Protein AF-0000000077106638 (afdb_homodimer)

Structure (mmCIF, N/CA/C/O backbone):
data_AF-0000000077106638-model_v1
#
loop_
_entity.id
_entity.type
_entity.pdbx_description
1 polymer 'glutathione transferase'
#
loop_
_atom_site.group_PDB
_atom_site.id
_atom_site.type_symbol
_atom_site.label_atom_id
_atom_site.label_alt_id
_atom_site.label_comp_id
_atom_site.label_asym_id
_atom_site.label_entity_id
_atom_site.label_seq_id
_atom_site.pdbx_PDB_ins_code
_atom_site.Cartn_x
_atom_site.Cartn_y
_atom_site.Cartn_z
_atom_site.occupancy
_atom_site.B_iso_or_equiv
_atom_site.auth_seq_id
_atom_site.auth_comp_id
_atom_site.auth_asym_id
_atom_site.auth_atom_id
_atom_site.pdbx_PDB_model_num
ATOM 1 N N . MET A 1 1 ? 3.252 -6.531 -27 1 93.88 1 MET A N 1
ATOM 2 C CA . MET A 1 1 ? 4.336 -5.633 -26.609 1 93.88 1 MET A CA 1
ATOM 3 C C . MET A 1 1 ? 4.016 -4.926 -25.312 1 93.88 1 MET A C 1
ATOM 5 O O . MET A 1 1 ? 2.867 -4.543 -25.062 1 93.88 1 MET A O 1
ATOM 9 N N . PHE A 1 2 ? 4.977 -4.852 -24.453 1 98.44 2 PHE A N 1
ATOM 10 C CA . PHE A 1 2 ? 4.812 -4.137 -23.188 1 98.44 2 PHE A CA 1
ATOM 11 C C . PHE A 1 2 ? 5.117 -2.654 -23.359 1 98.44 2 PHE A C 1
ATOM 13 O O . PHE A 1 2 ? 6.094 -2.289 -24.031 1 98.44 2 PHE A O 1
ATOM 20 N N . THR A 1 3 ? 4.27 -1.823 -22.781 1 98.69 3 THR A N 1
ATOM 21 C CA . THR A 1 3 ? 4.555 -0.396 -22.688 1 98.69 3 THR A CA 1
ATOM 22 C C . THR A 1 3 ? 4.469 0.07 -21.234 1 98.69 3 THR A C 1
ATOM 24 O O . THR A 1 3 ? 3.482 -0.201 -20.547 1 98.69 3 THR A O 1
ATOM 27 N N . ILE A 1 4 ? 5.473 0.753 -20.781 1 98.69 4 ILE A N 1
ATOM 28 C CA . ILE A 1 4 ? 5.492 1.299 -19.422 1 98.69 4 ILE A CA 1
ATOM 29 C C . ILE A 1 4 ? 5.332 2.816 -19.484 1 98.69 4 ILE A C 1
ATOM 31 O O . ILE A 1 4 ? 6.133 3.51 -20.125 1 98.69 4 ILE A O 1
ATOM 35 N N . HIS A 1 5 ? 4.309 3.33 -18.938 1 98.56 5 HIS A N 1
ATOM 36 C CA . HIS A 1 5 ? 4.176 4.766 -18.719 1 98.56 5 HIS A CA 1
ATOM 37 C C . HIS A 1 5 ? 5.016 5.219 -17.516 1 98.56 5 HIS A C 1
ATOM 39 O O . HIS A 1 5 ? 4.676 4.926 -16.375 1 98.56 5 HIS A O 1
ATOM 45 N N . HIS A 1 6 ? 6.078 5.93 -17.797 1 98.25 6 HIS A N 1
ATOM 46 C CA . HIS A 1 6 ? 7.156 6.215 -16.859 1 98.25 6 HIS A CA 1
ATOM 47 C C . HIS A 1 6 ? 7.199 7.695 -16.5 1 98.25 6 HIS A C 1
ATOM 49 O O . HIS A 1 6 ? 7.348 8.547 -17.375 1 98.25 6 HIS A O 1
ATOM 55 N N . LEU A 1 7 ? 7.004 8.008 -15.281 1 97.5 7 LEU A N 1
ATOM 56 C CA . LEU A 1 7 ? 7.176 9.344 -14.727 1 97.5 7 LEU A CA 1
ATOM 57 C C . LEU A 1 7 ? 8.539 9.484 -14.055 1 97.5 7 LEU A C 1
ATOM 59 O O . LEU A 1 7 ? 8.953 8.602 -13.297 1 97.5 7 LEU A O 1
ATOM 63 N N . ASN A 1 8 ? 9.195 10.57 -14.258 1 95.12 8 ASN A N 1
ATOM 64 C CA . ASN A 1 8 ? 10.508 10.742 -13.648 1 95.12 8 ASN A CA 1
ATOM 65 C C . ASN A 1 8 ? 10.414 10.766 -12.125 1 95.12 8 ASN A C 1
ATOM 67 O O . ASN A 1 8 ? 9.461 11.305 -11.562 1 95.12 8 ASN A O 1
ATOM 71 N N . ASN A 1 9 ? 11.477 10.125 -11.5 1 93.56 9 ASN A N 1
ATOM 72 C CA . ASN A 1 9 ? 11.609 10.094 -10.047 1 93.56 9 ASN A CA 1
ATOM 73 C C . ASN A 1 9 ? 10.367 9.516 -9.383 1 93.56 9 ASN A C 1
ATOM 75 O O . ASN A 1 9 ? 9.812 10.125 -8.469 1 93.56 9 ASN A O 1
ATOM 79 N N . SER A 1 10 ? 10.008 8.406 -9.961 1 95.44 10 SER A N 1
ATOM 80 C CA . SER A 1 10 ? 8.805 7.758 -9.453 1 95.44 10 SER A CA 1
ATOM 81 C C . SER A 1 10 ? 9.016 6.254 -9.289 1 95.44 10 SER A C 1
ATOM 83 O O . SER A 1 10 ? 10.086 5.734 -9.617 1 95.44 10 SER A O 1
ATOM 85 N N . ARG A 1 11 ? 7.984 5.586 -8.773 1 96.19 11 ARG A N 1
ATOM 86 C CA . ARG A 1 11 ? 7.98 4.145 -8.547 1 96.19 11 ARG A CA 1
ATOM 87 C C . ARG A 1 11 ? 8.055 3.383 -9.867 1 96.19 11 ARG A C 1
ATOM 89 O O . ARG A 1 11 ? 8.32 2.178 -9.883 1 96.19 11 ARG A O 1
ATOM 96 N N . SER A 1 12 ? 7.883 4.051 -10.992 1 98.12 12 SER A N 1
ATOM 97 C CA . SER A 1 12 ? 7.93 3.355 -12.281 1 98.12 12 SER A CA 1
ATOM 98 C C . SER A 1 12 ? 9.344 2.883 -12.602 1 98.12 12 SER A C 1
ATOM 100 O O . SER A 1 12 ? 9.531 2.016 -13.453 1 98.12 12 SER A O 1
ATOM 102 N N . GLN A 1 13 ? 10.305 3.479 -11.922 1 98.12 13 GLN A N 1
ATOM 103 C CA . GLN A 1 13 ? 11.695 3.076 -12.141 1 98.12 13 GLN A CA 1
ATOM 104 C C . GLN A 1 13 ? 11.906 1.605 -11.789 1 98.12 13 GLN A C 1
ATOM 106 O O . GLN A 1 13 ? 12.625 0.889 -12.492 1 98.12 13 GLN A O 1
ATOM 111 N N . ARG A 1 14 ? 11.297 1.166 -10.75 1 98.38 14 ARG A N 1
ATOM 112 C CA . ARG A 1 14 ? 11.531 -0.22 -10.359 1 98.38 14 ARG A CA 1
ATOM 113 C C . ARG A 1 14 ? 10.766 -1.181 -11.258 1 98.38 14 ARG A C 1
ATOM 115 O O . ARG A 1 14 ? 11.07 -2.375 -11.305 1 98.38 14 ARG A O 1
ATOM 122 N N . VAL A 1 15 ? 9.727 -0.695 -11.969 1 98.81 15 VAL A N 1
ATOM 123 C CA . VAL A 1 15 ? 9.07 -1.518 -12.984 1 98.81 15 VAL A CA 1
ATOM 124 C C . VAL A 1 15 ? 10.008 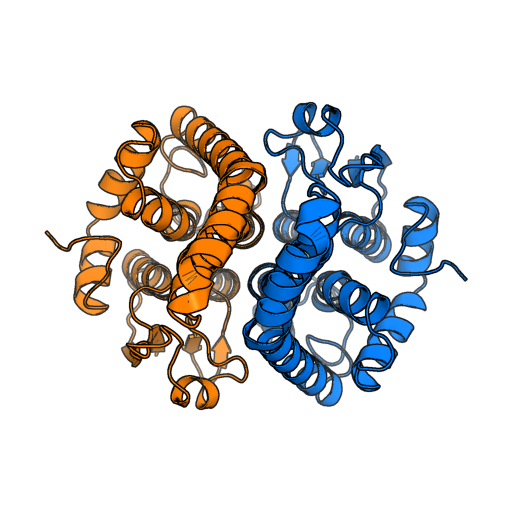-1.728 -14.172 1 98.81 15 VAL A C 1
ATOM 126 O O . VAL A 1 15 ? 10.125 -2.842 -14.688 1 98.81 15 VAL A O 1
ATOM 129 N N . LEU A 1 16 ? 10.688 -0.63 -14.578 1 98.81 16 LEU A N 1
ATOM 130 C CA . LEU A 1 16 ? 11.695 -0.772 -15.625 1 98.81 16 LEU A CA 1
ATOM 131 C C . LEU A 1 16 ? 12.75 -1.792 -15.227 1 98.81 16 LEU A C 1
ATOM 133 O O . LEU A 1 16 ? 13.141 -2.639 -16.031 1 98.81 16 LEU A O 1
ATOM 137 N N . TRP A 1 17 ? 13.164 -1.669 -13.984 1 98.88 17 TRP A N 1
ATOM 138 C CA . TRP A 1 17 ? 14.195 -2.584 -13.5 1 98.88 17 TRP A CA 1
ATOM 139 C C . TRP A 1 17 ? 13.703 -4.027 -13.547 1 98.88 17 TRP A C 1
ATOM 141 O O . TRP A 1 17 ? 14.422 -4.918 -14.008 1 98.88 17 TRP A O 1
ATOM 151 N N . LEU A 1 18 ? 12.477 -4.285 -13.133 1 98.94 18 LEU A N 1
ATOM 152 C CA . LEU A 1 18 ? 11.93 -5.637 -13.195 1 98.94 18 LEU A CA 1
ATOM 153 C C . LEU A 1 18 ? 11.898 -6.148 -14.633 1 98.94 18 LEU A C 1
ATOM 155 O O . LEU A 1 18 ? 12.234 -7.305 -14.891 1 98.94 18 LEU A O 1
ATOM 159 N N . MET A 1 19 ? 11.492 -5.305 -15.562 1 98.88 19 MET A N 1
ATOM 160 C CA . MET A 1 19 ? 11.453 -5.695 -16.969 1 98.88 19 MET A CA 1
ATOM 161 C C . MET A 1 19 ? 12.828 -6.16 -17.438 1 98.88 19 MET A C 1
ATOM 163 O O . MET A 1 19 ? 12.938 -7.156 -18.156 1 98.88 19 MET A O 1
ATOM 167 N N . GLU A 1 20 ? 13.844 -5.422 -17 1 98.88 20 GLU A N 1
ATOM 168 C CA . GLU A 1 20 ? 15.211 -5.762 -17.391 1 98.88 20 GLU A CA 1
ATOM 169 C C . GLU A 1 20 ? 15.648 -7.082 -16.766 1 98.88 20 GLU A C 1
ATOM 171 O O . GLU A 1 20 ? 16.281 -7.91 -17.422 1 98.88 20 GLU A O 1
ATOM 176 N N . GLU A 1 21 ? 15.336 -7.277 -15.484 1 98.88 21 GLU A N 1
ATOM 177 C CA . GLU A 1 21 ? 15.68 -8.531 -14.828 1 98.88 21 GLU A CA 1
ATOM 178 C C . GLU A 1 21 ? 15.016 -9.719 -15.516 1 98.88 21 GLU A C 1
ATOM 180 O O . GLU A 1 21 ? 15.602 -10.805 -15.594 1 98.88 21 GLU A O 1
ATOM 185 N N . LEU A 1 22 ? 13.812 -9.5 -15.977 1 98.62 22 LEU A N 1
ATOM 186 C CA . LEU A 1 22 ? 13.047 -10.562 -16.609 1 98.62 22 LEU A CA 1
ATOM 187 C C . LEU A 1 22 ? 13.43 -10.703 -18.078 1 98.62 22 LEU A C 1
ATOM 189 O O . LEU A 1 22 ? 13 -11.648 -18.75 1 98.62 22 LEU A O 1
ATOM 193 N N . GLN A 1 23 ? 14.188 -9.773 -18.594 1 98.25 23 GLN A N 1
ATOM 194 C CA . GLN A 1 23 ? 14.641 -9.734 -19.984 1 98.25 23 GLN A CA 1
ATOM 195 C C . GLN A 1 23 ? 13.461 -9.633 -20.938 1 98.25 23 GLN A C 1
ATOM 197 O O . GLN A 1 23 ? 13.445 -10.273 -22 1 98.25 23 GLN A O 1
ATOM 202 N N . PHE A 1 24 ? 12.438 -8.938 -20.516 1 98.56 24 PHE A N 1
ATOM 203 C CA . PHE A 1 24 ? 11.297 -8.648 -21.375 1 98.56 24 PHE A CA 1
ATOM 204 C C . PHE A 1 24 ? 11.586 -7.445 -22.266 1 98.56 24 PHE A C 1
ATOM 206 O O . PHE A 1 24 ? 12.227 -6.488 -21.844 1 98.56 24 PHE A O 1
ATOM 213 N N . THR A 1 25 ? 11.156 -7.492 -23.5 1 98.5 25 THR A N 1
ATOM 214 C CA . THR A 1 25 ? 11.18 -6.324 -24.375 1 98.5 25 THR A CA 1
ATOM 215 C C . THR A 1 25 ? 10.008 -5.395 -24.062 1 98.5 25 THR A C 1
ATOM 217 O O . THR A 1 25 ? 8.883 -5.852 -23.859 1 98.5 25 THR A O 1
ATOM 220 N N . TYR A 1 26 ? 10.336 -4.109 -24 1 98.69 26 TYR A N 1
ATOM 221 C CA . TYR A 1 26 ? 9.289 -3.154 -23.656 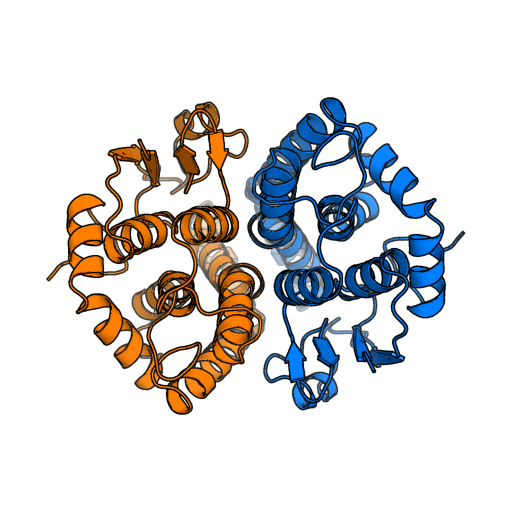1 98.69 26 TYR A CA 1
ATOM 222 C C . TYR A 1 26 ? 9.594 -1.779 -24.234 1 98.69 26 TYR A C 1
ATOM 224 O O . TYR A 1 26 ? 10.734 -1.488 -24.594 1 98.69 26 TYR A O 1
ATOM 232 N N . GLN A 1 27 ? 8.555 -0.997 -24.328 1 98.5 27 GLN A N 1
ATOM 233 C CA . GLN A 1 27 ? 8.648 0.415 -24.688 1 98.5 27 GLN A CA 1
ATOM 234 C C . GLN A 1 27 ? 8.336 1.309 -23.484 1 98.5 27 GLN A C 1
ATOM 236 O O . GLN A 1 27 ? 7.648 0.89 -22.547 1 98.5 27 GLN A O 1
ATOM 241 N N . ILE A 1 28 ? 8.875 2.508 -23.578 1 98.62 28 ILE A N 1
ATOM 242 C CA . ILE A 1 28 ? 8.641 3.461 -22.5 1 98.62 28 ILE A CA 1
ATOM 243 C C . ILE A 1 28 ? 7.93 4.699 -23.047 1 98.62 28 ILE A C 1
ATOM 245 O O . ILE A 1 28 ? 8.344 5.25 -24.078 1 98.62 28 ILE A O 1
ATOM 249 N N . LYS A 1 29 ? 6.879 5.059 -22.484 1 98.19 29 LYS A N 1
ATOM 250 C CA . LYS A 1 29 ? 6.301 6.387 -22.656 1 98.19 29 LYS A CA 1
ATOM 251 C C . LYS A 1 29 ? 6.66 7.305 -21.484 1 98.19 29 LYS A C 1
ATOM 253 O O . LYS A 1 29 ? 6.258 7.055 -20.344 1 98.19 29 LYS A O 1
ATOM 258 N N . PHE A 1 30 ? 7.285 8.383 -21.812 1 98 30 PHE A N 1
ATOM 259 C CA . PHE A 1 30 ? 7.844 9.234 -20.766 1 98 30 PHE A CA 1
ATOM 260 C C . PHE A 1 30 ? 6.863 10.344 -20.391 1 98 30 PHE A C 1
ATOM 262 O O . PHE A 1 30 ? 6.215 10.922 -21.266 1 98 30 PHE A O 1
ATOM 269 N N . TYR A 1 31 ? 6.812 10.594 -19.156 1 97.19 31 TYR A N 1
ATOM 270 C CA . TYR A 1 31 ? 6.129 11.742 -18.578 1 97.19 31 TYR A CA 1
ATOM 271 C C . TYR A 1 31 ? 7.043 12.5 -17.625 1 97.19 31 TYR A C 1
ATOM 273 O O . TYR A 1 31 ? 7.902 11.906 -16.969 1 97.19 31 TYR A O 1
ATOM 281 N N . GLN A 1 32 ? 6.848 13.797 -17.531 1 95.44 32 GLN A N 1
ATOM 282 C CA . GLN A 1 32 ? 7.672 14.633 -16.672 1 95.44 32 GLN A CA 1
ATOM 283 C C . GLN A 1 32 ? 6.82 15.336 -15.617 1 95.44 32 GLN A C 1
ATOM 285 O O . GLN A 1 32 ? 5.738 15.844 -15.922 1 95.44 32 GLN A O 1
ATOM 290 N N . ARG A 1 33 ? 7.348 15.297 -14.414 1 94 33 ARG A N 1
ATOM 291 C CA . ARG A 1 33 ? 6.688 16.047 -13.344 1 94 33 ARG A CA 1
ATOM 292 C C . ARG A 1 33 ? 6.707 17.547 -13.633 1 94 33 ARG A C 1
ATOM 294 O O . ARG A 1 33 ? 7.66 18.047 -14.219 1 94 33 ARG A O 1
ATOM 301 N N . ASP A 1 34 ? 5.551 18.125 -13.109 1 90.56 34 ASP A N 1
ATOM 302 C CA . ASP A 1 34 ? 5.559 19.594 -13.109 1 90.56 34 ASP A CA 1
ATOM 303 C C . ASP A 1 34 ? 6.668 20.141 -12.211 1 90.56 34 ASP A C 1
ATOM 305 O O . ASP A 1 34 ? 6.809 19.703 -11.062 1 90.56 34 ASP A O 1
ATOM 309 N N . GLU A 1 35 ? 7.355 21.047 -12.641 1 86.69 35 GLU A N 1
ATOM 310 C CA . GLU A 1 35 ? 8.539 21.531 -11.93 1 86.69 35 GLU A CA 1
ATOM 311 C C . GLU A 1 35 ? 8.148 22.25 -10.641 1 86.69 35 GLU A C 1
ATOM 313 O O . GLU A 1 35 ? 8.93 22.297 -9.688 1 86.69 35 GLU A O 1
ATOM 318 N N . ILE A 1 36 ? 7.008 22.766 -10.672 1 82.69 36 ILE A N 1
ATOM 319 C CA . ILE A 1 36 ? 6.582 23.562 -9.531 1 82.69 36 ILE A CA 1
ATOM 320 C C . ILE A 1 36 ? 5.812 22.688 -8.547 1 82.69 36 ILE A C 1
ATOM 322 O O . ILE A 1 36 ? 6.191 22.562 -7.379 1 82.69 36 ILE A O 1
ATOM 326 N N . THR A 1 37 ? 4.914 21.953 -9.039 1 82.19 37 THR A N 1
ATOM 327 C CA . THR A 1 37 ? 4.031 21.203 -8.156 1 82.19 37 THR A CA 1
ATOM 328 C C . THR A 1 37 ? 4.574 19.812 -7.898 1 82.19 37 THR A C 1
ATOM 330 O O . THR A 1 37 ? 4.121 19.125 -6.98 1 82.19 37 THR A O 1
ATOM 333 N N . MET A 1 38 ? 5.434 19.328 -8.766 1 86.12 38 MET A N 1
ATOM 334 C CA . MET A 1 38 ? 6.035 18 -8.695 1 86.12 38 MET A CA 1
ATOM 335 C C . MET A 1 38 ? 5 16.906 -8.977 1 86.12 38 MET A C 1
ATOM 337 O O . MET A 1 38 ? 5.258 15.727 -8.75 1 86.12 38 MET A O 1
ATOM 341 N N . LEU A 1 39 ? 3.842 17.344 -9.461 1 88.12 39 LEU A N 1
ATOM 342 C CA . LEU A 1 39 ? 2.773 16.391 -9.766 1 88.12 39 LEU A CA 1
ATOM 343 C C . LEU A 1 39 ? 2.902 15.875 -11.195 1 88.12 39 LEU A C 1
ATOM 345 O O . LEU A 1 39 ? 3.572 16.5 -12.023 1 88.12 39 LEU A O 1
ATOM 349 N N . ALA A 1 40 ? 2.33 14.727 -11.398 1 93.19 40 ALA A N 1
ATOM 350 C CA . ALA A 1 40 ? 2.279 14.172 -12.75 1 93.19 40 ALA A CA 1
ATOM 351 C C . ALA A 1 40 ? 1.482 15.078 -13.688 1 93.19 40 ALA A C 1
ATOM 353 O O . ALA A 1 40 ? 0.557 15.766 -13.25 1 93.19 40 ALA A O 1
ATOM 354 N N . PRO A 1 41 ? 1.853 15.047 -14.969 1 94.25 41 PRO A N 1
ATOM 355 C CA . PRO A 1 41 ? 1.107 15.867 -15.922 1 94.25 41 PRO A CA 1
ATOM 356 C C . PRO A 1 41 ? -0.296 15.328 -16.203 1 94.25 41 PRO A C 1
ATOM 358 O O . PRO A 1 41 ? -0.55 14.141 -16.016 1 94.25 41 PRO A O 1
ATOM 361 N N . ALA A 1 42 ? -1.154 16.156 -16.625 1 91.25 42 ALA A N 1
ATOM 362 C CA . ALA A 1 42 ? -2.559 15.836 -16.859 1 91.25 42 ALA A CA 1
ATOM 363 C C . ALA A 1 42 ? -2.695 14.742 -17.922 1 91.25 42 ALA A C 1
ATOM 365 O O . ALA A 1 42 ? -3.68 14 -17.938 1 91.25 42 ALA A O 1
ATOM 366 N N . ASP A 1 43 ? -1.728 14.625 -18.75 1 94 43 ASP A N 1
ATOM 367 C CA . ASP A 1 43 ? -1.764 13.648 -19.844 1 94 43 ASP A CA 1
ATOM 368 C C . ASP A 1 43 ? -1.887 12.227 -19.297 1 94 43 ASP A C 1
ATOM 370 O O . ASP A 1 43 ? -2.449 11.352 -19.969 1 94 43 ASP A O 1
ATOM 374 N N . LEU A 1 44 ? -1.368 12.047 -18.141 1 95.06 44 LEU A N 1
ATOM 375 C CA . LEU A 1 44 ? -1.417 10.703 -17.578 1 95.06 44 LEU A CA 1
ATOM 376 C C . LEU A 1 44 ? -2.854 10.297 -17.25 1 95.06 44 LEU A C 1
ATOM 378 O O . LEU A 1 44 ? -3.16 9.109 -17.156 1 95.06 44 LEU A O 1
ATOM 382 N N . LYS A 1 45 ? -3.689 11.281 -17.062 1 93.5 45 LYS A N 1
ATOM 383 C CA . LYS A 1 45 ? -5.094 11.008 -16.781 1 93.5 45 LYS A CA 1
ATOM 384 C C . LYS A 1 45 ? -5.797 10.414 -18 1 93.5 45 LYS A C 1
ATOM 386 O O . LYS A 1 45 ? -6.848 9.781 -17.875 1 93.5 45 LYS A O 1
ATOM 391 N N . SER A 1 46 ? -5.223 10.586 -19.125 1 93.44 46 SER A N 1
ATOM 392 C CA . SER A 1 46 ? -5.781 10 -20.344 1 93.44 46 SER A CA 1
ATOM 393 C C . SER A 1 46 ? -5.496 8.5 -20.406 1 93.44 46 SER A C 1
ATOM 395 O O . SER A 1 46 ? -6.145 7.777 -21.156 1 93.44 46 SER A O 1
ATOM 397 N N . VAL A 1 47 ? -4.504 8.117 -19.656 1 95.19 47 VAL A N 1
ATOM 398 C CA . VAL A 1 47 ? -4.117 6.711 -19.656 1 95.19 47 VAL A CA 1
ATOM 399 C C . VAL A 1 47 ? -4.887 5.957 -18.578 1 95.19 47 VAL A C 1
ATOM 401 O O . VAL A 1 47 ? -5.387 4.855 -18.812 1 95.19 47 VAL A O 1
ATOM 404 N N . HIS A 1 48 ? -5.012 6.602 -17.453 1 94.94 48 HIS A N 1
ATOM 405 C CA . HIS A 1 48 ? -5.715 6.027 -16.312 1 94.94 48 HIS A CA 1
ATOM 406 C C . HIS A 1 48 ? -6.375 7.109 -15.469 1 94.94 48 HIS A C 1
ATOM 408 O O . HIS A 1 48 ? -5.793 8.18 -15.258 1 94.94 48 HIS A O 1
ATOM 414 N N . PRO A 1 49 ? -7.496 6.863 -14.883 1 92.69 49 PRO A N 1
ATOM 415 C CA . PRO A 1 49 ? -8.266 7.898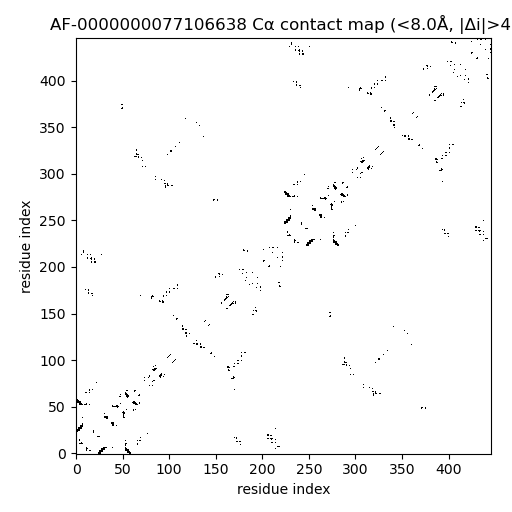 -14.195 1 92.69 49 PRO A CA 1
ATOM 416 C C . PRO A 1 49 ? -7.504 8.523 -13.023 1 92.69 49 PRO A C 1
ATOM 418 O O . PRO A 1 49 ? -7.711 9.695 -12.703 1 92.69 49 PRO A O 1
ATOM 421 N N . LEU A 1 50 ? -6.637 7.805 -12.438 1 93.31 50 LEU A N 1
ATOM 422 C CA . LEU A 1 50 ? -5.91 8.328 -11.281 1 93.31 50 LEU A CA 1
ATOM 423 C C . LEU A 1 50 ? -4.766 9.234 -11.719 1 93.31 50 LEU A C 1
ATOM 425 O O . LEU A 1 50 ? -4.234 10 -10.914 1 93.31 50 LEU A O 1
ATOM 429 N N . GLY A 1 51 ? -4.363 9.094 -12.953 1 94.75 51 GLY A N 1
ATOM 430 C CA . GLY A 1 51 ? -3.336 9.961 -13.5 1 94.75 51 GLY A CA 1
ATOM 431 C C . GLY A 1 51 ? -1.986 9.789 -12.828 1 94.75 51 GLY A C 1
ATOM 432 O O . GLY A 1 51 ? -1.262 10.766 -12.625 1 94.75 51 GLY A O 1
ATOM 433 N N . LYS A 1 52 ? -1.696 8.57 -12.461 1 94.38 52 LYS A N 1
ATOM 434 C CA . LYS A 1 52 ? -0.435 8.297 -11.781 1 94.38 52 LYS A CA 1
ATOM 435 C C . LYS A 1 52 ? 0.384 7.254 -12.539 1 94.38 52 LYS A C 1
ATOM 437 O O . LYS A 1 52 ? -0.131 6.586 -13.438 1 94.38 52 LYS A O 1
ATOM 442 N N . SER A 1 53 ? 1.598 7.223 -12.312 1 96.06 53 SER A N 1
ATOM 443 C CA . SER A 1 53 ? 2.545 6.219 -12.789 1 96.06 53 SER A CA 1
ATOM 444 C C . SER A 1 53 ? 3.119 5.41 -11.633 1 96.06 53 SER A C 1
ATOM 446 O O . SER A 1 53 ? 3.277 5.926 -10.523 1 96.06 53 SER A O 1
ATOM 448 N N . PRO A 1 54 ? 3.334 4.121 -11.875 1 97.31 54 PRO A N 1
ATOM 449 C CA . PRO A 1 54 ? 3.48 3.412 -13.148 1 97.31 54 PRO A CA 1
ATOM 450 C C . PRO A 1 54 ? 2.152 2.873 -13.68 1 97.31 54 PRO A C 1
ATOM 452 O O . PRO A 1 54 ? 1.237 2.6 -12.898 1 97.31 54 PRO A O 1
ATOM 455 N N . ILE A 1 55 ? 2.082 2.783 -14.969 1 98.25 55 ILE A N 1
ATOM 456 C CA . ILE A 1 55 ? 1.055 2.037 -15.688 1 98.25 55 ILE A CA 1
ATOM 457 C C . ILE A 1 55 ? 1.71 1.137 -16.734 1 98.25 55 ILE A C 1
ATOM 459 O O . ILE A 1 55 ? 2.582 1.579 -17.484 1 98.25 55 ILE A O 1
ATOM 463 N N . LEU A 1 56 ? 1.391 -0.113 -16.734 1 98.62 56 LEU A N 1
ATOM 464 C CA . LEU A 1 56 ? 1.815 -1.064 -17.766 1 98.62 56 LEU A CA 1
ATOM 465 C C . LEU A 1 56 ? 0.688 -1.339 -18.75 1 98.62 56 LEU A C 1
ATOM 467 O O . LEU A 1 56 ? -0.447 -1.607 -18.344 1 98.62 56 LEU A O 1
ATOM 471 N N . GLU A 1 57 ? 0.953 -1.192 -19.969 1 98.06 57 GLU A N 1
ATOM 472 C CA . GLU A 1 57 ? 0.03 -1.597 -21.016 1 98.06 57 GLU A CA 1
ATOM 473 C C . GLU A 1 57 ? 0.514 -2.863 -21.719 1 98.06 57 GLU A C 1
ATOM 475 O O . GLU A 1 57 ? 1.667 -2.939 -22.141 1 98.06 57 GLU A O 1
ATOM 480 N N . HIS A 1 58 ? -0.302 -3.82 -21.766 1 97.69 58 HIS A N 1
ATOM 481 C CA . HIS A 1 58 ? 0.003 -5.074 -22.438 1 97.69 58 HIS A CA 1
ATOM 482 C C . HIS A 1 58 ? -1.255 -5.703 -23.031 1 97.69 58 HIS A C 1
ATOM 484 O O . HIS A 1 58 ? -2.229 -5.945 -22.312 1 97.69 58 HIS A O 1
ATOM 490 N N . GLU A 1 59 ? -1.308 -5.934 -24.328 1 94.31 59 GLU A N 1
ATOM 491 C CA . GLU A 1 59 ? -2.41 -6.598 -25.016 1 94.31 59 GLU A CA 1
ATOM 492 C C . GLU A 1 59 ? -3.732 -5.879 -24.75 1 94.31 59 GLU A C 1
ATOM 494 O O . GLU A 1 59 ? -4.73 -6.512 -24.391 1 94.31 59 GLU A O 1
ATOM 499 N N . GLY A 1 60 ? -3.654 -4.574 -24.766 1 91.56 60 GLY A N 1
ATOM 500 C CA . GLY A 1 60 ? -4.859 -3.762 -24.672 1 91.56 60 GLY A CA 1
ATOM 501 C C . GLY A 1 60 ? -5.289 -3.5 -23.234 1 91.56 60 GLY A C 1
ATOM 502 O O . GLY A 1 60 ? -6.27 -2.793 -23 1 91.56 60 GLY A O 1
ATOM 503 N N . ARG A 1 61 ? -4.516 -4.043 -22.344 1 92.31 61 ARG A N 1
ATOM 504 C CA . ARG A 1 61 ? -4.852 -3.857 -20.938 1 92.31 61 ARG A CA 1
ATOM 505 C C . ARG A 1 61 ? -3.934 -2.83 -20.281 1 92.31 61 ARG A C 1
ATOM 507 O O . ARG A 1 61 ? -2.748 -2.754 -20.609 1 92.31 61 ARG A O 1
ATOM 514 N N . LYS A 1 62 ? -4.512 -2.027 -19.375 1 96.31 62 LYS A N 1
ATOM 515 C CA . LYS A 1 62 ? -3.742 -1.096 -18.547 1 96.31 62 LYS A CA 1
ATOM 516 C C . LYS A 1 62 ? -3.732 -1.531 -17.078 1 96.31 62 LYS A C 1
ATOM 518 O O . LYS A 1 62 ? -4.789 -1.703 -16.469 1 96.31 62 LYS A O 1
ATOM 523 N N . ILE A 1 63 ? -2.602 -1.736 -16.609 1 97.44 63 ILE A N 1
ATOM 524 C CA . ILE A 1 63 ? -2.418 -2.201 -15.242 1 97.44 63 ILE A CA 1
ATOM 525 C C . ILE A 1 63 ? -1.715 -1.122 -14.422 1 97.44 63 ILE A C 1
ATOM 527 O O . ILE A 1 63 ? -0.607 -0.7 -14.758 1 97.44 63 ILE A O 1
ATOM 531 N N . ALA A 1 64 ? -2.402 -0.724 -13.375 1 97 64 ALA A N 1
ATOM 532 C CA . ALA A 1 64 ? -1.813 0.235 -12.445 1 97 64 ALA A CA 1
ATOM 533 C C . ALA A 1 64 ? -1.431 -0.44 -11.133 1 97 64 ALA A C 1
ATOM 535 O O . ALA A 1 64 ? -1.812 -1.586 -10.883 1 97 64 ALA A O 1
ATOM 536 N N . GLU A 1 65 ? -0.742 0.269 -10.289 1 97.5 65 GLU A N 1
ATOM 537 C CA . GLU A 1 65 ? -0.188 -0.217 -9.031 1 97.5 65 GLU A CA 1
ATOM 538 C C . GLU A 1 65 ? 1.072 -1.046 -9.266 1 97.5 65 GLU A C 1
ATOM 540 O O . GLU A 1 65 ? 1.034 -2.057 -9.969 1 97.5 65 GLU A O 1
ATOM 545 N N . THR A 1 66 ? 2.123 -0.634 -8.586 1 98.44 66 THR A N 1
ATOM 546 C CA . THR A 1 66 ? 3.389 -1.339 -8.766 1 98.44 66 THR A CA 1
ATOM 547 C C . THR A 1 66 ? 3.23 -2.822 -8.438 1 98.44 66 THR A C 1
ATOM 549 O O . THR A 1 66 ? 3.629 -3.68 -9.227 1 98.44 66 THR A O 1
ATOM 552 N N . GLY A 1 67 ? 2.609 -3.148 -7.305 1 98.56 67 GLY A N 1
ATOM 553 C CA . GLY A 1 67 ? 2.449 -4.539 -6.914 1 98.56 67 GLY A CA 1
ATOM 554 C C . GLY A 1 67 ? 1.657 -5.355 -7.918 1 98.56 67 GLY A C 1
ATOM 555 O O . GLY A 1 67 ? 1.999 -6.508 -8.203 1 98.56 67 GLY A O 1
ATOM 556 N N . ALA A 1 68 ? 0.615 -4.797 -8.492 1 98.56 68 ALA A N 1
ATOM 557 C CA . ALA A 1 68 ? -0.197 -5.488 -9.492 1 98.56 68 ALA A CA 1
ATOM 558 C C . ALA A 1 68 ? 0.598 -5.734 -10.773 1 98.56 68 ALA A C 1
ATOM 560 O O . ALA A 1 68 ? 0.474 -6.793 -11.391 1 98.56 68 ALA A O 1
ATOM 561 N N . ILE A 1 69 ? 1.373 -4.746 -11.172 1 98.75 69 ILE A N 1
ATOM 562 C CA . ILE A 1 69 ? 2.23 -4.883 -12.344 1 98.75 69 ILE A CA 1
ATOM 563 C C . ILE A 1 69 ? 3.238 -6.008 -12.117 1 98.75 69 ILE A C 1
ATOM 565 O O . ILE A 1 69 ? 3.434 -6.859 -12.984 1 98.75 69 ILE A O 1
ATOM 569 N N . PHE A 1 70 ? 3.838 -6.008 -10.914 1 98.88 70 PHE A N 1
ATOM 570 C CA . PHE A 1 70 ? 4.785 -7.059 -10.562 1 98.88 70 PHE A CA 1
ATOM 571 C C . PHE A 1 70 ? 4.129 -8.43 -10.648 1 98.88 70 PHE A C 1
ATOM 573 O O . PHE A 1 70 ? 4.652 -9.336 -11.305 1 98.88 70 PHE A O 1
ATOM 580 N N . ASP A 1 71 ? 2.943 -8.547 -10.031 1 98.38 71 ASP A N 1
ATOM 581 C CA . ASP A 1 71 ? 2.24 -9.828 -10.047 1 98.38 71 ASP A CA 1
ATOM 582 C C . ASP A 1 71 ? 1.935 -10.273 -11.469 1 98.38 71 ASP A C 1
ATOM 584 O O . ASP A 1 71 ? 2.074 -11.453 -11.797 1 98.38 71 ASP A O 1
ATOM 588 N N . TYR A 1 72 ? 1.533 -9.328 -12.266 1 98.25 72 TYR A N 1
ATOM 589 C CA . TYR A 1 72 ? 1.175 -9.641 -13.648 1 98.25 72 TYR A CA 1
ATOM 590 C C . TYR A 1 72 ? 2.387 -10.141 -14.43 1 98.25 72 TYR A C 1
ATOM 592 O O . TYR A 1 72 ? 2.328 -11.188 -15.078 1 98.25 72 TYR A O 1
ATOM 600 N N . LEU A 1 73 ? 3.482 -9.477 -14.344 1 98.69 73 LEU A N 1
ATOM 601 C CA . LEU A 1 73 ? 4.703 -9.828 -15.055 1 98.69 73 LEU A CA 1
ATOM 602 C C . LEU A 1 73 ? 5.266 -11.148 -14.547 1 98.69 73 LEU A C 1
ATOM 604 O O . LEU A 1 73 ? 5.734 -11.977 -15.336 1 98.69 73 LEU A O 1
ATOM 608 N N . LEU A 1 74 ? 5.215 -11.336 -13.258 1 98.5 74 LEU A N 1
ATOM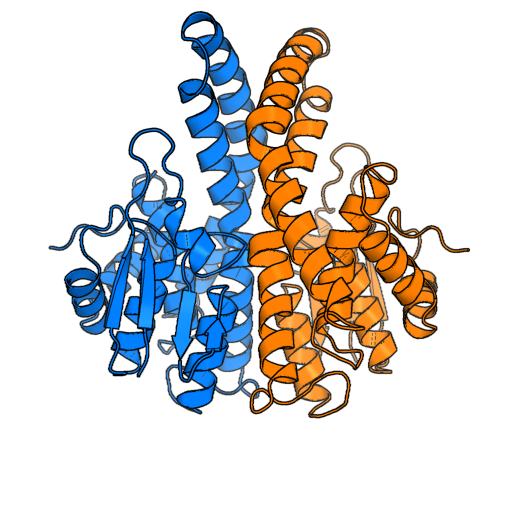 609 C CA . LEU A 1 74 ? 5.727 -12.57 -12.672 1 98.5 74 LEU A CA 1
ATOM 610 C C . LEU A 1 74 ? 4.84 -13.75 -13.047 1 98.5 74 LEU A C 1
ATOM 612 O O . LEU A 1 74 ? 5.328 -14.875 -13.203 1 98.5 74 LEU A O 1
ATOM 616 N N . HIS A 1 75 ? 3.539 -13.414 -13.188 1 97.19 75 HIS A N 1
ATOM 617 C CA . HIS A 1 75 ? 2.631 -14.453 -13.656 1 97.19 75 HIS A CA 1
ATOM 618 C C . HIS A 1 75 ? 3.002 -14.914 -15.062 1 97.19 75 HIS A C 1
ATOM 620 O O . HIS A 1 75 ? 2.998 -16.125 -15.344 1 97.19 75 HIS A O 1
ATOM 626 N N . ILE A 1 76 ? 3.326 -14.055 -15.938 1 97.06 76 ILE A N 1
ATOM 627 C CA . ILE A 1 76 ? 3.746 -14.375 -17.297 1 97.06 76 ILE A CA 1
ATOM 628 C C . ILE A 1 76 ? 5.086 -15.109 -17.266 1 97.06 76 ILE A C 1
ATOM 630 O O . ILE A 1 76 ? 5.277 -16.094 -17.984 1 97.06 76 ILE A O 1
ATOM 634 N N . TYR A 1 77 ? 5.988 -14.648 -16.406 1 97.25 77 TYR A N 1
ATOM 635 C CA . TYR A 1 77 ? 7.328 -15.203 -16.266 1 97.25 77 TYR A CA 1
ATOM 636 C C . TYR A 1 77 ? 7.281 -16.625 -15.742 1 97.25 77 TYR A C 1
ATOM 638 O O . TYR A 1 77 ? 8.062 -17.484 -16.172 1 97.25 77 TYR A O 1
ATOM 646 N N . GLY A 1 78 ? 6.387 -16.922 -14.812 1 95.62 78 GLY A N 1
ATOM 647 C CA . GLY A 1 78 ? 6.309 -18.234 -14.203 1 95.62 78 GLY A CA 1
ATOM 648 C C . GLY A 1 78 ? 7.266 -18.406 -13.039 1 95.62 78 GLY A C 1
ATOM 649 O O . GLY A 1 78 ? 7.672 -17.438 -12.406 1 95.62 78 GLY A O 1
ATOM 650 N N . LYS A 1 79 ? 7.504 -19.578 -12.711 1 91.94 79 LYS A N 1
ATOM 651 C CA . LYS A 1 79 ? 8.359 -19.891 -11.578 1 91.94 79 LYS A CA 1
ATOM 652 C C . LYS A 1 79 ? 9.836 -19.734 -11.938 1 91.94 79 LYS A C 1
ATOM 654 O O . LYS A 1 79 ? 10.242 -20.109 -13.047 1 91.94 79 LYS A O 1
ATOM 659 N N . GLY A 1 80 ? 10.648 -19.188 -11.078 1 94.75 80 GLY A N 1
ATOM 660 C CA . GLY A 1 80 ? 12.07 -18.984 -11.25 1 94.75 80 GLY A CA 1
ATOM 661 C C . GLY A 1 80 ? 12.711 -18.266 -10.078 1 94.75 80 GLY A C 1
ATOM 662 O O . GLY A 1 80 ? 12.055 -17.984 -9.078 1 94.75 80 GLY A O 1
ATOM 663 N N . PRO A 1 81 ? 13.922 -18.031 -10.148 1 95.38 81 PRO A N 1
ATOM 664 C CA . PRO A 1 81 ? 14.664 -17.453 -9.031 1 95.38 81 PRO A CA 1
ATOM 665 C C . PRO A 1 81 ? 14.094 -16.094 -8.586 1 95.38 81 PRO A C 1
ATOM 667 O O . PRO A 1 81 ? 14.125 -15.773 -7.398 1 95.38 81 PRO A O 1
ATOM 670 N N . LEU A 1 82 ? 13.547 -15.398 -9.531 1 98.12 82 LEU A N 1
ATOM 671 C CA . LEU A 1 82 ? 12.992 -14.078 -9.227 1 98.12 82 LEU A CA 1
ATOM 672 C C . LEU A 1 82 ? 11.594 -14.203 -8.617 1 98.12 82 LEU A C 1
ATOM 674 O O . LEU A 1 82 ? 11.07 -13.242 -8.055 1 98.12 82 LEU A O 1
ATOM 678 N N . ASN A 1 83 ? 11.008 -15.352 -8.828 1 98.38 83 ASN A N 1
ATOM 679 C CA . ASN A 1 83 ? 9.625 -15.578 -8.414 1 98.38 83 ASN A CA 1
ATOM 680 C C . ASN A 1 83 ? 9.445 -16.953 -7.762 1 98.38 83 ASN A C 1
ATOM 682 O O . ASN A 1 83 ? 8.734 -17.812 -8.289 1 98.38 83 ASN A O 1
ATOM 686 N N . PRO A 1 84 ? 10.023 -17.031 -6.574 1 98.19 84 PRO A N 1
ATOM 687 C CA . PRO A 1 84 ? 9.844 -18.328 -5.895 1 98.19 84 PRO A CA 1
ATOM 688 C C . PRO A 1 84 ? 8.375 -18.609 -5.562 1 98.19 84 PRO A C 1
ATOM 690 O O . PRO A 1 84 ? 7.586 -17.672 -5.387 1 98.19 84 PRO A O 1
ATOM 693 N N . SER A 1 85 ? 8.086 -19.891 -5.422 1 96.31 85 SER A N 1
ATOM 694 C CA . SER A 1 85 ? 6.719 -20.344 -5.168 1 96.31 85 SER A CA 1
ATOM 695 C C . SER A 1 85 ? 6.266 -19.953 -3.762 1 96.31 85 SER A C 1
ATOM 697 O O . SER A 1 85 ? 7.055 -20 -2.816 1 96.31 85 SER A O 1
ATOM 699 N N . MET A 1 86 ? 4.969 -19.766 -3.666 1 94.94 86 MET A N 1
ATOM 700 C CA . MET A 1 86 ? 4.375 -19.438 -2.371 1 94.94 86 MET A CA 1
ATOM 701 C C . MET A 1 86 ? 4.395 -20.641 -1.442 1 94.94 86 MET A C 1
ATOM 703 O O . MET A 1 86 ? 4.164 -20.516 -0.24 1 94.94 86 MET A O 1
ATOM 707 N N . ASP A 1 87 ? 4.734 -21.75 -1.92 1 95.81 87 ASP A N 1
ATOM 708 C CA . ASP A 1 87 ? 4.875 -22.953 -1.102 1 95.81 87 ASP A CA 1
ATOM 709 C C . ASP A 1 87 ? 6.203 -22.953 -0.346 1 95.81 87 ASP A C 1
ATOM 711 O O . ASP A 1 87 ? 6.406 -23.75 0.56 1 95.81 87 ASP A O 1
ATOM 715 N N . THR A 1 88 ? 7.062 -22.047 -0.715 1 96.38 88 THR A N 1
ATOM 716 C CA . THR A 1 88 ? 8.359 -21.953 -0.064 1 96.38 88 THR A CA 1
ATOM 717 C C . THR A 1 88 ? 8.391 -20.75 0.89 1 96.38 88 THR A C 1
ATOM 719 O O . THR A 1 88 ? 7.559 -19.859 0.791 1 96.38 88 THR A O 1
ATOM 722 N N . SER A 1 89 ? 9.336 -20.781 1.833 1 95.94 89 SER A N 1
ATOM 723 C CA . SER A 1 89 ? 9.523 -19.656 2.748 1 95.94 89 SER A CA 1
ATOM 724 C C . SER A 1 89 ? 9.922 -18.391 1.997 1 95.94 89 SER A C 1
ATOM 726 O O . SER A 1 89 ? 9.469 -17.297 2.332 1 95.94 89 SER A O 1
ATOM 728 N N . GLU A 1 90 ? 10.727 -18.578 0.952 1 97.44 90 GLU A N 1
ATOM 729 C CA . GLU A 1 90 ? 11.18 -17.438 0.147 1 97.44 90 GLU A CA 1
ATOM 730 C C . GLU A 1 90 ? 10.016 -16.797 -0.59 1 97.44 90 GLU A C 1
ATOM 732 O O . GLU A 1 90 ? 9.938 -15.562 -0.669 1 97.44 90 GLU A O 1
ATOM 737 N N . GLY A 1 91 ? 9.18 -17.656 -1.115 1 97.81 91 GLY A N 1
ATOM 738 C CA . GLY A 1 91 ? 8.016 -17.141 -1.821 1 97.81 91 GLY A CA 1
ATOM 739 C C . GLY A 1 91 ? 7.078 -16.359 -0.926 1 97.81 91 GLY A C 1
ATOM 740 O O . GLY A 1 91 ? 6.578 -15.297 -1.314 1 97.81 91 GLY A O 1
ATOM 741 N N . ARG A 1 92 ? 6.848 -16.844 0.26 1 97.44 92 ARG A N 1
ATOM 742 C CA . ARG A 1 92 ? 5.992 -16.156 1.222 1 97.44 92 ARG A CA 1
ATOM 743 C C . ARG A 1 92 ? 6.629 -14.859 1.698 1 97.44 92 ARG A C 1
ATOM 745 O O . ARG A 1 92 ? 5.945 -13.844 1.853 1 97.44 92 ARG A O 1
ATOM 752 N N . SER A 1 93 ? 7.922 -14.938 1.907 1 97.88 93 SER A N 1
ATOM 753 C CA . SER A 1 93 ? 8.648 -13.734 2.287 1 97.88 93 SER A CA 1
ATOM 754 C C . SER A 1 93 ? 8.602 -12.688 1.177 1 97.88 93 SER A C 1
ATOM 756 O O . SER A 1 93 ? 8.383 -11.5 1.44 1 97.88 93 SER A O 1
ATOM 758 N N . MET A 1 94 ? 8.797 -13.109 -0.029 1 98.62 94 MET A N 1
ATOM 759 C CA . MET A 1 94 ? 8.719 -12.188 -1.162 1 98.62 94 MET A CA 1
ATOM 760 C C . MET A 1 94 ? 7.348 -11.516 -1.22 1 98.62 94 MET A C 1
ATOM 762 O O . MET A 1 94 ? 7.258 -10.297 -1.39 1 98.62 94 MET A O 1
ATOM 766 N N . ASN A 1 95 ? 6.355 -12.336 -1.062 1 98.31 95 ASN A N 1
ATOM 767 C CA . ASN A 1 95 ? 4.992 -11.805 -1.07 1 98.31 95 ASN A CA 1
ATOM 768 C C . ASN A 1 95 ? 4.797 -10.742 0.005 1 98.31 95 ASN A C 1
ATOM 770 O O . ASN A 1 95 ? 4.191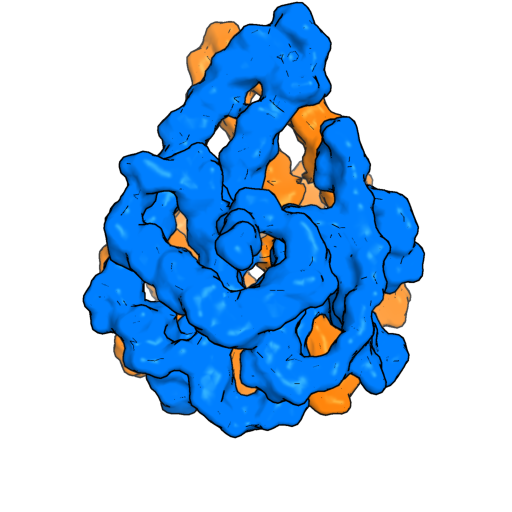 -9.703 -0.25 1 98.31 95 ASN A O 1
ATOM 774 N N . HIS A 1 96 ? 5.332 -10.992 1.164 1 98.38 96 HIS A N 1
ATOM 775 C CA . HIS A 1 96 ? 5.293 -10.016 2.25 1 98.38 96 HIS A CA 1
ATOM 776 C C . HIS A 1 96 ? 5.906 -8.688 1.824 1 98.38 96 HIS A C 1
ATOM 778 O O . HIS A 1 96 ? 5.281 -7.637 1.966 1 98.38 96 HIS A O 1
ATOM 784 N N . TRP A 1 97 ? 7.043 -8.727 1.292 1 98.81 97 TRP A N 1
ATOM 785 C CA . TRP A 1 97 ? 7.789 -7.508 0.994 1 98.81 97 TRP A CA 1
ATOM 786 C C . TRP A 1 97 ? 7.152 -6.754 -0.168 1 98.81 97 TRP A C 1
ATOM 788 O O . TRP A 1 97 ? 7.191 -5.52 -0.209 1 98.81 97 TRP A O 1
ATOM 798 N N . ILE A 1 98 ? 6.52 -7.508 -1.081 1 98.75 98 ILE A N 1
ATOM 799 C CA . ILE A 1 98 ? 5.828 -6.879 -2.199 1 98.75 98 ILE A CA 1
ATOM 800 C C . ILE A 1 98 ? 4.664 -6.039 -1.681 1 98.75 98 ILE A C 1
ATOM 802 O O . ILE A 1 98 ? 4.484 -4.895 -2.096 1 98.75 98 ILE A O 1
ATOM 806 N N . HIS A 1 99 ? 3.938 -6.523 -0.755 1 98.81 99 HIS A N 1
ATOM 807 C CA . HIS A 1 99 ? 2.834 -5.766 -0.175 1 98.81 99 HIS A CA 1
ATOM 808 C C . HIS A 1 99 ? 3.342 -4.719 0.808 1 98.81 99 HIS A C 1
ATOM 810 O O . HIS A 1 99 ? 2.828 -3.598 0.849 1 98.81 99 HIS A O 1
ATOM 816 N N . TYR A 1 100 ? 4.387 -5.055 1.555 1 98.75 100 TYR A N 1
ATOM 817 C CA . TYR A 1 100 ? 4.945 -4.219 2.609 1 98.75 100 TYR A CA 1
ATOM 818 C C . TYR A 1 100 ? 5.469 -2.902 2.043 1 98.75 100 TYR A C 1
ATOM 820 O O . TYR A 1 100 ? 5.312 -1.848 2.662 1 98.75 100 TYR A O 1
ATOM 828 N N . ALA A 1 101 ? 6.062 -2.984 0.917 1 98.75 101 ALA A N 1
ATOM 829 C CA . ALA A 1 101 ? 6.723 -1.819 0.334 1 98.75 101 ALA A CA 1
ATOM 830 C C . ALA A 1 101 ? 5.758 -0.646 0.211 1 98.75 101 ALA A C 1
ATOM 832 O O . ALA A 1 101 ? 6.09 0.482 0.582 1 98.75 101 ALA A O 1
ATOM 833 N N . GLU A 1 102 ? 4.562 -0.976 -0.236 1 97.94 102 GLU A N 1
ATOM 834 C CA . GLU A 1 102 ? 3.592 0.089 -0.461 1 97.94 102 GLU A CA 1
ATOM 835 C C . GLU A 1 102 ? 2.676 0.264 0.747 1 97.94 102 GLU A C 1
ATOM 837 O O . GLU A 1 102 ? 2.303 1.388 1.092 1 97.94 102 GLU A O 1
ATOM 842 N N . GLY A 1 103 ? 2.375 -0.858 1.379 1 97.38 103 GLY A N 1
ATOM 843 C CA . GLY A 1 103 ? 1.39 -0.83 2.447 1 97.38 103 GLY A CA 1
ATOM 844 C C . GLY A 1 103 ? 1.941 -0.291 3.754 1 97.38 103 GLY A C 1
ATOM 845 O O . GLY A 1 103 ? 1.189 0.22 4.586 1 97.38 103 GLY A O 1
ATOM 846 N N . SER A 1 104 ? 3.271 -0.367 3.934 1 97.94 104 SER A N 1
ATOM 847 C CA . SER A 1 104 ? 3.842 -0.015 5.23 1 97.94 104 SER A CA 1
ATOM 848 C C . SER A 1 104 ? 5.062 0.887 5.07 1 97.94 104 SER A C 1
ATOM 850 O O . SER A 1 104 ? 5.172 1.915 5.742 1 97.94 104 SER A O 1
ATOM 852 N N . ALA A 1 105 ? 5.945 0.585 4.195 1 98.12 105 ALA A N 1
ATOM 853 C CA . ALA A 1 105 ? 7.203 1.321 4.074 1 98.12 105 ALA A CA 1
ATOM 854 C C . ALA A 1 105 ? 6.965 2.727 3.527 1 98.12 105 ALA A C 1
ATOM 856 O O . ALA A 1 105 ? 7.523 3.701 4.035 1 98.12 105 ALA A O 1
ATOM 857 N N . MET A 1 106 ? 6.078 2.869 2.559 1 97.75 106 MET A N 1
ATOM 858 C CA . MET A 1 106 ? 5.969 4.113 1.803 1 97.75 106 MET A CA 1
ATOM 859 C C . MET A 1 106 ? 5.18 5.156 2.584 1 97.75 106 MET A C 1
ATOM 861 O O . MET A 1 106 ? 5.473 6.352 2.504 1 97.75 106 MET A O 1
ATOM 865 N N . PRO A 1 107 ? 4.203 4.766 3.432 1 96.69 107 PRO A N 1
ATOM 866 C CA . PRO A 1 107 ? 3.367 5.789 4.062 1 96.69 107 PRO A CA 1
ATOM 867 C C . PRO A 1 107 ? 4.176 6.77 4.91 1 96.69 107 PRO A C 1
ATOM 869 O O . PRO A 1 107 ? 4.086 7.984 4.711 1 96.69 107 PRO A O 1
ATOM 872 N N . PRO A 1 108 ? 5.066 6.363 5.82 1 96.31 108 PRO A N 1
ATOM 873 C CA . PRO A 1 108 ? 5.828 7.371 6.566 1 96.31 108 PRO A CA 1
ATOM 874 C C . PRO A 1 108 ? 6.789 8.156 5.676 1 96.31 108 PRO A C 1
ATOM 876 O O . PRO A 1 108 ? 7.059 9.328 5.945 1 96.31 108 PRO A O 1
ATOM 879 N N . LEU A 1 109 ? 7.273 7.547 4.645 1 96.25 109 LEU A N 1
ATOM 880 C CA . LEU A 1 109 ? 8.156 8.258 3.723 1 96.25 109 LEU A CA 1
ATOM 881 C C . LEU A 1 109 ? 7.387 9.328 2.957 1 96.25 109 LEU A C 1
ATOM 883 O O . LEU A 1 109 ? 7.898 10.43 2.746 1 96.25 109 LEU A O 1
ATOM 887 N N . LEU A 1 110 ? 6.207 8.992 2.555 1 94.88 110 LEU A N 1
ATOM 888 C CA . LEU A 1 110 ? 5.348 9.953 1.876 1 94.88 110 LEU A CA 1
ATOM 889 C C . LEU A 1 110 ? 4.945 11.086 2.818 1 94.88 110 LEU A C 1
ATOM 891 O O . LEU A 1 110 ? 4.957 12.258 2.432 1 94.88 110 LEU A O 1
ATOM 895 N N . MET A 1 111 ? 4.645 10.75 4.055 1 94.62 111 MET A N 1
ATOM 896 C CA . MET A 1 111 ? 4.289 11.766 5.043 1 94.62 111 MET A CA 1
ATOM 897 C C . MET A 1 111 ? 5.441 12.742 5.262 1 94.62 111 MET A C 1
ATOM 899 O O . MET A 1 111 ? 5.234 13.953 5.324 1 94.62 111 MET A O 1
ATOM 903 N N . LYS A 1 112 ? 6.586 12.203 5.367 1 94.94 112 LYS A N 1
ATOM 904 C CA . LYS A 1 112 ? 7.75 13.062 5.52 1 94.94 112 LYS A CA 1
ATOM 905 C C . LYS A 1 112 ? 7.879 14.023 4.34 1 94.94 112 LYS A C 1
ATOM 907 O O . LYS A 1 112 ? 8.141 15.219 4.527 1 94.94 112 LYS A O 1
ATOM 912 N N . LEU A 1 113 ? 7.723 13.492 3.166 1 92.12 113 LEU A N 1
ATOM 913 C CA . LEU A 1 113 ? 7.816 14.32 1.964 1 92.12 113 LEU A CA 1
ATOM 914 C C . LEU A 1 113 ? 6.77 15.43 1.983 1 92.12 113 LEU A C 1
ATOM 916 O O . LEU A 1 113 ? 7.082 16.578 1.689 1 92.12 113 LEU A O 1
ATOM 920 N N . VAL A 1 114 ? 5.566 15.125 2.334 1 92.25 114 VAL A N 1
ATOM 921 C CA . VAL A 1 114 ? 4.465 16.078 2.352 1 92.25 114 VAL A CA 1
ATOM 922 C C . VAL A 1 114 ? 4.738 17.156 3.396 1 92.25 114 VAL A C 1
ATOM 924 O O . VAL A 1 114 ? 4.609 18.359 3.113 1 92.25 114 VAL A O 1
ATOM 927 N N . PHE A 1 115 ? 5.16 16.75 4.582 1 94.12 115 PHE A N 1
ATOM 928 C CA . PHE A 1 115 ? 5.445 17.703 5.648 1 94.12 115 PHE A CA 1
ATOM 929 C C . PHE A 1 115 ? 6.645 18.562 5.289 1 94.12 115 PHE A C 1
ATOM 931 O O . PHE A 1 115 ? 6.688 19.75 5.629 1 94.12 115 PHE A O 1
ATOM 938 N N . ASP A 1 116 ? 7.582 18 4.625 1 92.75 116 ASP A N 1
ATOM 939 C CA . ASP A 1 116 ? 8.742 18.781 4.184 1 92.75 116 ASP A CA 1
ATOM 940 C C . ASP A 1 116 ? 8.344 19.828 3.145 1 92.75 116 ASP A C 1
ATOM 942 O O . ASP A 1 116 ? 8.961 20.891 3.062 1 92.75 116 ASP A O 1
ATOM 946 N N . ARG A 1 117 ? 7.328 19.594 2.412 1 90.62 117 ARG A N 1
ATOM 947 C CA . ARG A 1 117 ? 6.965 20.438 1.287 1 90.62 117 ARG A CA 1
ATOM 948 C C . ARG A 1 117 ? 5.953 21.5 1.711 1 90.62 117 ARG A C 1
ATOM 950 O O . ARG A 1 117 ? 5.824 22.547 1.062 1 90.62 117 ARG A O 1
ATOM 957 N N . LEU A 1 118 ? 5.223 21.266 2.771 1 91.38 118 LEU A N 1
ATOM 958 C CA . LEU A 1 118 ? 4.137 22.141 3.203 1 91.38 118 LEU A CA 1
ATOM 959 C C . LEU A 1 118 ? 4.617 23.578 3.332 1 91.38 118 LEU A C 1
ATOM 961 O O . LEU A 1 118 ? 3.973 24.5 2.826 1 91.38 118 LEU A O 1
ATOM 965 N N . PRO A 1 119 ? 5.805 23.766 3.961 1 92.19 119 PRO A N 1
ATOM 966 C CA . PRO A 1 119 ? 6.254 25.156 4.109 1 92.19 119 PRO A CA 1
ATOM 967 C C . PRO A 1 119 ? 6.574 25.812 2.771 1 92.19 119 PRO A C 1
ATOM 969 O O . PRO A 1 119 ? 6.516 27.047 2.658 1 92.19 119 PRO A O 1
ATOM 972 N N . LEU A 1 120 ? 6.863 25.016 1.796 1 88.62 120 LEU A N 1
ATOM 973 C CA . LEU A 1 120 ? 7.254 25.531 0.492 1 88.62 120 LEU A CA 1
ATOM 974 C C . LEU A 1 120 ? 6.027 25.969 -0.307 1 88.62 120 LEU A C 1
ATOM 976 O O . LEU A 1 120 ? 6.148 26.734 -1.269 1 88.62 120 LEU A O 1
ATOM 980 N N . ASN A 1 121 ? 4.84 25.547 0.097 1 84.25 121 ASN A N 1
ATOM 981 C CA . ASN A 1 121 ? 3.633 25.766 -0.693 1 84.25 121 ASN A CA 1
ATOM 982 C C . ASN A 1 121 ? 2.744 26.844 -0.07 1 84.25 121 ASN A C 1
ATOM 984 O O . ASN A 1 121 ? 1.556 26.922 -0.383 1 84.25 121 ASN A O 1
ATOM 988 N N . VAL A 1 122 ? 3.289 27.594 0.849 1 86 122 VAL A N 1
ATOM 989 C CA . VAL A 1 122 ? 2.498 28.641 1.492 1 86 122 VAL A CA 1
ATOM 990 C C . VAL A 1 122 ? 3.15 30 1.256 1 86 122 VAL A C 1
ATOM 992 O O . VAL A 1 122 ? 4.27 30.078 0.743 1 86 122 VAL A O 1
ATOM 995 N N . ASN A 1 123 ? 2.391 31.016 1.653 1 87.69 123 ASN A N 1
ATOM 996 C CA . ASN A 1 123 ? 2.916 32.375 1.566 1 87.69 123 ASN A CA 1
ATOM 997 C C . ASN A 1 123 ? 4.145 32.562 2.449 1 87.69 123 ASN A C 1
ATOM 999 O O . ASN A 1 123 ? 4.203 32.031 3.559 1 87.69 123 ASN A O 1
ATOM 1003 N N . PRO A 1 124 ? 5.117 33.25 1.94 1 90.75 124 PRO A N 1
ATOM 1004 C CA . PRO A 1 124 ? 6.363 33.469 2.686 1 90.75 124 PRO A CA 1
ATOM 1005 C C . PRO A 1 124 ? 6.121 33.969 4.105 1 90.75 124 PRO A C 1
ATOM 1007 O O . PRO A 1 124 ? 6.879 33.625 5.02 1 90.75 124 PRO A O 1
ATOM 1010 N N . LEU A 1 125 ? 5.051 34.656 4.262 1 91.25 125 LEU A N 1
ATOM 1011 C CA . LEU A 1 125 ? 4.766 35.25 5.578 1 91.25 125 LEU A CA 1
ATOM 1012 C C . LEU A 1 125 ? 4.391 34.156 6.57 1 91.25 125 LEU A C 1
ATOM 1014 O O . LEU A 1 125 ? 4.711 34.25 7.758 1 91.25 125 LEU A O 1
ATOM 1018 N N . MET A 1 126 ? 3.787 33.125 6.094 1 89.38 126 MET A N 1
ATOM 1019 C CA . MET A 1 126 ? 3.311 32.031 6.949 1 89.38 126 MET A CA 1
ATOM 1020 C C . MET A 1 126 ? 4.344 30.922 7.035 1 89.38 126 MET A C 1
ATOM 1022 O O . MET A 1 126 ? 4.215 30.016 7.863 1 89.38 126 MET A O 1
ATOM 1026 N N . ARG A 1 127 ? 5.379 30.953 6.25 1 92.62 127 ARG A N 1
ATOM 1027 C CA . ARG A 1 127 ? 6.316 29.844 6.043 1 92.62 127 ARG A CA 1
ATOM 1028 C C . ARG A 1 127 ? 7 29.453 7.348 1 92.62 127 ARG A C 1
ATOM 1030 O O . ARG A 1 127 ? 7.09 28.266 7.676 1 92.62 127 ARG A O 1
ATOM 1037 N N . PRO A 1 128 ? 7.441 30.453 8.172 1 92.56 128 PRO A N 1
ATOM 1038 C CA . PRO A 1 128 ? 8.102 30.047 9.422 1 92.56 128 PRO A CA 1
ATOM 1039 C C . PRO A 1 128 ? 7.176 29.281 10.359 1 92.56 128 PRO A C 1
ATOM 1041 O O . PRO A 1 128 ? 7.602 28.312 10.992 1 92.56 128 PRO A O 1
ATOM 1044 N N . LEU A 1 129 ? 5.988 29.672 10.383 1 88.31 129 LEU A N 1
ATOM 1045 C CA . LEU A 1 129 ? 5.02 29.016 11.258 1 88.31 129 LEU A CA 1
ATOM 1046 C C . LEU A 1 129 ? 4.703 27.609 10.758 1 88.31 129 LEU A C 1
ATOM 1048 O O . LEU A 1 129 ? 4.668 26.656 11.547 1 88.31 129 LEU A O 1
ATOM 1052 N N . VAL A 1 130 ? 4.5 27.5 9.516 1 92.06 130 VAL A N 1
ATOM 1053 C CA . VAL A 1 130 ? 4.188 26.203 8.906 1 92.06 130 VAL A CA 1
ATOM 1054 C C . VAL A 1 130 ? 5.383 25.266 9.055 1 92.06 130 VAL A C 1
ATOM 1056 O O . VAL A 1 130 ? 5.215 24.078 9.297 1 92.06 130 VAL A O 1
ATOM 1059 N N . ARG A 1 131 ? 6.516 25.844 8.945 1 94.94 131 ARG A N 1
ATOM 1060 C CA . ARG A 1 131 ? 7.73 25.062 9.117 1 94.94 131 ARG A CA 1
ATOM 1061 C C . ARG A 1 131 ? 7.832 24.516 10.539 1 94.94 131 ARG A C 1
ATOM 1063 O O . ARG A 1 131 ? 8.242 23.359 10.742 1 94.94 131 ARG A O 1
ATOM 1070 N N . MET A 1 132 ? 7.469 25.312 11.453 1 92.44 132 MET A N 1
ATOM 1071 C CA . MET A 1 132 ? 7.504 24.891 12.844 1 92.44 132 MET A CA 1
ATOM 1072 C C . MET A 1 132 ? 6.547 23.719 13.094 1 92.44 132 MET A C 1
ATOM 1074 O O . MET A 1 132 ? 6.91 22.734 13.727 1 92.44 132 MET A O 1
ATOM 1078 N N . VAL A 1 133 ? 5.387 23.828 12.578 1 91.44 133 VAL A N 1
ATOM 1079 C CA . VAL A 1 133 ? 4.363 22.797 12.742 1 91.44 133 VAL A CA 1
ATOM 1080 C C . VAL A 1 133 ? 4.801 21.516 12.047 1 91.44 133 VAL A C 1
ATOM 1082 O O . VAL A 1 133 ? 4.699 20.422 12.617 1 91.44 133 VAL A O 1
ATOM 1085 N N . SER A 1 134 ? 5.297 21.656 10.836 1 94.56 134 SER A N 1
ATOM 1086 C CA . SER A 1 134 ? 5.754 20.516 10.055 1 94.56 134 SER A CA 1
ATOM 1087 C C . SER A 1 134 ? 6.902 19.797 10.75 1 94.56 134 SER A C 1
ATOM 1089 O O . SER A 1 134 ? 6.895 18.562 10.859 1 94.56 134 SER A O 1
ATOM 1091 N N . ASN A 1 135 ? 7.82 20.578 11.219 1 94.44 135 ASN A N 1
ATOM 1092 C CA . ASN A 1 135 ? 8.969 19.984 11.898 1 94.44 135 ASN A CA 1
ATOM 1093 C C . ASN A 1 135 ? 8.555 19.219 13.156 1 94.44 135 ASN A C 1
ATOM 1095 O O . ASN A 1 135 ? 9.117 18.172 13.469 1 94.44 135 ASN A O 1
ATOM 1099 N N . LYS A 1 136 ? 7.645 19.766 13.828 1 91.38 136 LYS A N 1
ATOM 1100 C CA . LYS A 1 136 ? 7.164 19.094 15.039 1 91.38 136 LYS A CA 1
ATOM 1101 C C . LYS A 1 136 ? 6.477 17.781 14.695 1 91.38 136 LYS A C 1
ATOM 1103 O O . LYS A 1 136 ? 6.691 16.766 15.367 1 91.38 136 LYS A O 1
ATOM 1108 N N . ALA A 1 137 ? 5.645 17.797 13.695 1 91.75 137 ALA A N 1
ATOM 1109 C CA . ALA A 1 137 ? 4.973 16.578 13.25 1 91.75 137 ALA A CA 1
ATOM 1110 C C . ALA A 1 137 ? 5.984 15.516 12.805 1 91.75 137 ALA A C 1
ATOM 1112 O O . ALA A 1 137 ? 5.855 14.344 13.148 1 91.75 137 ALA A O 1
ATOM 1113 N N . ILE A 1 138 ? 6.949 15.93 12.055 1 94.88 138 ILE A N 1
ATOM 1114 C CA . ILE A 1 138 ? 7.992 15.039 11.57 1 94.88 138 ILE A CA 1
ATOM 1115 C C . ILE A 1 138 ? 8.727 14.406 12.75 1 94.88 138 ILE A C 1
ATOM 1117 O O . ILE A 1 138 ? 8.867 13.188 12.828 1 94.88 138 ILE A O 1
ATOM 1121 N N . LYS A 1 139 ? 9.102 15.219 13.68 1 93.81 139 LYS A N 1
ATOM 1122 C CA . LYS A 1 139 ? 9.906 14.758 14.812 1 93.81 139 LYS A CA 1
ATOM 1123 C C . LYS A 1 139 ? 9.094 13.859 15.742 1 93.81 139 LYS A C 1
ATOM 1125 O O . LYS A 1 139 ? 9.602 12.852 16.234 1 93.81 139 LYS A O 1
ATOM 1130 N N . SER A 1 140 ? 7.855 14.195 15.969 1 90.12 140 SER A N 1
ATOM 1131 C CA . SER A 1 140 ? 7.066 13.516 17 1 90.12 140 SER A CA 1
ATOM 1132 C C . SER A 1 140 ? 6.398 12.266 16.438 1 90.12 140 SER A C 1
ATOM 1134 O O . SER A 1 140 ? 6.125 11.32 17.188 1 90.12 140 SER A O 1
ATOM 1136 N N . TYR A 1 141 ? 6.211 12.242 15.125 1 89.88 141 TYR A N 1
ATOM 1137 C CA . TYR A 1 141 ? 5.418 11.148 14.586 1 89.88 141 TYR A CA 1
ATOM 1138 C C . TYR A 1 141 ? 6.156 10.445 13.453 1 89.88 141 TYR A C 1
ATOM 1140 O O . TYR A 1 141 ? 6.395 9.234 13.516 1 89.88 141 TYR A O 1
ATOM 1148 N N . VAL A 1 142 ? 6.625 11.141 12.477 1 94.94 142 VAL A N 1
ATOM 1149 C CA . VAL A 1 142 ? 7.129 10.562 11.234 1 94.94 142 VAL A CA 1
ATOM 1150 C C . VAL A 1 142 ? 8.477 9.891 11.484 1 94.94 142 VAL A C 1
ATOM 1152 O O . VAL A 1 142 ? 8.688 8.742 11.102 1 94.94 142 VAL A O 1
ATOM 1155 N N . THR A 1 143 ? 9.336 10.594 12.148 1 95.06 143 THR A N 1
ATOM 1156 C CA . THR A 1 143 ? 10.703 10.117 12.359 1 95.06 143 THR A CA 1
ATOM 1157 C C . THR A 1 143 ? 10.703 8.812 13.148 1 95.06 143 THR A C 1
ATOM 1159 O O . THR A 1 143 ? 11.383 7.855 12.781 1 95.06 143 THR A O 1
ATOM 1162 N N . PRO A 1 144 ? 9.891 8.711 14.219 1 93.81 144 PRO A N 1
ATOM 1163 C CA . PRO A 1 144 ? 9.867 7.434 14.938 1 93.81 144 PRO A CA 1
ATOM 1164 C C . PRO A 1 144 ? 9.352 6.285 14.078 1 93.81 144 PRO A C 1
ATOM 1166 O O . PRO A 1 144 ? 9.828 5.156 14.195 1 93.81 144 PRO A O 1
ATOM 1169 N N . GLN A 1 145 ? 8.406 6.559 13.25 1 94.69 145 GLN A N 1
ATOM 1170 C CA . GLN A 1 145 ? 7.91 5.523 12.344 1 94.69 145 GLN A CA 1
ATOM 1171 C C . GLN A 1 145 ? 9 5.07 11.383 1 94.69 145 GLN A C 1
ATOM 1173 O O . GLN A 1 145 ? 9.203 3.869 11.18 1 94.69 145 GLN A O 1
ATOM 1178 N N . ILE A 1 146 ? 9.672 6.031 10.781 1 96.44 146 ILE A N 1
ATOM 1179 C CA . ILE A 1 146 ? 10.734 5.711 9.836 1 96.44 146 ILE A CA 1
ATOM 1180 C C . ILE A 1 146 ? 11.828 4.91 10.539 1 96.44 146 ILE A C 1
ATOM 1182 O O . ILE A 1 146 ? 12.344 3.934 9.992 1 96.44 146 ILE A O 1
ATOM 1186 N N . ALA A 1 147 ? 12.148 5.289 11.773 1 96 147 ALA A N 1
ATOM 1187 C CA . ALA A 1 147 ? 13.164 4.574 12.539 1 96 147 ALA A CA 1
ATOM 1188 C C . ALA A 1 147 ? 12.766 3.121 12.766 1 96 147 ALA A C 1
ATOM 1190 O O . ALA A 1 147 ? 13.602 2.217 12.664 1 96 147 ALA A O 1
ATOM 1191 N N . ASN A 1 148 ? 11.516 2.908 13.086 1 95.75 148 ASN A N 1
ATOM 1192 C CA . ASN A 1 148 ? 11.008 1.551 13.258 1 95.75 148 ASN A CA 1
ATOM 1193 C C . ASN A 1 148 ? 11.18 0.72 11.992 1 95.75 148 ASN A C 1
ATOM 1195 O O . ASN A 1 148 ? 11.602 -0.437 12.055 1 95.75 148 ASN A O 1
ATOM 1199 N N . HIS A 1 149 ? 10.898 1.264 10.891 1 97.69 149 HIS A N 1
ATOM 1200 C CA . HIS A 1 149 ? 11.016 0.559 9.617 1 97.69 149 HIS A CA 1
ATOM 1201 C C . HIS A 1 149 ? 12.484 0.329 9.25 1 97.69 149 HIS A C 1
ATOM 1203 O O . HIS A 1 149 ? 12.836 -0.726 8.719 1 97.69 149 HIS A O 1
ATOM 1209 N N . VAL A 1 150 ? 13.297 1.334 9.523 1 97.56 150 VAL A N 1
ATOM 1210 C CA . VAL A 1 150 ? 14.734 1.184 9.289 1 97.56 150 VAL A CA 1
ATOM 1211 C C . VAL A 1 150 ? 15.266 0.006 10.102 1 97.56 150 VAL A C 1
ATOM 1213 O O . VAL A 1 150 ? 16.047 -0.801 9.602 1 97.56 150 VAL A O 1
ATOM 1216 N N . GLY A 1 151 ? 14.82 -0.063 11.352 1 97.56 151 GLY A N 1
ATOM 1217 C CA . GLY A 1 151 ? 15.188 -1.213 12.164 1 97.56 151 GLY A CA 1
ATOM 1218 C C . GLY A 1 151 ? 14.742 -2.533 11.562 1 97.56 151 GLY A C 1
ATOM 1219 O O . GLY A 1 151 ? 15.508 -3.498 11.539 1 97.56 151 GLY A O 1
ATOM 1220 N N . TYR A 1 152 ? 13.578 -2.586 11.07 1 98.06 152 TYR A N 1
ATOM 1221 C CA . TYR A 1 152 ? 13 -3.783 10.469 1 98.06 152 TYR A CA 1
ATOM 1222 C C . TYR A 1 152 ? 13.781 -4.199 9.227 1 98.06 152 TYR A C 1
ATOM 1224 O O . TYR A 1 152 ? 14.086 -5.379 9.047 1 98.06 152 TYR A O 1
ATOM 1232 N N . TRP A 1 153 ? 14.109 -3.221 8.359 1 98.38 153 TRP A N 1
ATOM 1233 C CA . TRP A 1 153 ? 14.898 -3.488 7.16 1 98.38 153 TRP A CA 1
ATOM 1234 C C . TRP A 1 153 ? 16.297 -3.998 7.523 1 98.38 153 TRP A C 1
ATOM 1236 O O . TRP A 1 153 ? 16.781 -4.957 6.922 1 98.38 153 TRP A O 1
ATOM 1246 N N . SER A 1 154 ? 16.859 -3.324 8.516 1 98.19 154 SER A N 1
ATOM 1247 C CA . SER A 1 154 ? 18.203 -3.705 8.945 1 98.19 154 SER A CA 1
ATOM 1248 C C . SER A 1 154 ? 18.234 -5.145 9.453 1 98.19 154 SER A C 1
ATOM 1250 O O . SER A 1 154 ? 1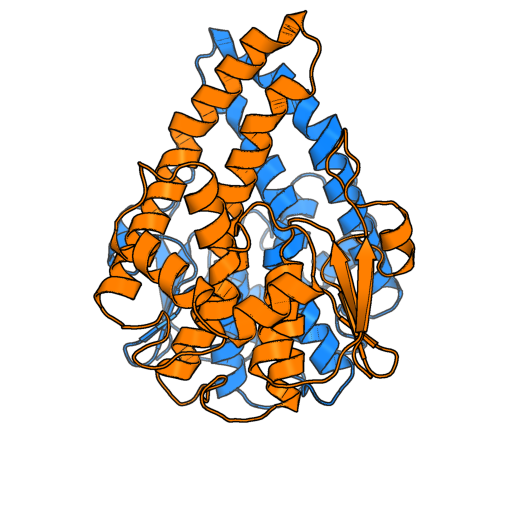9.141 -5.906 9.125 1 98.19 154 SER A O 1
ATOM 1252 N N . GLN A 1 155 ? 17.25 -5.469 10.203 1 97.81 155 GLN A N 1
ATOM 1253 C CA . GLN A 1 155 ? 17.172 -6.832 10.727 1 97.81 155 GLN A CA 1
ATOM 1254 C C . GLN A 1 155 ? 17.047 -7.844 9.586 1 97.81 155 GLN A C 1
ATOM 1256 O O . GLN A 1 155 ? 17.719 -8.875 9.594 1 97.81 155 GLN A O 1
ATOM 1261 N N . ALA A 1 156 ? 16.203 -7.57 8.648 1 98.06 156 ALA A N 1
ATOM 1262 C CA . ALA A 1 156 ? 15.992 -8.477 7.52 1 98.06 156 ALA A CA 1
ATOM 1263 C C . ALA A 1 156 ? 17.281 -8.664 6.719 1 98.06 156 ALA A C 1
ATOM 1265 O O . ALA A 1 156 ? 17.625 -9.789 6.363 1 98.06 156 ALA A O 1
ATOM 1266 N N . LEU A 1 157 ? 17.984 -7.59 6.504 1 98.44 157 LEU A N 1
ATOM 1267 C CA . LEU A 1 157 ? 19.156 -7.605 5.625 1 98.44 157 LEU A CA 1
ATOM 1268 C C . LEU A 1 157 ? 20.391 -8.102 6.371 1 98.44 157 LEU A C 1
ATOM 1270 O O . LEU A 1 157 ? 21.391 -8.453 5.75 1 98.44 157 LEU A O 1
ATOM 1274 N N . THR A 1 158 ? 20.297 -8.039 7.707 1 98 158 THR A N 1
ATOM 1275 C CA . THR A 1 158 ? 21.375 -8.641 8.492 1 98 158 THR A CA 1
ATOM 1276 C C . THR A 1 158 ? 21.219 -10.164 8.523 1 98 158 THR A C 1
ATOM 1278 O O . THR A 1 158 ? 22.219 -10.891 8.445 1 98 158 THR A O 1
ATOM 1281 N N . LYS A 1 159 ? 20.031 -10.586 8.57 1 96.75 159 LYS A N 1
ATOM 1282 C CA . LYS A 1 159 ? 19.719 -12.008 8.672 1 96.75 159 LYS A CA 1
ATOM 1283 C C . LYS A 1 159 ? 19.875 -12.703 7.316 1 96.75 159 LYS A C 1
ATOM 1285 O O . LYS A 1 159 ? 20.25 -13.875 7.25 1 96.75 159 LYS A O 1
ATOM 1290 N N . ASN A 1 160 ? 19.578 -11.992 6.234 1 97.25 160 ASN A N 1
ATOM 1291 C CA . ASN A 1 160 ? 19.531 -12.555 4.887 1 97.25 160 ASN A CA 1
ATOM 1292 C C . ASN A 1 160 ? 20.375 -11.742 3.914 1 97.25 160 ASN A C 1
ATOM 1294 O O . ASN A 1 160 ? 20.547 -10.531 4.094 1 97.25 160 ASN A O 1
ATOM 1298 N N . GLN A 1 161 ? 20.859 -12.367 2.885 1 97.25 161 GLN A N 1
ATOM 1299 C CA . GLN A 1 161 ? 21.562 -11.656 1.827 1 97.25 161 GLN A CA 1
ATOM 1300 C C . GLN A 1 161 ? 20.641 -10.695 1.086 1 97.25 161 GLN A C 1
ATOM 1302 O O . GLN A 1 161 ? 21.062 -9.617 0.667 1 97.25 161 GLN A O 1
ATOM 1307 N N . TRP A 1 162 ? 19.438 -11.156 0.895 1 98.75 162 TRP A N 1
ATOM 1308 C CA . TRP A 1 162 ? 18.375 -10.383 0.253 1 98.75 162 TRP A CA 1
ATOM 1309 C C . TRP A 1 162 ? 17.109 -10.375 1.113 1 98.75 162 TRP A C 1
ATOM 1311 O O . TRP A 1 162 ? 17.047 -11.062 2.137 1 98.75 162 TRP A O 1
ATOM 1321 N N . PHE A 1 163 ? 16.156 -9.648 0.792 1 98.75 163 PHE A N 1
ATOM 1322 C CA . PHE A 1 163 ? 14.992 -9.461 1.647 1 98.75 163 PHE A CA 1
ATOM 1323 C C . PHE A 1 163 ? 14.258 -10.781 1.852 1 98.75 163 PHE A C 1
ATOM 1325 O O . PHE A 1 163 ? 13.797 -11.078 2.957 1 98.75 163 PHE A O 1
ATOM 1332 N N . ALA A 1 164 ? 14.18 -11.555 0.765 1 98.19 164 ALA A N 1
ATOM 1333 C CA . ALA A 1 164 ? 13.367 -12.766 0.866 1 98.19 164 ALA A CA 1
ATOM 1334 C C . ALA A 1 164 ? 14.242 -13.977 1.202 1 98.19 164 ALA A C 1
ATOM 1336 O O . ALA A 1 164 ? 13.758 -15.117 1.198 1 98.19 164 ALA A O 1
ATOM 1337 N N . GLY A 1 165 ? 15.547 -13.781 1.401 1 97.62 165 GLY A N 1
ATOM 1338 C CA . GLY A 1 165 ? 16.422 -14.898 1.731 1 97.62 165 GLY A CA 1
ATOM 1339 C C . GLY A 1 165 ? 17.797 -14.781 1.106 1 97.62 165 GLY A C 1
ATOM 1340 O O . GLY A 1 165 ? 18.359 -13.688 1.047 1 97.62 165 GLY A O 1
ATOM 1341 N N . SER A 1 166 ? 18.297 -15.922 0.702 1 97.44 166 SER A N 1
ATOM 1342 C CA . SER A 1 166 ? 19.672 -15.984 0.221 1 97.44 166 SER A CA 1
ATOM 1343 C C . SER A 1 166 ? 19.75 -15.594 -1.251 1 97.44 166 SER A C 1
ATOM 1345 O O . SER A 1 166 ? 20.844 -15.289 -1.752 1 97.44 166 SER A O 1
ATOM 1347 N N . GLU A 1 167 ? 18.625 -15.609 -1.882 1 97.81 167 GLU A N 1
ATOM 1348 C CA . GLU A 1 167 ? 18.641 -15.336 -3.314 1 97.81 167 GLU A CA 1
ATOM 1349 C C . GLU A 1 167 ? 17.875 -14.055 -3.635 1 97.81 167 GLU A C 1
ATOM 1351 O O . GLU A 1 167 ? 16.938 -13.695 -2.92 1 97.81 167 GLU A O 1
ATOM 1356 N N . PHE A 1 168 ? 18.297 -13.43 -4.734 1 98.62 168 PHE A N 1
ATOM 1357 C CA . PHE A 1 168 ? 17.656 -12.234 -5.258 1 98.62 168 PHE A CA 1
ATOM 1358 C C . PHE A 1 168 ? 16.281 -12.57 -5.836 1 98.62 168 PHE A C 1
ATOM 1360 O O . PHE A 1 168 ? 16.156 -13.5 -6.633 1 98.62 168 PHE A O 1
ATOM 1367 N N . THR A 1 169 ? 15.242 -11.859 -5.387 1 98.81 169 THR A N 1
ATOM 1368 C CA . THR A 1 169 ? 13.883 -12.055 -5.875 1 98.81 169 THR A CA 1
ATOM 1369 C C . THR A 1 169 ? 13.227 -10.719 -6.191 1 98.81 169 THR A C 1
ATOM 1371 O O . THR A 1 169 ? 13.828 -9.664 -6 1 98.81 169 THR A O 1
ATOM 1374 N N . ALA A 1 170 ? 11.969 -10.727 -6.586 1 98.81 170 ALA A N 1
ATOM 1375 C CA . ALA A 1 170 ? 11.195 -9.523 -6.871 1 98.81 170 ALA A CA 1
ATOM 1376 C C . ALA A 1 170 ? 11.016 -8.68 -5.613 1 98.81 170 ALA A C 1
ATOM 1378 O O . ALA A 1 170 ? 10.734 -7.484 -5.695 1 98.81 170 ALA A O 1
ATOM 1379 N N . ALA A 1 171 ? 11.188 -9.281 -4.453 1 98.88 171 ALA A N 1
ATOM 1380 C CA . ALA A 1 171 ? 11.117 -8.531 -3.201 1 98.88 171 ALA A CA 1
ATOM 1381 C C . ALA A 1 171 ? 12.164 -7.422 -3.174 1 98.88 171 ALA A C 1
ATOM 1383 O O . ALA A 1 171 ? 11.891 -6.312 -2.709 1 98.88 171 ALA A O 1
ATOM 1384 N N . ASP A 1 172 ? 13.312 -7.707 -3.666 1 98.94 172 ASP A N 1
ATOM 1385 C CA . ASP A 1 172 ? 14.422 -6.758 -3.631 1 98.94 172 ASP A CA 1
ATOM 1386 C C . ASP A 1 172 ? 14.188 -5.605 -4.609 1 98.94 172 ASP A C 1
ATOM 1388 O O . ASP A 1 172 ? 14.555 -4.465 -4.328 1 98.94 172 ASP A O 1
ATOM 1392 N N . ILE A 1 173 ? 13.594 -5.895 -5.676 1 98.94 173 ILE A N 1
ATOM 1393 C CA . ILE A 1 173 ? 13.25 -4.859 -6.645 1 98.94 173 ILE A CA 1
ATOM 1394 C C . ILE A 1 173 ? 12.156 -3.957 -6.066 1 98.94 173 ILE A C 1
ATOM 1396 O O . ILE A 1 173 ? 12.25 -2.73 -6.152 1 98.94 173 ILE A O 1
ATOM 1400 N N . MET A 1 174 ? 11.203 -4.605 -5.457 1 98.88 174 MET A N 1
ATOM 1401 C CA . MET A 1 174 ? 10.094 -3.852 -4.871 1 98.88 174 MET A CA 1
ATOM 1402 C C . MET A 1 174 ? 10.594 -2.932 -3.762 1 98.88 174 MET A C 1
ATOM 1404 O O . MET A 1 174 ? 10.164 -1.78 -3.666 1 98.88 174 MET A O 1
ATOM 1408 N N . MET A 1 175 ? 11.516 -3.359 -2.98 1 98.81 175 MET A N 1
ATOM 1409 C CA . MET A 1 175 ? 12 -2.625 -1.818 1 98.81 175 MET A CA 1
ATOM 1410 C C . MET A 1 175 ? 13.031 -1.579 -2.23 1 98.81 175 MET A C 1
ATOM 1412 O O . MET A 1 175 ? 13.438 -0.747 -1.419 1 98.81 175 MET A O 1
ATOM 1416 N N . SER A 1 176 ? 13.406 -1.594 -3.49 1 98.62 176 SER A N 1
ATOM 1417 C CA . SER A 1 176 ? 14.43 -0.66 -3.947 1 98.62 176 SER A CA 1
ATOM 1418 C C . SER A 1 176 ? 13.992 0.786 -3.732 1 98.62 176 SER A C 1
ATOM 1420 O O . SER A 1 176 ? 14.711 1.567 -3.102 1 98.62 176 SER A O 1
ATOM 1422 N N . PHE A 1 177 ? 12.82 1.086 -4.082 1 98.12 177 PHE A N 1
ATOM 1423 C CA . PHE A 1 177 ? 12.391 2.479 -4.102 1 98.12 177 PHE A CA 1
ATOM 1424 C C . PHE A 1 177 ? 12.336 3.049 -2.688 1 98.12 177 PHE A C 1
ATOM 1426 O O . PHE A 1 177 ? 12.906 4.109 -2.418 1 98.12 177 PHE A O 1
ATOM 1433 N N . PRO A 1 178 ? 11.68 2.365 -1.704 1 97.62 178 PRO A N 1
ATOM 1434 C CA . PRO A 1 178 ? 11.672 2.914 -0.346 1 97.62 178 PRO A CA 1
ATOM 1435 C C . PRO A 1 178 ? 13.078 3.141 0.209 1 97.62 178 PRO A C 1
ATOM 1437 O O . PRO A 1 178 ? 13.336 4.164 0.848 1 97.62 178 PRO A O 1
ATOM 1440 N N . LEU A 1 179 ? 13.953 2.232 -0.035 1 97.69 179 LEU A N 1
ATOM 1441 C CA . LEU A 1 179 ? 15.297 2.344 0.528 1 97.69 179 LEU A CA 1
ATOM 1442 C C . LEU A 1 179 ? 16.094 3.424 -0.19 1 97.69 179 LEU A C 1
ATOM 1444 O O . LEU A 1 179 ? 16.844 4.176 0.445 1 97.69 179 LEU A O 1
ATOM 1448 N N . GLU A 1 180 ? 15.922 3.531 -1.49 1 97.12 180 GLU A N 1
ATOM 1449 C CA . GLU A 1 180 ? 16.594 4.59 -2.24 1 97.12 180 GLU A CA 1
ATOM 1450 C C . GLU A 1 180 ? 16.078 5.965 -1.826 1 97.12 180 GLU A C 1
ATOM 1452 O O . GLU A 1 180 ? 16.875 6.898 -1.658 1 97.12 180 GLU A O 1
ATOM 1457 N N . ALA A 1 181 ? 14.781 6.074 -1.688 1 94.5 181 ALA A N 1
ATOM 1458 C CA . ALA A 1 181 ? 14.172 7.336 -1.283 1 94.5 181 ALA A CA 1
ATOM 1459 C C . ALA A 1 181 ? 14.695 7.789 0.075 1 94.5 181 ALA A C 1
ATOM 1461 O O . ALA A 1 181 ? 15.047 8.961 0.253 1 94.5 181 ALA A O 1
ATOM 1462 N N . LEU A 1 182 ? 14.75 6.863 0.985 1 93.81 182 LEU A N 1
ATOM 1463 C CA . LEU A 1 182 ? 15.234 7.199 2.318 1 93.81 182 LEU A CA 1
ATOM 1464 C C . LEU A 1 182 ? 16.719 7.551 2.279 1 93.81 182 LEU A C 1
ATOM 1466 O O . LEU A 1 182 ? 17.141 8.547 2.871 1 93.81 182 LEU A O 1
ATOM 1470 N N . THR A 1 183 ? 17.5 6.766 1.584 1 92.94 183 THR A N 1
ATOM 1471 C CA . THR A 1 183 ? 18.953 6.934 1.533 1 92.94 183 THR A CA 1
ATOM 1472 C C . THR A 1 183 ? 19.312 8.242 0.842 1 92.94 183 THR A C 1
ATOM 1474 O O . THR A 1 183 ? 20.281 8.906 1.235 1 92.94 183 THR A O 1
ATOM 1477 N N . SER A 1 184 ? 18.578 8.633 -0.113 1 90 184 SER A N 1
ATOM 1478 C CA . SER A 1 184 ? 18.844 9.867 -0.842 1 90 184 SER A CA 1
ATOM 1479 C C . SER A 1 184 ? 18.547 11.094 0.017 1 90 184 SER A C 1
ATOM 1481 O O . SER A 1 184 ? 19.203 12.125 -0.114 1 90 184 SER A O 1
ATOM 1483 N N . ARG A 1 185 ? 17.688 11.031 0.92 1 84.25 185 ARG A N 1
ATOM 1484 C CA . ARG A 1 185 ? 17.266 12.172 1.729 1 84.25 185 ARG A CA 1
ATOM 1485 C C . ARG A 1 185 ? 18.156 12.336 2.955 1 84.25 185 ARG A C 1
ATOM 1487 O O . ARG A 1 185 ? 18.375 13.453 3.426 1 84.25 185 ARG A O 1
ATOM 1494 N N . SER A 1 186 ? 18.594 11.18 3.479 1 81.75 186 SER A N 1
ATOM 1495 C CA . SER A 1 186 ? 19.406 11.266 4.691 1 81.75 186 SER A CA 1
ATOM 1496 C C . SER A 1 186 ? 20.5 10.203 4.699 1 81.75 186 SER A C 1
ATOM 1498 O O . SER A 1 186 ? 20.531 9.344 5.59 1 81.75 186 SER A O 1
ATOM 1500 N N . PRO A 1 187 ? 21.469 10.328 3.961 1 75.06 187 PRO A N 1
ATOM 1501 C CA . PRO A 1 187 ? 22.469 9.258 3.84 1 75.06 187 PRO A CA 1
ATOM 1502 C C . PRO A 1 187 ? 23.25 9.031 5.129 1 75.06 187 PRO A C 1
ATOM 1504 O O . PRO A 1 187 ? 23.578 7.891 5.469 1 75.06 187 PRO A O 1
ATOM 1507 N N . GLN A 1 188 ? 23.438 10.016 5.844 1 79.19 188 GLN A N 1
ATOM 1508 C CA . GLN A 1 188 ? 24.297 9.914 7.016 1 79.19 188 GLN A CA 1
ATOM 1509 C C . GLN A 1 188 ? 23.578 9.227 8.172 1 79.19 188 GLN A C 1
ATOM 1511 O O . GLN A 1 188 ? 24.219 8.719 9.094 1 79.19 188 GLN A O 1
ATOM 1516 N N . ALA A 1 189 ? 22.297 9.086 8.078 1 84.25 189 ALA A N 1
ATOM 1517 C CA . ALA A 1 189 ? 21.531 8.562 9.195 1 84.25 189 ALA A CA 1
ATOM 1518 C C . ALA A 1 189 ? 21.078 7.125 8.93 1 84.25 189 ALA A C 1
ATOM 1520 O O . ALA A 1 189 ? 20.422 6.504 9.773 1 84.25 189 ALA A O 1
ATOM 1521 N N . ILE A 1 190 ? 21.625 6.582 7.871 1 91.94 190 ILE A N 1
ATOM 1522 C CA . ILE A 1 190 ? 21.141 5.27 7.438 1 91.94 190 ILE A CA 1
ATOM 1523 C C . ILE A 1 190 ? 22.188 4.207 7.797 1 91.94 190 ILE A C 1
ATOM 1525 O O . ILE A 1 190 ? 23.375 4.367 7.516 1 91.94 190 ILE A O 1
ATOM 1529 N N . PRO A 1 191 ? 21.719 3.129 8.43 1 96.5 191 PRO A N 1
ATOM 1530 C CA . PRO A 1 191 ? 22.641 2.047 8.766 1 96.5 191 PRO A CA 1
ATOM 1531 C C . PRO A 1 191 ? 23.406 1.517 7.551 1 96.5 191 PRO A C 1
ATOM 1533 O O . PRO A 1 191 ? 22.844 1.483 6.445 1 96.5 191 PRO A O 1
ATOM 1536 N N . GLN A 1 192 ? 24.562 1.027 7.746 1 96.44 192 GLN A N 1
ATOM 1537 C CA . GLN A 1 192 ? 25.453 0.563 6.68 1 96.44 192 GLN A CA 1
ATOM 1538 C C . GLN A 1 192 ? 24.812 -0.593 5.906 1 96.44 192 GLN A C 1
ATOM 1540 O O . GLN A 1 192 ? 24.969 -0.684 4.688 1 96.44 192 GLN A O 1
ATOM 1545 N N . VAL A 1 193 ? 24.109 -1.424 6.586 1 97.81 193 VAL A N 1
ATOM 1546 C CA . VAL A 1 193 ? 23.547 -2.613 5.961 1 97.81 193 VAL A CA 1
ATOM 1547 C C . VAL A 1 193 ? 22.547 -2.203 4.879 1 97.81 193 VAL A C 1
ATOM 1549 O O . VAL A 1 193 ? 22.422 -2.875 3.854 1 97.81 193 VAL A O 1
ATOM 1552 N N . ILE A 1 194 ? 21.891 -1.115 5.109 1 97.75 194 ILE A N 1
ATOM 1553 C CA . ILE A 1 194 ? 20.938 -0.613 4.133 1 97.75 194 ILE A CA 1
ATOM 1554 C C . ILE A 1 194 ? 21.672 0.06 2.979 1 97.75 194 ILE A C 1
ATOM 1556 O O . ILE A 1 194 ? 21.312 -0.128 1.812 1 97.75 194 ILE A O 1
ATOM 1560 N N . GLN A 1 195 ? 22.672 0.854 3.318 1 96.12 195 GLN A N 1
ATOM 1561 C CA . GLN A 1 195 ? 23.5 1.471 2.283 1 96.12 195 GLN A CA 1
ATOM 1562 C C . GLN A 1 195 ? 24.141 0.414 1.39 1 96.12 195 GLN A C 1
ATOM 1564 O O . GLN A 1 195 ? 24.203 0.577 0.169 1 96.12 195 GLN A O 1
ATOM 1569 N N . ASP A 1 196 ? 24.578 -0.631 1.979 1 97 196 ASP A N 1
ATOM 1570 C CA . ASP A 1 196 ? 25.188 -1.73 1.233 1 97 196 ASP A CA 1
ATOM 1571 C C . ASP A 1 196 ? 24.172 -2.373 0.286 1 97 196 ASP A C 1
ATOM 1573 O O . ASP A 1 196 ? 24.516 -2.725 -0.846 1 97 196 ASP A O 1
ATOM 1577 N N . PHE A 1 197 ? 23.031 -2.564 0.753 1 98.25 197 PHE A N 1
ATOM 1578 C CA . PHE A 1 197 ? 21.984 -3.129 -0.083 1 98.25 197 PHE A CA 1
ATOM 1579 C C . PHE A 1 197 ? 21.734 -2.252 -1.304 1 98.25 197 PHE A C 1
ATOM 1581 O O . PHE A 1 197 ? 21.641 -2.752 -2.426 1 98.25 197 PHE A O 1
ATOM 1588 N N . VAL A 1 198 ? 21.594 -0.914 -1.048 1 97.44 198 VAL A N 1
ATOM 1589 C CA . VAL A 1 198 ? 21.328 0.022 -2.135 1 97.44 198 VAL A CA 1
ATOM 1590 C C . VAL A 1 198 ? 22.469 -0.018 -3.143 1 97.44 198 VAL A C 1
ATOM 1592 O O . VAL A 1 198 ? 22.25 -0.083 -4.352 1 97.44 198 VAL A O 1
ATOM 1595 N N . ALA A 1 199 ? 23.688 -0.051 -2.68 1 96.56 199 ALA A N 1
ATOM 1596 C CA . ALA A 1 199 ? 24.859 -0.148 -3.555 1 96.56 199 ALA A CA 1
ATOM 1597 C C . ALA A 1 199 ? 24.844 -1.452 -4.344 1 96.56 199 ALA A C 1
ATOM 1599 O O . ALA A 1 199 ? 25.172 -1.469 -5.535 1 96.56 199 ALA A O 1
ATOM 1600 N N . LYS A 1 200 ? 24.469 -2.484 -3.678 1 97.94 200 LYS A N 1
ATOM 1601 C CA . LYS A 1 200 ? 24.422 -3.814 -4.277 1 97.94 200 LYS A CA 1
ATOM 1602 C C . LYS A 1 200 ? 23.422 -3.869 -5.426 1 97.94 200 LYS A C 1
ATOM 1604 O O . LYS A 1 200 ? 23.703 -4.445 -6.48 1 97.94 200 LYS A O 1
ATOM 1609 N N . ILE A 1 201 ? 22.25 -3.287 -5.219 1 98.12 201 ILE A N 1
ATOM 1610 C CA . ILE A 1 201 ? 21.266 -3.348 -6.285 1 98.12 201 ILE A CA 1
ATOM 1611 C C . ILE A 1 201 ? 21.656 -2.395 -7.41 1 98.12 201 ILE A C 1
ATOM 1613 O O . ILE A 1 201 ? 21.406 -2.676 -8.586 1 98.12 201 ILE A O 1
ATOM 1617 N N . HIS A 1 202 ? 22.297 -1.271 -7.109 1 97.75 202 HIS A N 1
ATOM 1618 C CA . HIS A 1 202 ? 22.734 -0.324 -8.125 1 97.75 202 HIS A CA 1
ATOM 1619 C C . HIS A 1 202 ? 23.812 -0.935 -9.023 1 97.75 202 HIS A C 1
ATOM 1621 O O . HIS A 1 202 ? 23.984 -0.511 -10.164 1 97.75 202 HIS A O 1
ATOM 1627 N N . ALA A 1 203 ? 24.516 -1.91 -8.531 1 97.88 203 ALA A N 1
ATOM 1628 C CA . ALA A 1 203 ? 25.625 -2.523 -9.258 1 97.88 203 ALA A CA 1
ATOM 1629 C C . ALA A 1 203 ? 25.125 -3.598 -10.219 1 97.88 203 ALA A C 1
ATOM 1631 O O . ALA A 1 203 ? 25.875 -4.078 -11.07 1 97.88 203 ALA A O 1
ATOM 1632 N N . ARG A 1 204 ? 23.891 -4.008 -10.125 1 98.31 204 ARG A N 1
ATOM 1633 C CA . ARG A 1 204 ? 23.375 -5.062 -10.992 1 98.31 204 ARG A CA 1
ATOM 1634 C C . ARG A 1 204 ? 23.234 -4.57 -12.43 1 98.31 204 ARG A C 1
ATOM 1636 O O . ARG A 1 204 ? 22.734 -3.469 -12.672 1 98.31 204 ARG A O 1
ATOM 1643 N N . PRO A 1 205 ? 23.578 -5.371 -13.383 1 98.5 205 PRO A N 1
ATOM 1644 C CA . PRO A 1 205 ? 23.516 -4.957 -14.789 1 98.5 205 PRO A CA 1
ATOM 1645 C C . PRO A 1 205 ? 22.109 -4.578 -15.234 1 98.5 205 PRO A C 1
ATOM 1647 O O . PRO A 1 205 ? 21.922 -3.596 -15.953 1 98.5 205 PRO A O 1
ATOM 1650 N N . ALA A 1 206 ? 21.141 -5.305 -14.789 1 98.69 206 ALA A N 1
ATOM 1651 C CA . ALA A 1 206 ? 19.766 -5.02 -15.18 1 98.69 206 ALA A CA 1
ATOM 1652 C C . ALA A 1 206 ? 19.297 -3.684 -14.609 1 98.69 206 ALA A C 1
ATOM 1654 O O . ALA A 1 206 ? 18.547 -2.957 -15.258 1 98.69 206 ALA A O 1
ATOM 1655 N N . TYR A 1 207 ? 19.766 -3.385 -13.422 1 98.62 207 TYR A N 1
ATOM 1656 C CA . TYR A 1 207 ? 19.453 -2.092 -12.828 1 98.62 207 TYR A CA 1
ATOM 1657 C C . TYR A 1 207 ? 20.031 -0.954 -13.656 1 98.62 207 TYR A C 1
ATOM 1659 O O . TYR A 1 207 ? 19.328 0.021 -13.953 1 98.62 207 TYR A O 1
ATOM 1667 N N . GLN A 1 208 ? 21.234 -1.091 -14.023 1 98 208 GLN A N 1
ATOM 1668 C CA . GLN A 1 208 ? 21.922 -0.072 -14.812 1 98 208 GLN A CA 1
ATOM 1669 C C . GLN A 1 208 ? 21.266 0.11 -16.172 1 98 208 GLN A C 1
ATOM 1671 O O . GLN A 1 208 ? 21.125 1.234 -16.656 1 98 208 GLN A O 1
ATOM 1676 N N . ALA A 1 209 ? 20.891 -1 -16.75 1 98.25 209 ALA A N 1
ATOM 1677 C CA . ALA A 1 209 ? 20.188 -0.919 -18.016 1 98.25 209 ALA A CA 1
ATOM 1678 C C . ALA A 1 209 ? 18.875 -0.146 -17.891 1 98.25 209 ALA A C 1
ATOM 1680 O O . ALA A 1 209 ? 18.531 0.674 -18.734 1 98.25 209 ALA A O 1
ATOM 1681 N N . ALA A 1 210 ? 18.156 -0.397 -16.797 1 98.38 210 ALA A N 1
ATOM 1682 C CA . ALA A 1 210 ? 16.891 0.293 -16.547 1 98.38 210 ALA A CA 1
ATOM 1683 C C . ALA A 1 210 ? 17.109 1.788 -16.344 1 98.38 210 ALA A C 1
ATOM 1685 O O . ALA A 1 210 ? 16.312 2.611 -16.781 1 98.38 210 ALA A O 1
ATOM 1686 N N . LEU A 1 211 ? 18.156 2.113 -15.617 1 97.25 211 LEU A N 1
ATOM 1687 C CA . LEU A 1 211 ? 18.5 3.516 -15.391 1 97.25 211 LEU A CA 1
ATOM 1688 C C . LEU A 1 211 ? 18.781 4.227 -16.703 1 97.25 211 LEU A C 1
ATOM 1690 O O . LEU A 1 211 ? 18.312 5.344 -16.938 1 97.25 211 LEU A O 1
ATOM 1694 N N . LYS A 1 212 ? 19.547 3.561 -17.5 1 96.94 212 LYS A N 1
ATOM 1695 C CA . LYS A 1 212 ? 19.891 4.145 -18.797 1 96.94 212 LYS A CA 1
ATOM 1696 C C . LYS A 1 212 ? 18.656 4.371 -19.656 1 96.94 212 LYS A C 1
ATOM 1698 O O . LYS A 1 212 ? 18.5 5.426 -20.266 1 96.94 212 LYS A O 1
ATOM 1703 N N . LYS A 1 213 ? 17.781 3.463 -19.656 1 97.69 213 LYS A N 1
ATOM 1704 C CA . LYS A 1 213 ? 16.578 3.545 -20.469 1 97.69 213 LYS A CA 1
ATOM 1705 C C . LYS A 1 213 ? 15.578 4.543 -19.891 1 97.69 213 LYS A C 1
ATOM 1707 O O . LYS A 1 213 ? 14.852 5.211 -20.625 1 97.69 213 LYS A O 1
ATOM 1712 N N . GLY A 1 214 ? 15.5 4.633 -18.562 1 96.69 214 GLY A N 1
ATOM 1713 C CA . GLY A 1 214 ? 14.469 5.402 -17.875 1 96.69 214 GLY A CA 1
ATOM 1714 C C . GLY A 1 214 ? 14.789 6.883 -17.797 1 96.69 214 GLY A C 1
ATOM 1715 O O . GLY A 1 214 ? 13.906 7.699 -17.531 1 96.69 214 GLY A O 1
ATOM 1716 N N . GLY A 1 215 ? 16.047 7.234 -17.969 1 93.62 215 GLY A N 1
ATOM 1717 C CA . GLY A 1 215 ? 16.453 8.633 -17.875 1 93.62 215 GLY A CA 1
ATOM 1718 C C . GLY A 1 215 ? 16.875 9.039 -16.469 1 93.62 215 GLY A C 1
ATOM 1719 O O . GLY A 1 215 ? 17.172 8.188 -15.633 1 93.62 215 GLY A O 1
ATOM 1720 N N . GLU A 1 216 ? 16.906 10.328 -16.25 1 90.88 216 GLU A N 1
ATOM 1721 C CA . GLU A 1 216 ? 17.406 10.867 -14.977 1 90.88 216 GLU A CA 1
ATOM 1722 C C . GLU A 1 216 ? 16.562 10.359 -13.805 1 90.88 216 GLU A C 1
ATOM 1724 O O . GLU A 1 216 ? 15.336 10.344 -13.867 1 90.88 216 GLU A O 1
ATOM 1729 N N . TYR A 1 217 ? 17.25 9.945 -12.805 1 94.44 217 TYR A N 1
ATOM 1730 C CA . TYR A 1 217 ? 16.641 9.398 -11.594 1 94.44 217 TYR A CA 1
ATOM 1731 C C . TYR A 1 217 ? 17.344 9.938 -10.352 1 94.44 217 TYR A C 1
ATOM 1733 O O . TYR A 1 217 ? 18.516 9.648 -10.117 1 94.44 217 TYR A O 1
ATOM 1741 N N . ALA A 1 218 ? 16.672 10.656 -9.594 1 91.19 218 ALA A N 1
ATOM 1742 C CA . ALA A 1 218 ? 17.234 11.453 -8.5 1 91.19 218 ALA A CA 1
ATOM 1743 C C . ALA A 1 218 ? 17.781 10.555 -7.395 1 91.19 218 ALA A C 1
ATOM 1745 O O . ALA A 1 218 ? 18.609 10.984 -6.59 1 91.19 218 ALA A O 1
ATOM 1746 N N . TYR A 1 219 ? 17.344 9.297 -7.391 1 92.06 219 TYR A N 1
ATOM 1747 C CA . TYR A 1 219 ? 17.656 8.453 -6.242 1 92.06 219 TYR A CA 1
ATOM 1748 C C . TYR A 1 219 ? 18.812 7.512 -6.543 1 92.06 219 TYR A C 1
ATOM 1750 O O . TYR A 1 219 ? 19.172 6.672 -5.715 1 92.06 219 TYR A O 1
ATOM 1758 N N . ALA A 1 220 ? 19.203 7.551 -7.77 1 84.94 220 ALA A N 1
ATOM 1759 C CA . ALA A 1 220 ? 20.375 6.773 -8.172 1 84.94 220 ALA A CA 1
ATOM 1760 C C . ALA A 1 220 ? 21.219 7.543 -9.172 1 84.94 220 ALA A C 1
ATOM 1762 O O . ALA A 1 220 ? 20.703 8.227 -10.055 1 84.94 220 ALA A O 1
ATOM 1763 N N . LYS A 1 221 ? 22.234 8.148 -8.812 1 67.25 221 LYS A N 1
ATOM 1764 C CA . LYS A 1 221 ? 23.078 8.836 -9.797 1 67.25 221 LYS A CA 1
ATOM 1765 C C . LYS A 1 221 ? 23.781 7.836 -10.711 1 67.25 221 LYS A C 1
ATOM 1767 O O . LYS A 1 221 ? 24.297 6.82 -10.25 1 67.25 221 LYS A O 1
ATOM 1772 N N . ALA A 1 222 ? 23.281 7.805 -11.914 1 55 222 ALA A N 1
ATOM 1773 C CA . ALA A 1 222 ? 23.953 6.988 -12.922 1 55 222 ALA A CA 1
ATOM 1774 C C . ALA A 1 222 ? 25.469 7.223 -12.898 1 55 222 ALA A C 1
ATOM 1776 O O . ALA A 1 222 ? 25.922 8.367 -12.844 1 55 222 ALA A O 1
ATOM 1777 N N . GLN A 1 223 ? 26.297 6.207 -12.352 1 42.78 223 GLN A N 1
ATOM 1778 C CA . GLN A 1 223 ? 27.734 6.371 -12.539 1 42.78 223 GLN A CA 1
ATOM 1779 C C . GLN A 1 223 ? 28.109 6.371 -14.023 1 42.78 223 GLN A C 1
ATOM 1781 O O . GLN A 1 223 ? 27.438 5.73 -14.836 1 42.78 223 GLN A O 1
ATOM 1786 N N . MET B 1 1 ? -3.859 -24.406 12.836 1 93.81 1 MET B N 1
ATOM 1787 C CA . MET B 1 1 ? -4.891 -23.469 13.273 1 93.81 1 MET B CA 1
ATOM 1788 C C . MET B 1 1 ? -4.5 -22.031 12.93 1 93.81 1 MET B C 1
ATOM 1790 O O . MET B 1 1 ? -3.33 -21.656 13.039 1 93.81 1 MET B O 1
ATOM 1794 N N . PHE B 1 2 ? -5.434 -21.281 12.453 1 98.44 2 PHE B N 1
ATOM 1795 C CA . PHE B 1 2 ? -5.199 -19.875 12.148 1 98.44 2 PHE B CA 1
ATOM 1796 C C . PHE B 1 2 ? -5.426 -19.016 13.383 1 98.44 2 PHE B C 1
ATOM 1798 O O . PHE B 1 2 ? -6.395 -19.219 14.125 1 98.44 2 PHE B O 1
ATOM 1805 N N . THR B 1 3 ? -4.523 -18.078 13.602 1 98.69 3 THR B N 1
ATOM 1806 C CA . THR B 1 3 ? -4.73 -17.047 14.617 1 98.69 3 THR B CA 1
ATOM 1807 C C . THR B 1 3 ? -4.582 -15.656 14.008 1 98.69 3 THR B C 1
ATOM 1809 O O . THR B 1 3 ? -3.598 -15.367 13.32 1 98.69 3 THR B O 1
ATOM 1812 N N . ILE B 1 4 ? -5.527 -14.812 14.25 1 98.69 4 ILE B N 1
ATOM 1813 C CA . ILE B 1 4 ? -5.484 -13.438 13.773 1 98.69 4 ILE B CA 1
ATOM 1814 C C . ILE B 1 4 ? -5.246 -12.492 14.945 1 98.69 4 ILE B C 1
ATOM 1816 O O . ILE B 1 4 ? -6.02 -12.469 15.906 1 98.69 4 ILE B O 1
ATOM 1820 N N . HIS B 1 5 ? -4.18 -11.789 14.945 1 98.56 5 HIS B N 1
ATOM 1821 C CA . HIS B 1 5 ? -3.971 -10.688 15.875 1 98.56 5 HIS B CA 1
ATOM 1822 C C . HIS B 1 5 ? -4.754 -9.453 15.445 1 98.56 5 HIS B C 1
ATOM 1824 O O . HIS B 1 5 ? -4.402 -8.797 14.453 1 98.56 5 HIS B O 1
ATOM 1830 N N . HIS B 1 6 ? -5.773 -9.125 16.188 1 98.25 6 HIS B N 1
ATOM 1831 C CA . HIS B 1 6 ? -6.812 -8.172 15.812 1 98.25 6 HIS B CA 1
ATOM 1832 C C . HIS B 1 6 ? -6.766 -6.922 16.688 1 98.25 6 HIS B C 1
ATOM 1834 O O . HIS B 1 6 ? -6.898 -7.016 17.906 1 98.25 6 HIS B O 1
ATOM 1840 N N . LEU B 1 7 ? -6.512 -5.824 16.125 1 97.44 7 LEU B N 1
ATOM 1841 C CA . LEU B 1 7 ? -6.602 -4.52 16.781 1 97.44 7 LEU B CA 1
ATOM 1842 C C . LEU B 1 7 ? -7.941 -3.855 16.469 1 97.44 7 LEU B C 1
ATOM 1844 O O . LEU B 1 7 ? -8.383 -3.844 15.32 1 97.44 7 LEU B O 1
ATOM 1848 N N . ASN B 1 8 ? -8.539 -3.252 17.438 1 95.12 8 ASN B N 1
ATOM 1849 C CA . ASN B 1 8 ? -9.828 -2.615 17.203 1 95.12 8 ASN B CA 1
ATOM 1850 C C . ASN B 1 8 ? -9.711 -1.457 16.203 1 95.12 8 ASN B C 1
ATOM 1852 O O . ASN B 1 8 ? -8.711 -0.728 16.219 1 95.12 8 ASN B O 1
ATOM 1856 N N . ASN B 1 9 ? -10.781 -1.353 15.352 1 93.44 9 ASN B N 1
ATOM 1857 C CA . ASN B 1 9 ? -10.891 -0.277 14.367 1 93.44 9 ASN B CA 1
ATOM 1858 C C . ASN B 1 9 ? -9.656 -0.218 13.469 1 93.44 9 ASN B C 1
ATOM 1860 O O . ASN B 1 9 ? -9.047 0.841 13.312 1 93.44 9 ASN B O 1
ATOM 1864 N N . SER B 1 10 ? -9.367 -1.399 12.992 1 95.44 10 SER B N 1
ATOM 1865 C CA . SER B 1 10 ? -8.188 -1.509 12.141 1 95.44 10 SER B CA 1
ATOM 1866 C C . SER B 1 10 ? -8.477 -2.361 10.906 1 95.44 10 SER B C 1
ATOM 1868 O O . SER B 1 10 ? -9.578 -2.893 10.758 1 95.44 10 SER B O 1
ATOM 1870 N N . ARG B 1 11 ? -7.473 -2.473 10.023 1 96.25 11 ARG B N 1
ATOM 1871 C CA . ARG B 1 11 ? -7.535 -3.248 8.789 1 96.25 11 ARG B CA 1
ATOM 1872 C C . ARG B 1 11 ? -7.676 -4.738 9.086 1 96.25 11 ARG B C 1
ATOM 1874 O O . ARG B 1 11 ? -8.008 -5.523 8.195 1 96.25 11 ARG B O 1
ATOM 1881 N N . SER B 1 12 ? -7.504 -5.148 10.344 1 98.06 12 SER B N 1
ATOM 1882 C CA . SER B 1 12 ? -7.621 -6.566 10.664 1 98.06 12 SER B CA 1
ATOM 1883 C C . SER B 1 12 ? -9.062 -7.043 10.555 1 98.06 12 SER B C 1
ATOM 1885 O O . SER B 1 12 ? -9.32 -8.242 10.477 1 98.06 12 SER B O 1
ATOM 1887 N N . GLN B 1 13 ? -9.984 -6.09 10.578 1 98.06 13 GLN B N 1
ATOM 1888 C CA . GLN B 1 13 ? -11.391 -6.449 10.461 1 98.06 13 GLN B CA 1
ATOM 1889 C C . GLN B 1 13 ? -11.672 -7.137 9.133 1 98.06 13 GLN B C 1
ATOM 1891 O O . GLN B 1 13 ? -12.445 -8.102 9.07 1 98.06 13 GLN B O 1
ATOM 1896 N N . ARG B 1 14 ? -11.07 -6.676 8.109 1 98.38 14 ARG B N 1
ATOM 1897 C CA . ARG B 1 14 ? -11.367 -7.281 6.812 1 98.38 14 ARG B CA 1
ATOM 1898 C C . ARG B 1 14 ? -10.672 -8.633 6.664 1 98.38 14 ARG B C 1
ATOM 1900 O O . ARG B 1 14 ? -11.047 -9.438 5.805 1 98.38 14 ARG B O 1
ATOM 1907 N N . VAL B 1 15 ? -9.633 -8.906 7.473 1 98.81 15 VAL B N 1
ATOM 1908 C CA . VAL B 1 15 ? -9.047 -10.242 7.5 1 98.81 15 VAL B CA 1
ATOM 1909 C C . VAL B 1 15 ? -10.023 -11.227 8.148 1 98.81 15 VAL B C 1
ATOM 1911 O O . VAL B 1 15 ? -10.211 -12.336 7.652 1 98.81 15 VAL B O 1
ATOM 1914 N N . LEU B 1 16 ? -10.648 -10.773 9.258 1 98.81 16 LEU B N 1
ATOM 1915 C CA . LEU B 1 16 ? -11.688 -11.602 9.867 1 98.81 16 LEU B CA 1
ATOM 1916 C C . LEU B 1 16 ? -12.789 -11.914 8.867 1 98.81 16 LEU B C 1
ATOM 1918 O O . LEU B 1 16 ? -13.242 -13.055 8.773 1 98.81 16 LEU B O 1
ATOM 1922 N N . TRP B 1 17 ? -13.172 -10.875 8.141 1 98.88 17 TRP B N 1
ATOM 1923 C CA . TRP B 1 17 ? -14.227 -11.055 7.156 1 98.88 17 TRP B CA 1
ATOM 1924 C C . TRP B 1 17 ? -13.82 -12.07 6.094 1 98.88 17 TRP B C 1
ATOM 1926 O O . TRP B 1 17 ? -14.602 -12.961 5.746 1 98.88 17 TRP B O 1
ATOM 1936 N N . LEU B 1 18 ? -12.594 -11.992 5.605 1 98.94 18 LEU B N 1
ATOM 1937 C CA . LEU B 1 18 ? -12.125 -12.953 4.617 1 98.94 18 LEU B CA 1
ATOM 1938 C C . LEU B 1 18 ? -12.156 -14.367 5.18 1 98.94 18 LEU B C 1
ATOM 1940 O O . LEU B 1 18 ? -12.562 -15.305 4.488 1 98.94 18 LEU B O 1
ATOM 1944 N N . MET B 1 19 ? -11.727 -14.539 6.422 1 98.88 19 MET B N 1
ATOM 1945 C CA . MET B 1 19 ? -11.742 -15.852 7.055 1 98.88 19 MET B CA 1
ATOM 1946 C C . MET B 1 19 ? -13.148 -16.438 7.043 1 98.88 19 MET B C 1
ATOM 1948 O O . MET B 1 19 ? -13.328 -17.625 6.77 1 98.88 19 MET B O 1
ATOM 1952 N N . GLU B 1 20 ? -14.117 -15.57 7.332 1 98.88 20 GLU B N 1
ATOM 1953 C CA . GLU B 1 20 ? -15.508 -16.016 7.363 1 98.88 20 GLU B CA 1
ATOM 1954 C C . GLU B 1 20 ? -15.992 -16.391 5.965 1 98.88 20 GLU B C 1
ATOM 1956 O O . GLU B 1 20 ? -16.688 -17.391 5.789 1 98.88 20 GLU B O 1
ATOM 1961 N N . GLU B 1 21 ? -15.664 -15.57 4.977 1 98.88 21 GLU B N 1
ATOM 1962 C CA . GLU B 1 21 ? -16.062 -15.875 3.605 1 98.88 21 GLU B CA 1
ATOM 1963 C C . GLU B 1 21 ? -15.477 -17.203 3.148 1 98.88 21 GLU B C 1
ATOM 1965 O O . GLU B 1 21 ? -16.125 -17.953 2.4 1 98.88 21 GLU B O 1
ATOM 1970 N N . LEU B 1 22 ? -14.273 -17.484 3.584 1 98.62 22 LEU B N 1
ATOM 1971 C CA . LEU B 1 22 ? -13.578 -18.703 3.188 1 98.62 22 LEU B CA 1
ATOM 1972 C C . LEU B 1 22 ? -14.008 -19.891 4.059 1 98.62 22 LEU B C 1
ATOM 1974 O O . LEU B 1 22 ? -13.633 -21.031 3.789 1 98.62 22 LEU B O 1
ATOM 1978 N N . GLN B 1 23 ? -14.727 -19.625 5.113 1 98.19 23 GLN B N 1
ATOM 1979 C CA . GLN B 1 23 ? -15.211 -20.609 6.062 1 98.19 23 GLN B CA 1
ATOM 1980 C C . GLN B 1 23 ? -14.055 -21.328 6.75 1 98.19 23 GLN B C 1
ATOM 1982 O O . GLN B 1 23 ? -14.102 -22.547 6.953 1 98.19 23 GLN B O 1
ATOM 1987 N N . PHE B 1 24 ? -12.984 -20.609 6.965 1 98.56 24 PHE B N 1
ATOM 1988 C CA . PHE B 1 24 ? -11.852 -21.125 7.727 1 98.56 24 PHE B CA 1
ATOM 1989 C C . PHE B 1 24 ? -12.102 -21 9.227 1 98.56 24 PHE B C 1
ATOM 1991 O O . PHE B 1 24 ? -12.688 -20 9.68 1 98.56 24 PHE B O 1
ATOM 1998 N N . THR B 1 25 ? -11.711 -21.969 9.992 1 98.5 25 THR B N 1
ATOM 1999 C CA . THR B 1 25 ? -11.688 -21.859 11.445 1 98.5 25 THR B CA 1
ATOM 2000 C C . THR B 1 25 ? -10.469 -21.078 11.914 1 98.5 25 THR B C 1
ATOM 2002 O O . THR B 1 25 ? -9.359 -21.297 11.414 1 98.5 25 THR B O 1
ATOM 2005 N N . TYR B 1 26 ? -10.727 -20.172 12.852 1 98.69 26 TYR B N 1
ATOM 2006 C CA . TYR B 1 26 ? -9.617 -19.344 13.312 1 98.69 26 TYR B CA 1
ATOM 2007 C C . TYR B 1 26 ? -9.859 -18.859 14.734 1 98.69 26 TYR B C 1
ATOM 2009 O O . TYR B 1 26 ? -11 -18.859 15.219 1 98.69 26 TYR B O 1
ATOM 2017 N N . GLN B 1 27 ? -8.789 -18.453 15.352 1 98.5 27 GLN B N 1
ATOM 2018 C CA . GLN B 1 27 ? -8.812 -17.797 16.641 1 98.5 27 GLN B CA 1
ATOM 2019 C C . GLN B 1 27 ? -8.422 -16.328 16.516 1 98.5 27 GLN B C 1
ATOM 2021 O O . GLN B 1 27 ? -7.734 -15.938 15.578 1 98.5 27 GLN B O 1
ATOM 2026 N N . ILE B 1 28 ? -8.898 -15.586 17.5 1 98.62 28 ILE B N 1
ATOM 2027 C CA . ILE B 1 28 ? -8.586 -14.164 17.5 1 98.62 28 ILE B CA 1
ATOM 2028 C C . ILE B 1 28 ? -7.832 -13.797 18.766 1 98.62 28 ILE B C 1
ATOM 2030 O O . ILE B 1 28 ? -8.234 -14.188 19.875 1 98.62 28 ILE B O 1
ATOM 2034 N N . LYS B 1 29 ? -6.742 -13.188 18.641 1 98.19 29 LYS B N 1
ATOM 2035 C CA . LYS B 1 29 ? -6.094 -12.484 19.75 1 98.19 29 LYS B CA 1
ATOM 2036 C C . LYS B 1 29 ? -6.371 -10.984 19.672 1 98.19 29 LYS B C 1
ATOM 2038 O O . LYS B 1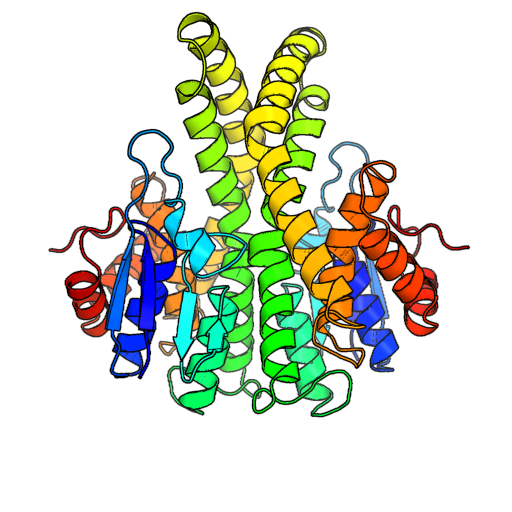 29 ? -5.953 -10.312 18.734 1 98.19 29 LYS B O 1
ATOM 2043 N N . PHE B 1 30 ? -6.949 -10.477 20.719 1 98 30 PHE B N 1
ATOM 2044 C CA . PHE B 1 30 ? -7.43 -9.102 20.688 1 98 30 PHE B CA 1
ATOM 2045 C C . PHE B 1 30 ? -6.383 -8.148 21.25 1 98 30 PHE B C 1
ATOM 2047 O O . PHE B 1 30 ? -5.723 -8.461 22.25 1 98 30 PHE B O 1
ATOM 2054 N N . TYR B 1 31 ? -6.281 -7.055 20.625 1 97.12 31 TYR B N 1
ATOM 2055 C CA . TYR B 1 31 ? -5.52 -5.902 21.078 1 97.12 31 TYR B CA 1
ATOM 2056 C C . TYR B 1 31 ? -6.367 -4.637 21.047 1 97.12 31 TYR B C 1
ATOM 2058 O O . TYR B 1 31 ? -7.234 -4.484 20.188 1 97.12 31 TYR B O 1
ATOM 2066 N N . GLN B 1 32 ? -6.102 -3.736 21.953 1 95.38 32 GLN B N 1
ATOM 2067 C CA . GLN B 1 32 ? -6.855 -2.488 22.031 1 95.38 32 GLN B CA 1
ATOM 2068 C C . GLN B 1 32 ? -5.938 -1.282 21.859 1 95.38 32 GLN B C 1
ATOM 2070 O O . GLN B 1 32 ? -4.836 -1.245 22.406 1 95.38 32 GLN B O 1
ATOM 2075 N N . ARG B 1 33 ? -6.441 -0.372 21.062 1 93.94 33 ARG B N 1
ATOM 2076 C CA . ARG B 1 33 ? -5.715 0.884 20.906 1 93.94 33 ARG B CA 1
ATOM 2077 C C . ARG B 1 33 ? -5.648 1.646 22.219 1 93.94 33 ARG B C 1
ATOM 2079 O O . ARG B 1 33 ? -6.586 1.593 23.016 1 93.94 33 ARG B O 1
ATOM 2086 N N . ASP B 1 34 ? -4.441 2.359 22.297 1 90.38 34 ASP B N 1
ATOM 2087 C CA . ASP B 1 34 ? -4.363 3.312 23.406 1 90.38 34 ASP B CA 1
ATOM 2088 C C . ASP B 1 34 ? -5.418 4.41 23.25 1 90.38 34 ASP B C 1
ATOM 2090 O O . ASP B 1 34 ? -5.551 5.008 22.188 1 90.38 34 ASP B O 1
ATOM 2094 N N . GLU B 1 35 ? -6.062 4.73 24.25 1 86.38 35 GLU B N 1
ATOM 2095 C CA . GLU B 1 35 ? -7.195 5.645 24.172 1 86.38 35 GLU B CA 1
ATOM 2096 C C . GLU B 1 35 ? -6.734 7.07 23.875 1 86.38 35 GLU B C 1
ATOM 2098 O O . GLU B 1 35 ? -7.484 7.863 23.297 1 86.38 35 GLU B O 1
ATOM 2103 N N . ILE B 1 36 ? -5.562 7.309 24.25 1 82.69 36 ILE B N 1
ATOM 2104 C CA . ILE B 1 36 ? -5.059 8.672 24.094 1 82.69 36 ILE B CA 1
ATOM 2105 C C . ILE B 1 36 ? -4.316 8.797 22.766 1 82.69 36 ILE B C 1
ATOM 2107 O O . ILE B 1 36 ? -4.668 9.625 21.922 1 82.69 36 ILE B O 1
ATOM 2111 N N . THR B 1 37 ? -3.48 7.887 22.5 1 82.12 37 THR B N 1
ATOM 2112 C CA . THR B 1 37 ? -2.615 8.023 21.344 1 82.12 37 THR B CA 1
ATOM 2113 C C . THR B 1 37 ? -3.232 7.336 20.125 1 82.12 37 THR B C 1
ATOM 2115 O O . THR B 1 37 ? -2.797 7.555 18.984 1 82.12 37 THR B O 1
ATOM 2118 N N . MET B 1 38 ? -4.145 6.406 20.359 1 86 38 MET B N 1
ATOM 2119 C CA . MET B 1 38 ? -4.82 5.625 19.328 1 86 38 MET B CA 1
ATOM 2120 C C . MET B 1 38 ? -3.854 4.648 18.656 1 86 38 MET B C 1
ATOM 2122 O O . MET B 1 38 ? -4.176 4.051 17.625 1 86 38 MET B O 1
ATOM 2126 N N . LEU B 1 39 ? -2.68 4.512 19.25 1 88 39 LEU B N 1
ATOM 2127 C CA . LEU B 1 39 ? -1.675 3.6 18.719 1 88 39 LEU B CA 1
ATOM 2128 C C . LEU B 1 39 ? -1.869 2.191 19.266 1 88 39 LEU B C 1
ATOM 2130 O O . LEU B 1 39 ? -2.523 2.008 20.297 1 88 39 LEU B O 1
ATOM 2134 N N . ALA B 1 40 ? -1.367 1.242 18.531 1 93.06 40 ALA B N 1
ATOM 2135 C CA . ALA B 1 40 ? -1.386 -0.141 19 1 93.06 40 ALA B CA 1
ATOM 2136 C C . ALA B 1 40 ? -0.566 -0.297 20.266 1 93.06 40 ALA B C 1
ATOM 2138 O O . ALA B 1 40 ? 0.404 0.433 20.484 1 93.06 40 ALA B O 1
ATOM 2139 N N . PRO B 1 41 ? -0.979 -1.256 21.094 1 94.06 41 PRO B N 1
ATOM 2140 C CA . PRO B 1 41 ? -0.218 -1.48 22.328 1 94.06 41 PRO B CA 1
ATOM 2141 C C . PRO B 1 41 ? 1.146 -2.117 22.078 1 94.06 41 PRO B C 1
ATOM 2143 O O . PRO B 1 41 ? 1.34 -2.777 21.047 1 94.06 41 PRO B O 1
ATOM 2146 N N . ALA B 1 42 ? 2.039 -1.94 22.969 1 91.19 42 ALA B N 1
ATOM 2147 C CA . ALA B 1 42 ? 3.416 -2.41 22.844 1 91.19 42 ALA B CA 1
ATOM 2148 C C . ALA B 1 42 ? 3.471 -3.93 22.719 1 91.19 42 ALA B C 1
ATOM 2150 O O . ALA B 1 42 ? 4.41 -4.477 22.141 1 91.19 42 ALA B O 1
ATOM 2151 N N . ASP B 1 43 ? 2.467 -4.59 23.188 1 93.94 43 ASP B N 1
ATOM 2152 C CA . ASP B 1 43 ? 2.424 -6.051 23.172 1 93.94 43 ASP B CA 1
ATOM 2153 C C . ASP B 1 43 ? 2.482 -6.582 21.75 1 93.94 43 ASP B C 1
ATOM 2155 O O . ASP B 1 43 ? 2.98 -7.688 21.516 1 93.94 43 ASP B O 1
ATOM 2159 N N . LEU B 1 44 ? 1.983 -5.793 20.859 1 95.12 44 LEU B N 1
ATOM 2160 C CA . LEU B 1 44 ? 1.972 -6.25 19.469 1 95.12 44 LEU B CA 1
ATOM 2161 C C . LEU B 1 44 ? 3.391 -6.352 18.922 1 95.12 44 LEU B C 1
ATOM 2163 O O . LEU B 1 44 ? 3.635 -7.07 17.953 1 95.12 44 LEU B O 1
ATOM 2167 N N . LYS B 1 45 ? 4.289 -5.613 19.516 1 93.56 45 LYS B N 1
ATOM 2168 C CA . LYS B 1 45 ? 5.684 -5.656 19.078 1 93.56 45 LYS B CA 1
ATOM 2169 C C . LYS B 1 45 ? 6.316 -7.004 19.422 1 93.56 45 LYS B C 1
ATOM 2171 O O . LYS B 1 45 ? 7.336 -7.379 18.828 1 93.56 45 LYS B O 1
ATOM 2176 N N . SER B 1 46 ? 5.734 -7.707 20.312 1 93.44 46 SER B N 1
ATOM 2177 C CA . SER B 1 46 ? 6.227 -9.039 20.641 1 93.44 46 SER B CA 1
ATOM 2178 C C . SER B 1 46 ? 5.855 -10.055 19.562 1 93.44 46 SER B C 1
ATOM 2180 O O . SER B 1 46 ? 6.445 -11.133 19.5 1 93.44 46 SER B O 1
ATOM 2182 N N . VAL B 1 47 ? 4.863 -9.672 18.812 1 95.25 47 VAL B N 1
ATOM 2183 C CA . VAL B 1 47 ? 4.398 -10.578 17.766 1 95.25 47 VAL B CA 1
ATOM 2184 C C . VAL B 1 47 ? 5.148 -10.289 16.469 1 95.25 47 VAL B C 1
ATOM 2186 O O . VAL B 1 47 ? 5.574 -11.219 15.766 1 95.25 47 VAL B O 1
ATOM 2189 N N . HIS B 1 48 ? 5.348 -9.031 16.219 1 95 48 HIS B N 1
ATOM 2190 C CA . HIS B 1 48 ? 6.043 -8.586 15.008 1 95 48 HIS B CA 1
ATOM 2191 C C . HIS B 1 48 ? 6.785 -7.277 15.258 1 95 48 HIS B C 1
ATOM 2193 O O . HIS B 1 48 ? 6.273 -6.387 15.938 1 95 48 HIS B O 1
ATOM 2199 N N . PRO B 1 49 ? 7.902 -7.062 14.648 1 92.94 49 PRO B N 1
ATOM 2200 C CA . PRO B 1 49 ? 8.75 -5.91 14.953 1 92.94 49 PRO B CA 1
ATOM 2201 C C . PRO B 1 49 ? 8.055 -4.578 14.68 1 92.94 49 PRO B C 1
ATOM 2203 O O . PRO B 1 49 ? 8.336 -3.58 15.352 1 92.94 49 PRO B O 1
ATOM 2206 N N . LEU B 1 50 ? 7.156 -4.559 13.773 1 93.69 50 LEU B N 1
ATOM 2207 C CA . LEU B 1 50 ? 6.492 -3.305 13.43 1 93.69 50 LEU B CA 1
ATOM 2208 C C . LEU B 1 50 ? 5.387 -2.982 14.43 1 93.69 50 LEU B C 1
ATOM 2210 O O . LEU B 1 50 ? 4.914 -1.845 14.492 1 93.69 50 LEU B O 1
ATOM 2214 N N . GLY B 1 51 ? 4.949 -3.979 15.141 1 94.81 51 GLY B N 1
ATOM 2215 C CA . GLY B 1 51 ? 3.957 -3.77 16.188 1 94.81 51 GLY B CA 1
ATOM 2216 C C . GLY B 1 51 ? 2.617 -3.303 15.648 1 94.81 51 GLY B C 1
ATOM 2217 O O . GLY B 1 51 ? 1.954 -2.465 16.266 1 94.81 51 GLY B O 1
ATOM 2218 N N . LYS B 1 52 ? 2.264 -3.809 14.492 1 94.44 52 LYS B N 1
ATOM 2219 C CA . LYS B 1 52 ? 1.007 -3.408 13.867 1 94.44 52 LYS B CA 1
ATOM 2220 C C . LYS B 1 52 ? 0.115 -4.617 13.602 1 94.44 52 LYS B C 1
ATOM 2222 O O . LYS B 1 52 ? 0.567 -5.758 13.688 1 94.44 52 LYS B O 1
ATOM 2227 N N . SER B 1 53 ? -1.087 -4.41 13.453 1 96 53 SER B N 1
ATOM 2228 C CA . SER B 1 53 ? -2.098 -5.375 13.031 1 96 53 SER B CA 1
ATOM 2229 C C . SER B 1 53 ? -2.689 -5 11.68 1 96 53 SER B C 1
ATOM 2231 O O . SER B 1 53 ? -2.801 -3.818 11.352 1 96 53 SER B O 1
ATOM 2233 N N . PRO B 1 54 ? -2.984 -6.016 10.875 1 97.31 54 PRO B N 1
ATOM 2234 C CA . PRO B 1 54 ? -3.199 -7.434 11.18 1 97.31 54 PRO B CA 1
ATOM 2235 C C . PRO B 1 54 ? -1.916 -8.258 11.094 1 97.31 54 PRO B C 1
ATOM 2237 O O . PRO B 1 54 ? -0.999 -7.898 10.352 1 97.31 54 PRO B O 1
ATOM 2240 N N . ILE B 1 55 ? -1.881 -9.289 11.875 1 98.25 55 ILE B N 1
ATOM 2241 C CA . ILE B 1 55 ? -0.915 -10.375 11.766 1 98.25 55 ILE B CA 1
ATOM 2242 C C . ILE B 1 55 ? -1.644 -11.719 11.789 1 98.25 55 ILE B C 1
ATOM 2244 O O . ILE B 1 55 ? -2.504 -11.953 12.641 1 98.25 55 ILE B O 1
ATOM 2248 N N . LEU B 1 56 ? -1.403 -12.562 10.844 1 98.62 56 LEU B N 1
ATOM 2249 C CA . LEU B 1 56 ? -1.904 -13.938 10.805 1 98.62 56 LEU B CA 1
ATOM 2250 C C . LEU B 1 56 ? -0.818 -14.922 11.227 1 98.62 56 LEU B C 1
ATOM 2252 O O . LEU B 1 56 ? 0.308 -14.859 10.727 1 98.62 56 LEU B O 1
ATOM 2256 N N . GLU B 1 57 ? -1.096 -15.719 12.141 1 98.06 57 GLU B N 1
ATOM 2257 C CA . GLU B 1 57 ? -0.223 -16.828 12.508 1 98.06 57 GLU B CA 1
ATOM 2258 C C . GLU B 1 57 ? -0.794 -18.156 12.031 1 98.06 57 GLU B C 1
ATOM 2260 O O . GLU B 1 57 ? -1.962 -18.469 12.281 1 98.06 57 GLU B O 1
ATOM 2265 N N . HIS B 1 58 ? -0.037 -18.859 11.32 1 97.75 58 HIS B N 1
ATOM 2266 C CA . HIS B 1 58 ? -0.427 -20.188 10.828 1 97.75 58 HIS B CA 1
ATOM 2267 C C . HIS B 1 58 ? 0.779 -21.109 10.719 1 97.75 58 HIS B C 1
ATOM 2269 O O . HIS B 1 58 ? 1.759 -20.781 10.047 1 97.75 58 HIS B O 1
ATOM 2275 N N . GLU B 1 59 ? 0.777 -22.234 11.391 1 94.5 59 GLU B N 1
ATOM 2276 C CA . GLU B 1 59 ? 1.823 -23.25 11.32 1 94.5 59 GLU B CA 1
ATOM 2277 C C . GLU B 1 59 ? 3.189 -22.656 11.656 1 94.5 59 GLU B C 1
ATOM 2279 O O . GLU B 1 59 ? 4.16 -22.875 10.93 1 94.5 59 GLU B O 1
ATOM 2284 N N . GLY B 1 60 ? 3.189 -21.812 12.648 1 91.69 60 GLY B N 1
ATOM 2285 C CA . GLY B 1 60 ? 4.438 -21.266 13.164 1 91.69 60 GLY B CA 1
ATOM 2286 C C . GLY B 1 60 ? 4.918 -20.047 12.406 1 91.69 60 GLY B C 1
ATOM 2287 O O . GLY B 1 60 ? 5.941 -19.453 12.758 1 91.69 60 GLY B O 1
ATOM 2288 N N . ARG B 1 61 ? 4.137 -19.688 11.43 1 92.56 61 ARG B N 1
ATOM 2289 C CA . ARG B 1 61 ? 4.52 -18.516 10.633 1 92.56 61 ARG B CA 1
ATOM 2290 C C . ARG B 1 61 ? 3.678 -17.297 10.992 1 92.56 61 ARG B C 1
ATOM 2292 O O . ARG B 1 61 ? 2.49 -17.438 11.297 1 92.56 61 ARG B O 1
ATOM 2299 N N . LYS B 1 62 ? 4.324 -16.125 10.984 1 96.44 62 LYS B N 1
ATOM 2300 C CA . LYS B 1 62 ? 3.629 -14.852 11.164 1 96.44 62 LYS B CA 1
ATOM 2301 C C . LYS B 1 62 ? 3.633 -14.039 9.867 1 96.44 62 LYS B C 1
ATOM 2303 O O . LYS B 1 62 ? 4.695 -13.758 9.312 1 96.44 62 LYS B O 1
ATOM 2308 N N . ILE B 1 63 ? 2.508 -13.75 9.43 1 97.5 63 ILE B N 1
ATOM 2309 C CA . ILE B 1 63 ? 2.334 -13.016 8.188 1 97.5 63 ILE B CA 1
ATOM 2310 C C . ILE B 1 63 ? 1.71 -11.648 8.477 1 97.5 63 ILE B C 1
ATOM 2312 O O . ILE B 1 63 ? 0.619 -11.57 9.047 1 97.5 63 ILE B O 1
ATOM 2316 N N . ALA B 1 64 ? 2.445 -10.648 8.07 1 97.12 64 ALA B N 1
ATOM 2317 C CA . ALA B 1 64 ? 1.931 -9.289 8.188 1 97.12 64 ALA B C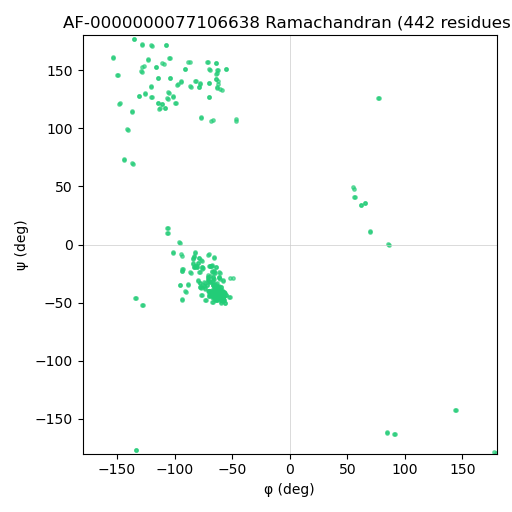A 1
ATOM 2318 C C . ALA B 1 64 ? 1.54 -8.719 6.828 1 97.12 64 ALA B C 1
ATOM 2320 O O . ALA B 1 64 ? 1.852 -9.312 5.793 1 97.12 64 ALA B O 1
ATOM 2321 N N . GLU B 1 65 ? 0.908 -7.57 6.828 1 97.56 65 GLU B N 1
ATOM 2322 C CA . GLU B 1 65 ? 0.358 -6.91 5.648 1 97.56 65 GLU B CA 1
ATOM 2323 C C . GLU B 1 65 ? -0.948 -7.566 5.207 1 97.56 65 GLU B C 1
ATOM 2325 O O . GLU B 1 65 ? -0.98 -8.758 4.906 1 97.56 65 GLU B O 1
ATOM 2330 N N . THR B 1 66 ? -1.957 -6.73 5.09 1 98.5 66 THR B N 1
ATOM 2331 C CA . THR B 1 66 ? -3.262 -7.258 4.711 1 98.5 66 THR B CA 1
ATOM 2332 C C . THR B 1 66 ? -3.18 -8 3.381 1 98.5 66 THR B C 1
ATOM 2334 O O . THR B 1 66 ? -3.641 -9.133 3.268 1 98.5 66 THR B O 1
ATOM 2337 N N . GLY B 1 67 ? -2.551 -7.398 2.377 1 98.56 67 GLY B N 1
ATOM 2338 C CA . GLY B 1 67 ? -2.459 -8.031 1.068 1 98.56 67 GLY B CA 1
ATOM 2339 C C . GLY B 1 67 ? -1.734 -9.359 1.098 1 98.56 67 GLY B C 1
ATOM 2340 O O . GLY B 1 67 ? -2.145 -10.312 0.428 1 98.56 67 GLY B O 1
ATOM 2341 N N . ALA B 1 68 ? -0.673 -9.477 1.867 1 98.56 68 ALA B N 1
ATOM 2342 C CA . ALA B 1 68 ? 0.079 -10.727 1.987 1 98.56 68 ALA B CA 1
ATOM 2343 C C . ALA B 1 68 ? -0.757 -11.805 2.666 1 98.56 68 ALA B C 1
ATOM 2345 O O . ALA B 1 68 ? -0.703 -12.977 2.277 1 98.56 68 ALA B O 1
ATOM 2346 N N . ILE B 1 69 ? -1.496 -11.414 3.684 1 98.81 69 ILE B N 1
ATOM 2347 C CA . ILE B 1 69 ? -2.387 -12.344 4.375 1 98.81 69 ILE B CA 1
ATOM 2348 C C . ILE B 1 69 ? -3.447 -12.859 3.404 1 98.81 69 ILE B C 1
ATOM 2350 O O . ILE B 1 69 ? -3.707 -14.062 3.344 1 98.81 69 ILE B O 1
ATOM 2354 N N . PHE B 1 70 ? -4.023 -11.922 2.631 1 98.88 70 PHE B N 1
ATOM 2355 C CA . PHE B 1 70 ? -5.016 -12.305 1.635 1 98.88 70 PHE B CA 1
ATOM 2356 C C . PHE B 1 70 ? -4.438 -13.305 0.644 1 98.88 70 PHE B C 1
ATOM 2358 O O . PHE B 1 70 ? -5.02 -14.367 0.41 1 98.88 70 PHE B O 1
ATOM 2365 N N . ASP B 1 71 ? -3.238 -12.984 0.124 1 98.38 71 ASP B N 1
ATOM 2366 C CA . ASP B 1 71 ? -2.602 -13.867 -0.848 1 98.38 71 ASP B CA 1
ATOM 2367 C C . ASP B 1 71 ? -2.357 -15.25 -0.254 1 98.38 71 ASP B C 1
ATOM 2369 O O . ASP B 1 71 ? -2.568 -16.266 -0.922 1 98.38 71 ASP B O 1
ATOM 2373 N N . TYR B 1 72 ? -1.926 -15.25 0.967 1 98.31 72 TYR B N 1
ATOM 2374 C CA . TYR B 1 72 ? -1.617 -16.516 1.632 1 98.31 72 TYR B CA 1
ATOM 2375 C C . TYR B 1 72 ? -2.871 -17.359 1.799 1 98.31 72 TYR B C 1
ATOM 2377 O O . TYR B 1 72 ? -2.883 -18.547 1.438 1 98.31 72 TYR B O 1
ATOM 2385 N N . LEU B 1 73 ? -3.928 -16.797 2.273 1 98.69 73 LEU B N 1
ATOM 2386 C CA . LEU B 1 73 ? -5.18 -17.5 2.51 1 98.69 73 LEU B CA 1
ATOM 2387 C C . LEU B 1 73 ? -5.805 -17.969 1.194 1 98.69 73 LEU B C 1
ATOM 2389 O O . LEU B 1 73 ? -6.336 -19.078 1.104 1 98.69 73 LEU B O 1
ATOM 2393 N N . LEU B 1 74 ? -5.738 -17.125 0.211 1 98.5 74 LEU B N 1
ATOM 2394 C CA . LEU B 1 74 ? -6.301 -17.453 -1.091 1 98.5 74 LEU B CA 1
ATOM 2395 C C . LEU B 1 74 ? -5.488 -18.562 -1.764 1 98.5 74 LEU B C 1
ATOM 2397 O O . LEU B 1 74 ? -6.039 -19.391 -2.492 1 98.5 74 LEU B O 1
ATOM 2401 N N . HIS B 1 75 ? -4.168 -18.516 -1.45 1 97.19 75 HIS B N 1
ATOM 2402 C CA . HIS B 1 75 ? -3.33 -19.594 -1.948 1 97.19 75 HIS B CA 1
ATOM 2403 C C . HIS B 1 75 ? -3.76 -20.938 -1.363 1 97.19 75 HIS B C 1
ATOM 2405 O O . HIS B 1 75 ? -3.83 -21.938 -2.08 1 97.19 75 HIS B O 1
ATOM 2411 N N . ILE B 1 76 ? -4.059 -21 -0.127 1 97.12 76 ILE B N 1
ATOM 2412 C CA . ILE B 1 76 ? -4.527 -22.219 0.539 1 97.12 76 ILE B CA 1
ATOM 2413 C C . ILE B 1 76 ? -5.902 -22.609 0.002 1 97.12 76 ILE B C 1
ATOM 2415 O O . ILE B 1 76 ? -6.168 -23.781 -0.255 1 97.12 76 ILE B O 1
ATOM 2419 N N . TYR B 1 77 ? -6.754 -21.609 -0.188 1 97.12 77 TYR B N 1
ATOM 2420 C CA . TYR B 1 77 ? -8.125 -21.797 -0.653 1 97.12 77 TYR B CA 1
ATOM 2421 C C . TYR B 1 77 ? -8.141 -22.344 -2.078 1 97.12 77 TYR B C 1
ATOM 2423 O O . TYR B 1 77 ? -8.984 -23.172 -2.42 1 97.12 77 TYR B O 1
ATOM 2431 N N . GLY B 1 78 ? -7.234 -21.891 -2.924 1 95.56 78 GLY B N 1
ATOM 2432 C CA . GLY B 1 78 ? -7.211 -22.297 -4.316 1 95.56 78 GLY B CA 1
ATOM 2433 C C . GLY B 1 78 ? -8.148 -21.484 -5.191 1 95.56 78 GLY B C 1
ATOM 2434 O O . GLY B 1 78 ? -8.484 -20.359 -4.859 1 95.56 78 GLY B O 1
ATOM 2435 N N . LYS B 1 79 ? -8.43 -22 -6.289 1 91.88 79 LYS B N 1
ATOM 2436 C CA . LYS B 1 79 ? -9.273 -21.297 -7.25 1 91.88 79 LYS B CA 1
ATOM 2437 C C . LYS B 1 79 ? -10.75 -21.391 -6.871 1 91.88 79 LYS B C 1
ATOM 2439 O O . LYS B 1 79 ? -11.203 -22.453 -6.422 1 91.88 79 LYS B O 1
ATOM 2444 N N . GLY B 1 80 ? -11.5 -20.344 -6.984 1 94.62 80 GLY B N 1
ATOM 2445 C CA . GLY B 1 80 ? -12.922 -20.25 -6.68 1 94.62 80 GLY B CA 1
ATOM 2446 C C . GLY B 1 80 ? -13.5 -18.875 -6.902 1 94.62 80 GLY B C 1
ATOM 2447 O O . GLY B 1 80 ? -12.797 -17.969 -7.375 1 94.62 80 GLY B O 1
ATOM 2448 N N . PRO B 1 81 ? -14.688 -18.703 -6.656 1 95.25 81 PRO B N 1
ATOM 2449 C CA . PRO B 1 81 ? -15.375 -17.438 -6.934 1 95.25 81 PRO B CA 1
ATOM 2450 C C . PRO B 1 81 ? -14.727 -16.25 -6.227 1 95.25 81 PRO B C 1
ATOM 2452 O O . PRO B 1 81 ? -14.711 -15.148 -6.77 1 95.25 81 PRO B O 1
ATOM 2455 N N . LEU B 1 82 ? -14.164 -16.531 -5.094 1 98.06 82 LEU B N 1
ATOM 2456 C CA . LEU B 1 82 ? -13.539 -15.461 -4.328 1 98.06 82 LEU B CA 1
ATOM 2457 C C . LEU B 1 82 ? -12.133 -15.164 -4.855 1 98.06 82 LEU B C 1
ATOM 2459 O O . LEU B 1 82 ? -11.547 -14.133 -4.523 1 98.06 82 LEU B O 1
ATOM 2463 N N . ASN B 1 83 ? -11.609 -16.109 -5.59 1 98.31 83 ASN B N 1
ATOM 2464 C CA . ASN B 1 83 ? -10.234 -16.031 -6.062 1 98.31 83 ASN B CA 1
ATOM 2465 C C . ASN B 1 83 ? -10.117 -16.438 -7.523 1 98.31 83 ASN B C 1
ATOM 2467 O O . ASN B 1 83 ? -9.461 -17.438 -7.84 1 98.31 83 ASN B O 1
ATOM 2471 N N . PRO B 1 84 ? -10.672 -15.57 -8.367 1 98.19 84 PRO B N 1
ATOM 2472 C CA . PRO B 1 84 ? -10.539 -15.914 -9.781 1 98.19 84 PRO B CA 1
ATOM 2473 C C . PRO B 1 84 ? -9.086 -15.922 -10.258 1 98.19 84 PRO B C 1
ATOM 2475 O O . PRO B 1 84 ? -8.242 -15.227 -9.688 1 98.19 84 PRO B O 1
ATOM 2478 N N . SER B 1 85 ? -8.852 -16.672 -11.32 1 96.25 85 SER B N 1
ATOM 2479 C CA . SER B 1 85 ? -7.508 -16.844 -11.867 1 96.25 85 SER B CA 1
ATOM 2480 C C . SER B 1 85 ? -7.004 -15.562 -12.508 1 96.25 85 SER B C 1
ATOM 2482 O O . SER B 1 85 ? -7.77 -14.836 -13.148 1 96.25 85 SER B O 1
ATOM 2484 N N . MET B 1 86 ? -5.695 -15.422 -12.445 1 94.88 86 MET B N 1
ATOM 2485 C CA . MET B 1 86 ? -5.059 -14.266 -13.07 1 94.88 86 MET B CA 1
ATOM 2486 C C . MET B 1 86 ? -5.113 -14.359 -14.586 1 94.88 86 MET B C 1
ATOM 2488 O O . MET B 1 86 ? -4.844 -13.383 -15.289 1 94.88 86 MET B O 1
ATOM 2492 N N . ASP B 1 87 ? -5.523 -15.43 -15.102 1 95.75 87 ASP B N 1
ATOM 2493 C CA . ASP B 1 87 ? -5.707 -15.594 -16.531 1 95.75 87 ASP B CA 1
ATOM 2494 C C . ASP B 1 87 ? -7.012 -14.953 -17 1 95.75 87 ASP B C 1
ATOM 2496 O O . ASP B 1 87 ? -7.234 -14.789 -18.203 1 95.75 87 ASP B O 1
ATOM 2500 N N . THR B 1 88 ? -7.828 -14.602 -16.078 1 96.31 88 THR B N 1
ATOM 2501 C CA . THR B 1 88 ? -9.109 -13.977 -16.391 1 96.31 88 THR B CA 1
ATOM 2502 C C . THR B 1 88 ? -9.055 -12.477 -16.125 1 96.31 88 THR B C 1
ATOM 2504 O O . THR B 1 88 ? -8.172 -12 -15.398 1 96.31 88 THR B O 1
ATOM 2507 N N . SER B 1 89 ? -9.977 -11.734 -16.734 1 95.81 89 SER B N 1
ATOM 2508 C CA . SER B 1 89 ? -10.078 -10.297 -16.484 1 95.81 89 SER B CA 1
ATOM 2509 C C . SER B 1 89 ? -10.43 -10.008 -15.039 1 95.81 89 SER B C 1
ATOM 2511 O O . SER B 1 89 ? -9.914 -9.062 -14.445 1 95.81 89 SER B O 1
ATOM 2513 N N . GLU B 1 90 ? -11.273 -10.867 -14.461 1 97.38 90 GLU B N 1
ATOM 2514 C CA . GLU B 1 90 ? -11.688 -10.703 -13.07 1 97.38 90 GLU B CA 1
ATOM 2515 C C . GLU B 1 90 ? -10.508 -10.891 -12.125 1 97.38 90 GLU B C 1
ATOM 2517 O O . GLU B 1 90 ? -10.367 -10.156 -11.148 1 97.38 90 GLU B O 1
ATOM 2522 N N . GLY B 1 91 ? -9.727 -11.906 -12.445 1 97.75 91 GLY B N 1
ATOM 2523 C CA . GLY B 1 91 ? -8.555 -12.156 -11.617 1 97.75 91 GLY B CA 1
ATOM 2524 C C . GLY B 1 91 ? -7.555 -11.016 -11.641 1 97.75 91 GLY B C 1
ATOM 2525 O O . GLY B 1 91 ? -7.012 -10.641 -10.602 1 97.75 91 GLY B O 1
ATOM 2526 N N . ARG B 1 92 ? -7.328 -10.461 -12.797 1 97.38 92 ARG B N 1
ATOM 2527 C CA . ARG B 1 92 ? -6.41 -9.336 -12.93 1 97.38 92 ARG B CA 1
ATOM 2528 C C . ARG B 1 92 ? -6.969 -8.086 -12.25 1 97.38 92 ARG B C 1
ATOM 2530 O O . ARG B 1 92 ? -6.227 -7.344 -11.609 1 97.38 92 ARG B O 1
ATOM 2537 N N . SER B 1 93 ? -8.258 -7.91 -12.422 1 97.81 93 SER B N 1
ATOM 2538 C CA . SER B 1 93 ? -8.906 -6.797 -11.742 1 97.81 93 SER B CA 1
ATOM 2539 C C . SER B 1 93 ? -8.836 -6.949 -10.227 1 97.81 93 SER B C 1
ATOM 2541 O O . SER B 1 93 ? -8.555 -5.984 -9.516 1 97.81 93 SER B O 1
ATOM 2543 N N . MET B 1 94 ? -9.078 -8.117 -9.75 1 98.62 94 MET B N 1
ATOM 2544 C CA . MET B 1 94 ? -8.969 -8.375 -8.32 1 98.62 94 MET B CA 1
ATOM 2545 C C . MET B 1 94 ? -7.57 -8.047 -7.809 1 98.62 94 MET B C 1
ATOM 2547 O O . MET B 1 94 ? -7.422 -7.383 -6.781 1 98.62 94 MET B O 1
ATOM 2551 N N . ASN B 1 95 ? -6.617 -8.523 -8.547 1 98.31 95 ASN B N 1
ATOM 2552 C CA . ASN B 1 95 ? -5.23 -8.25 -8.172 1 98.31 95 ASN B CA 1
ATOM 2553 C C . ASN B 1 95 ? -4.957 -6.754 -8.086 1 98.31 95 ASN B C 1
ATOM 2555 O O . ASN B 1 95 ? -4.305 -6.293 -7.148 1 98.31 95 ASN B O 1
ATOM 2559 N N . HIS B 1 96 ? -5.48 -6.016 -9.023 1 98.31 96 HIS B N 1
ATOM 2560 C CA . HIS B 1 96 ? -5.363 -4.562 -9.008 1 98.31 96 HIS B CA 1
ATOM 2561 C C . HIS B 1 96 ? -5.914 -3.979 -7.715 1 98.31 96 HIS B C 1
ATOM 2563 O O . HIS B 1 96 ? -5.227 -3.217 -7.031 1 98.31 96 HIS B O 1
ATOM 2569 N N . TRP B 1 97 ? -7.062 -4.344 -7.367 1 98.81 97 TRP B N 1
ATOM 2570 C CA . TRP B 1 97 ? -7.746 -3.73 -6.234 1 98.81 97 TRP B CA 1
ATOM 2571 C C . TRP B 1 97 ? -7.098 -4.145 -4.918 1 98.81 97 TRP B C 1
ATOM 2573 O O . TRP B 1 97 ? -7.07 -3.363 -3.961 1 98.81 97 TRP B O 1
ATOM 2583 N N . ILE B 1 98 ? -6.523 -5.355 -4.902 1 98.75 98 ILE B N 1
ATOM 2584 C CA . ILE B 1 98 ? -5.824 -5.82 -3.711 1 98.75 98 ILE B CA 1
ATOM 2585 C C . ILE B 1 98 ? -4.605 -4.938 -3.451 1 98.75 98 ILE B C 1
ATOM 2587 O O . ILE B 1 98 ? -4.375 -4.504 -2.32 1 98.75 98 ILE B O 1
ATOM 2591 N N . HIS B 1 99 ? -3.887 -4.605 -4.438 1 98.75 99 HIS B N 1
ATOM 2592 C CA . HIS B 1 99 ? -2.73 -3.73 -4.281 1 98.75 99 HIS B CA 1
ATOM 2593 C C . HIS B 1 99 ? -3.158 -2.273 -4.125 1 98.75 99 HIS B C 1
ATOM 2595 O O . HIS B 1 99 ? -2.586 -1.536 -3.32 1 98.75 99 HIS B O 1
ATOM 2601 N N . TYR B 1 100 ? -4.203 -1.881 -4.852 1 98.75 100 TYR B N 1
ATOM 2602 C CA . TYR B 1 100 ? -4.688 -0.507 -4.902 1 98.75 100 TYR B CA 1
ATOM 2603 C C . TYR B 1 100 ? -5.148 -0.041 -3.525 1 98.75 100 TYR B C 1
ATOM 2605 O O . TYR B 1 100 ? -4.922 1.108 -3.145 1 98.75 100 TYR B O 1
ATOM 2613 N N . ALA B 1 101 ? -5.773 -0.908 -2.828 1 98.75 101 ALA B N 1
ATOM 2614 C CA . ALA B 1 101 ? -6.383 -0.546 -1.55 1 98.75 101 ALA B CA 1
ATOM 2615 C C . ALA B 1 101 ? -5.355 0.076 -0.609 1 98.75 101 ALA B C 1
ATOM 2617 O O . ALA B 1 101 ? -5.617 1.114 0.004 1 98.75 101 ALA B O 1
ATOM 2618 N N . GLU B 1 102 ? -4.195 -0.542 -0.59 1 97.88 102 GLU B N 1
ATOM 2619 C CA . GLU B 1 102 ? -3.17 -0.069 0.335 1 97.88 102 GLU B CA 1
ATOM 2620 C C . GLU B 1 102 ? -2.217 0.907 -0.349 1 97.88 102 GLU B C 1
ATOM 2622 O O . GLU B 1 102 ? -1.765 1.876 0.265 1 97.88 102 GLU B O 1
ATOM 2627 N N . GLY B 1 103 ? -1.974 0.646 -1.619 1 97.31 103 GLY B N 1
ATOM 2628 C CA . GLY B 1 103 ? -0.964 1.418 -2.326 1 97.31 103 GLY B CA 1
ATOM 2629 C C . GLY B 1 103 ? -1.456 2.785 -2.762 1 97.31 103 GLY B C 1
ATOM 2630 O O . GLY B 1 103 ? -0.659 3.709 -2.938 1 97.31 103 GLY B O 1
ATOM 2631 N N . SER B 1 104 ? -2.783 2.938 -2.904 1 97.94 104 SER B N 1
ATOM 2632 C CA . SER B 1 104 ? -3.305 4.176 -3.471 1 97.94 104 SER B CA 1
ATOM 2633 C C . SER B 1 104 ? -4.477 4.711 -2.654 1 97.94 104 SER B C 1
ATOM 2635 O O . SER B 1 104 ? -4.52 5.895 -2.322 1 97.94 104 SER B O 1
ATOM 2637 N N . ALA B 1 105 ? -5.395 3.896 -2.289 1 98.12 105 ALA B N 1
ATOM 2638 C CA . ALA B 1 105 ? -6.613 4.352 -1.623 1 98.12 105 ALA B CA 1
ATOM 2639 C C . ALA B 1 105 ? -6.312 4.844 -0.21 1 98.12 105 ALA B C 1
ATOM 2641 O O . ALA B 1 105 ? -6.809 5.895 0.206 1 98.12 105 ALA B O 1
ATOM 2642 N N . MET B 1 106 ? -5.438 4.156 0.511 1 97.75 106 MET B N 1
ATOM 2643 C CA . MET B 1 106 ? -5.277 4.395 1.942 1 97.75 106 MET B CA 1
ATOM 2644 C C . MET B 1 106 ? -4.418 5.625 2.197 1 97.75 106 MET B C 1
ATOM 2646 O O . MET B 1 106 ? -4.645 6.359 3.16 1 97.75 106 MET B O 1
ATOM 2650 N N . PRO B 1 107 ? -3.441 5.961 1.318 1 96.69 107 PRO B N 1
ATOM 2651 C CA . PRO B 1 107 ? -2.537 7.059 1.658 1 96.69 107 PRO B CA 1
ATOM 2652 C C . PRO B 1 107 ? -3.27 8.383 1.863 1 96.69 107 PRO B C 1
ATOM 2654 O O . PRO B 1 107 ? -3.113 9.023 2.906 1 96.69 107 PRO B O 1
ATOM 2657 N N . PRO B 1 108 ? -4.156 8.859 0.971 1 96.25 108 PRO B N 1
ATOM 2658 C CA . PRO B 1 108 ? -4.844 10.117 1.261 1 96.25 108 PRO B CA 1
ATOM 2659 C C . PRO B 1 108 ? -5.781 10.023 2.463 1 96.25 108 PRO B C 1
ATOM 2661 O O . PRO B 1 108 ? -5.977 11.008 3.18 1 96.25 108 PRO B O 1
ATOM 2664 N N . LEU B 1 109 ? -6.32 8.867 2.699 1 96.19 109 LEU B N 1
ATOM 2665 C CA . LEU B 1 109 ? -7.184 8.688 3.861 1 96.19 109 LEU B CA 1
ATOM 2666 C C . LEU B 1 109 ? -6.379 8.773 5.152 1 96.19 109 LEU B C 1
ATOM 2668 O O . LEU B 1 109 ? -6.832 9.367 6.137 1 96.19 109 LEU B O 1
ATOM 2672 N N . LEU B 1 110 ? -5.23 8.188 5.137 1 94.88 110 LEU B N 1
ATOM 2673 C CA . LEU B 1 110 ? -4.336 8.266 6.285 1 94.88 110 LEU B CA 1
ATOM 2674 C C . LEU B 1 110 ? -3.85 9.695 6.504 1 94.88 110 LEU B C 1
ATOM 2676 O O . LEU B 1 110 ? -3.805 10.172 7.641 1 94.88 110 LEU B O 1
ATOM 2680 N N . MET B 1 111 ? -3.539 10.391 5.43 1 94.5 111 MET B N 1
ATOM 2681 C CA . MET B 1 111 ? -3.107 11.781 5.535 1 94.5 111 MET B CA 1
ATOM 2682 C C . MET B 1 111 ? -4.199 12.648 6.152 1 94.5 111 MET B C 1
ATOM 2684 O O . MET B 1 111 ? -3.922 13.477 7.02 1 94.5 111 MET B O 1
ATOM 2688 N N . LYS B 1 112 ? -5.367 12.43 5.707 1 94.81 112 LYS B N 1
ATOM 2689 C CA . LYS B 1 112 ? -6.48 13.172 6.289 1 94.81 112 LYS B CA 1
ATOM 2690 C C . LYS B 1 112 ? -6.586 12.922 7.793 1 94.81 112 LYS B C 1
ATOM 2692 O O . LYS B 1 112 ? -6.773 13.859 8.57 1 94.81 112 LYS B O 1
ATOM 2697 N N . LEU B 1 113 ? -6.48 11.688 8.156 1 92.06 113 LEU B N 1
ATOM 2698 C CA . LEU B 1 113 ? -6.559 11.32 9.57 1 92.06 113 LEU B CA 1
ATOM 2699 C C . LEU B 1 113 ? -5.457 12.008 10.367 1 92.06 113 LEU B C 1
ATOM 2701 O O . LEU B 1 113 ? -5.715 12.562 11.438 1 92.06 113 LEU B O 1
ATOM 2705 N N . VAL B 1 114 ? -4.266 12.008 9.883 1 92.19 114 VAL B N 1
ATOM 2706 C CA . VAL B 1 114 ? -3.117 12.594 10.562 1 92.19 114 VAL B CA 1
ATOM 2707 C C . VAL B 1 114 ? -3.311 14.109 10.695 1 92.19 114 VAL B C 1
ATOM 2709 O O . VAL B 1 114 ? -3.125 14.664 11.781 1 92.19 114 VAL B O 1
ATOM 2712 N N . PHE B 1 115 ? -3.732 14.75 9.609 1 94 115 PHE B N 1
ATOM 2713 C CA . PHE B 1 115 ? -3.943 16.188 9.641 1 94 115 PHE B CA 1
ATOM 2714 C C . PHE B 1 115 ? -5.105 16.547 10.555 1 94 115 PHE B C 1
ATOM 2716 O O . PHE B 1 115 ? -5.078 17.578 11.227 1 94 115 PHE B O 1
ATOM 2723 N N . ASP B 1 116 ? -6.082 15.727 10.594 1 92.69 116 ASP B N 1
ATOM 2724 C CA . ASP B 1 116 ? -7.211 15.953 11.492 1 92.69 116 ASP B CA 1
ATOM 2725 C C . ASP B 1 116 ? -6.785 15.836 12.953 1 92.69 116 ASP B C 1
ATOM 2727 O O . ASP B 1 116 ? -7.348 16.5 13.828 1 92.69 116 ASP B O 1
ATOM 2731 N N . ARG B 1 117 ? -5.789 15.078 13.234 1 90.69 117 ARG B N 1
ATOM 2732 C CA . ARG B 1 117 ? -5.406 14.773 14.609 1 90.69 117 ARG B CA 1
ATOM 2733 C C . ARG B 1 117 ? -4.332 15.742 15.102 1 90.69 117 ARG B C 1
ATOM 2735 O O . ARG B 1 117 ? -4.168 15.922 16.312 1 90.69 117 ARG B O 1
ATOM 2742 N N . LEU B 1 118 ? -3.592 16.344 14.219 1 91.38 118 LEU B N 1
ATOM 2743 C CA . LEU B 1 118 ? -2.457 17.188 14.562 1 91.38 118 LEU B CA 1
ATOM 2744 C C . LEU B 1 118 ? -2.865 18.25 15.578 1 91.38 118 LEU B C 1
ATOM 2746 O O . LEU B 1 118 ? -2.186 18.453 16.594 1 91.38 118 LEU B O 1
ATOM 2750 N N . PRO B 1 119 ? -4.031 18.906 15.328 1 92.12 119 PRO B N 1
ATOM 2751 C CA . PRO B 1 119 ? -4.41 19.953 16.281 1 92.12 119 PRO B CA 1
ATOM 2752 C C . PRO B 1 119 ? -4.727 19.391 17.672 1 92.12 119 PRO B C 1
ATOM 2754 O O . PRO B 1 119 ? -4.602 20.109 18.672 1 92.12 119 PRO B O 1
ATOM 2757 N N . LEU B 1 120 ? -5.074 18.141 17.719 1 88.75 120 LEU B N 1
ATOM 2758 C CA . LEU B 1 120 ? -5.465 17.516 18.984 1 88.75 120 LEU B CA 1
ATOM 2759 C C . LEU B 1 120 ? -4.238 17.141 19.812 1 88.75 120 LEU B C 1
ATOM 2761 O O . LEU B 1 120 ? -4.344 16.922 21.016 1 88.75 120 LEU B O 1
ATOM 2765 N N . ASN B 1 121 ? -3.064 17.109 19.188 1 84.44 121 ASN B N 1
ATOM 2766 C CA . ASN B 1 121 ? -1.864 16.594 19.844 1 84.44 121 ASN B CA 1
ATOM 2767 C C . ASN B 1 121 ? -0.915 17.734 20.234 1 84.44 121 ASN B C 1
ATOM 2769 O O . ASN B 1 121 ? 0.27 17.5 20.469 1 84.44 121 ASN B O 1
ATOM 2773 N N . VAL B 1 122 ? -1.402 18.938 20.203 1 86.12 122 VAL B N 1
ATOM 2774 C CA . VAL B 1 122 ? -0.552 20.078 20.562 1 86.12 122 VAL B CA 1
ATOM 2775 C C . VAL B 1 122 ? -1.148 20.812 21.75 1 86.12 122 VAL B C 1
ATOM 2777 O O . VAL B 1 122 ? -2.275 20.531 22.156 1 86.12 122 VAL B O 1
ATOM 2780 N N . ASN B 1 123 ? -0.34 21.734 22.25 1 87.81 123 ASN B N 1
ATOM 2781 C CA . ASN B 1 123 ? -0.807 22.578 23.344 1 87.81 123 ASN B CA 1
ATOM 2782 C C . ASN B 1 123 ? -2.004 23.422 22.922 1 87.81 123 ASN B C 1
ATOM 2784 O O . ASN B 1 123 ? -2.066 23.906 21.797 1 87.81 123 ASN B O 1
ATOM 2788 N N . PRO B 1 124 ? -2.949 23.562 23.812 1 90.69 124 PRO B N 1
ATOM 2789 C CA . PRO B 1 124 ? -4.164 24.328 23.5 1 90.69 124 PRO B CA 1
ATOM 2790 C C . PRO B 1 124 ? -3.863 25.719 22.953 1 90.69 124 PRO B C 1
ATOM 2792 O O . PRO B 1 124 ? -4.617 26.219 22.109 1 90.69 124 PRO B O 1
ATOM 2795 N N . LEU B 1 125 ? -2.762 26.25 23.359 1 91.31 125 LEU B N 1
ATOM 2796 C CA . LEU B 1 125 ? -2.42 27.594 22.922 1 91.31 125 LEU B CA 1
ATOM 2797 C C . LEU B 1 125 ? -2.076 27.609 21.438 1 91.31 125 LEU B C 1
ATOM 2799 O O . LEU B 1 125 ? -2.367 28.594 20.734 1 91.31 125 LEU B O 1
ATOM 2803 N N . MET B 1 126 ? -1.521 26.547 20.938 1 89.31 126 MET B N 1
ATOM 2804 C CA . MET B 1 126 ? -1.081 26.469 19.547 1 89.31 126 MET B CA 1
ATOM 2805 C C . MET B 1 126 ? -2.162 25.844 18.672 1 89.31 126 MET B C 1
ATOM 2807 O O . MET B 1 126 ? -2.059 25.859 17.453 1 89.31 126 MET B O 1
ATOM 2811 N N . ARG B 1 127 ? -3.217 25.328 19.25 1 92.75 127 ARG B N 1
ATOM 2812 C CA . ARG B 1 127 ? -4.207 24.5 18.578 1 92.75 127 ARG B CA 1
ATOM 2813 C C . ARG B 1 127 ? -4.883 25.25 17.438 1 92.75 127 ARG B C 1
ATOM 2815 O O . ARG B 1 127 ? -5.027 24.734 16.328 1 92.75 127 ARG B O 1
ATOM 2822 N N . PRO B 1 128 ? -5.254 26.531 17.656 1 92.62 128 PRO B N 1
ATOM 2823 C CA . PRO B 1 128 ? -5.91 27.25 16.547 1 92.62 128 PRO B CA 1
ATOM 2824 C C . PRO B 1 128 ? -5.008 27.406 15.328 1 92.62 128 PRO B C 1
ATOM 2826 O O . PRO B 1 128 ? -5.465 27.281 14.188 1 92.62 128 PRO B O 1
ATOM 2829 N N . LEU B 1 129 ? -3.812 27.625 15.57 1 88.5 129 LEU B N 1
ATOM 2830 C CA . LEU B 1 129 ? -2.863 27.812 14.484 1 88.5 129 LEU B CA 1
ATOM 2831 C C . LEU B 1 129 ? -2.619 26.5 13.742 1 88.5 129 LEU B C 1
ATOM 2833 O O . LEU B 1 129 ? -2.617 26.469 12.508 1 88.5 129 LEU B O 1
ATOM 2837 N N . VAL B 1 130 ? -2.445 25.484 14.477 1 92.12 130 VAL B N 1
ATOM 2838 C CA . VAL B 1 130 ? -2.209 24.172 13.891 1 92.12 130 VAL B CA 1
ATOM 2839 C C . VAL B 1 130 ? -3.445 23.719 13.109 1 92.12 130 VAL B C 1
ATOM 2841 O O . VAL B 1 130 ? -3.33 23.109 12.047 1 92.12 130 VAL B O 1
ATOM 2844 N N . ARG B 1 131 ? -4.543 24.062 13.641 1 94.94 131 ARG B N 1
ATOM 2845 C CA . ARG B 1 131 ? -5.793 23.734 12.961 1 94.94 131 ARG B CA 1
ATOM 2846 C C . ARG B 1 131 ? -5.895 24.453 11.617 1 94.94 131 ARG B C 1
ATOM 2848 O O . ARG B 1 131 ? -6.355 23.875 10.633 1 94.94 131 ARG B O 1
ATOM 2855 N N . MET B 1 132 ? -5.48 25.641 11.617 1 92.38 132 MET B N 1
ATOM 2856 C CA . MET B 1 132 ? -5.512 26.422 10.383 1 92.38 132 MET B CA 1
ATOM 2857 C C . MET B 1 132 ? -4.605 25.797 9.32 1 92.38 132 MET B C 1
ATOM 2859 O O . MET B 1 132 ? -5 25.656 8.164 1 92.38 132 MET B O 1
ATOM 2863 N N . VAL B 1 133 ? -3.457 25.438 9.711 1 91.44 133 VAL B N 1
ATOM 2864 C CA . VAL B 1 133 ? -2.48 24.844 8.797 1 91.44 133 VAL B CA 1
ATOM 2865 C C . VAL B 1 133 ? -2.994 23.484 8.297 1 91.44 133 VAL B C 1
ATOM 2867 O O . VAL B 1 133 ? -2.926 23.203 7.102 1 91.44 133 VAL B O 1
ATOM 2870 N N . SER B 1 134 ? -3.508 22.688 9.219 1 94.5 134 SER B N 1
ATOM 2871 C CA . SER B 1 134 ? -4.031 21.375 8.875 1 94.5 134 SER B CA 1
ATOM 2872 C C . SER B 1 134 ? -5.203 21.484 7.902 1 94.5 134 SER B C 1
ATOM 2874 O O . SER B 1 134 ? -5.25 20.75 6.906 1 94.5 134 SER B O 1
ATOM 2876 N N . ASN B 1 135 ? -6.062 22.375 8.195 1 94.44 135 ASN B N 1
ATOM 2877 C CA . ASN B 1 135 ? -7.23 22.562 7.336 1 94.44 135 ASN B CA 1
ATOM 2878 C C . ASN B 1 135 ? -6.828 22.984 5.93 1 94.44 135 ASN B C 1
ATOM 2880 O O . ASN B 1 135 ? -7.434 22.562 4.945 1 94.44 135 ASN B O 1
ATOM 2884 N N . LYS B 1 136 ? -5.883 23.812 5.867 1 91.44 136 LYS B N 1
ATOM 2885 C CA . LYS B 1 136 ? -5.414 24.266 4.562 1 91.44 136 LYS B CA 1
ATOM 2886 C C . LYS B 1 136 ? -4.793 23.109 3.773 1 91.44 136 LYS B C 1
ATOM 2888 O O . LYS B 1 136 ? -5.039 22.969 2.576 1 91.44 136 LYS B O 1
ATOM 2893 N N . ALA B 1 137 ? -3.984 22.328 4.434 1 91.69 137 ALA B N 1
ATOM 2894 C CA . ALA B 1 137 ? -3.379 21.172 3.791 1 91.69 137 ALA B CA 1
ATOM 2895 C C . ALA B 1 137 ? -4.445 20.188 3.312 1 91.69 137 ALA B C 1
ATOM 2897 O O . ALA B 1 137 ? -4.363 19.672 2.199 1 91.69 137 ALA B O 1
ATOM 2898 N N . ILE B 1 138 ? -5.406 19.938 4.141 1 94.75 138 ILE B N 1
ATOM 2899 C CA . ILE B 1 138 ? -6.496 19.031 3.805 1 94.75 138 ILE B CA 1
ATOM 2900 C C . ILE B 1 138 ? -7.234 19.547 2.57 1 94.75 138 ILE B C 1
ATOM 2902 O O . ILE B 1 138 ? -7.434 18.797 1.604 1 94.75 138 ILE B O 1
ATOM 2906 N N . LYS B 1 139 ? -7.559 20.781 2.578 1 93.75 139 LYS B N 1
ATOM 2907 C CA . LYS B 1 139 ? -8.359 21.375 1.508 1 93.75 139 LYS B CA 1
ATOM 2908 C C . LYS B 1 139 ? -7.566 21.438 0.205 1 93.75 139 LYS B C 1
ATOM 2910 O O . LYS B 1 139 ? -8.109 21.188 -0.872 1 93.75 139 LYS B O 1
ATOM 2915 N N . SER B 1 140 ? -6.309 21.781 0.27 1 90.12 140 SER B N 1
ATOM 2916 C CA . SER B 1 140 ? -5.523 22.062 -0.927 1 90.12 140 SER B CA 1
ATOM 2917 C C . SER B 1 140 ? -4.93 20.797 -1.52 1 90.12 140 SER B C 1
ATOM 2919 O O . SER B 1 140 ? -4.691 20.719 -2.727 1 90.12 140 SER B O 1
ATOM 2921 N N . TYR B 1 141 ? -4.766 19.781 -0.672 1 89.81 141 TYR B N 1
ATOM 2922 C CA . TYR B 1 141 ? -4.043 18.609 -1.166 1 89.81 141 TYR B CA 1
ATOM 2923 C C . TYR B 1 141 ? -4.844 17.344 -0.935 1 89.81 141 TYR B C 1
ATOM 2925 O O . TYR B 1 141 ? -5.137 16.609 -1.88 1 89.81 141 TYR B O 1
ATOM 2933 N N . VAL B 1 142 ? -5.305 17.094 0.243 1 94.88 142 VAL B N 1
ATOM 2934 C CA . VAL B 1 142 ? -5.867 15.805 0.633 1 94.88 142 VAL B CA 1
ATOM 2935 C C . VAL B 1 142 ? -7.242 15.625 -0.004 1 94.88 142 VAL B C 1
ATOM 2937 O O . VAL B 1 142 ? -7.52 14.586 -0.617 1 94.88 142 VAL B O 1
ATOM 2940 N N . THR B 1 143 ? -8.047 16.625 0.099 1 95 143 THR B N 1
ATOM 2941 C CA . THR B 1 143 ? -9.43 16.547 -0.363 1 95 143 THR B CA 1
ATOM 2942 C C . THR B 1 143 ? -9.484 16.281 -1.866 1 95 143 THR B C 1
ATOM 2944 O O . THR B 1 143 ? -10.219 15.406 -2.326 1 95 143 THR B O 1
ATOM 2947 N N . PRO B 1 144 ? -8.648 16.984 -2.66 1 93.75 144 PRO B N 1
ATOM 2948 C CA . PRO B 1 144 ? -8.68 16.672 -4.094 1 93.75 144 PRO B CA 1
ATOM 2949 C C . PRO B 1 144 ? -8.242 15.25 -4.406 1 93.75 144 PRO B C 1
ATOM 2951 O O . PRO B 1 144 ? -8.773 14.617 -5.32 1 93.75 144 PRO B O 1
ATOM 2954 N N . GLN B 1 145 ? -7.301 14.75 -3.68 1 94.62 145 GLN B N 1
ATOM 2955 C CA . GLN B 1 145 ? -6.883 13.367 -3.871 1 94.62 145 GLN B CA 1
ATOM 2956 C C . GLN B 1 145 ? -8.016 12.398 -3.553 1 94.62 145 GLN B C 1
ATOM 2958 O O . GLN B 1 145 ? -8.289 11.477 -4.324 1 94.62 145 GLN B O 1
ATOM 2963 N N . ILE B 1 146 ? -8.656 12.617 -2.426 1 96.38 146 ILE B N 1
ATOM 2964 C CA . ILE B 1 146 ? -9.758 11.75 -2.018 1 96.38 146 ILE B CA 1
ATOM 2965 C C . ILE B 1 146 ? -10.875 11.82 -3.057 1 96.38 146 ILE B C 1
ATOM 2967 O O . ILE B 1 146 ? -11.453 10.789 -3.418 1 96.38 146 ILE B O 1
ATOM 2971 N N . ALA B 1 147 ? -11.141 13.008 -3.576 1 95.88 147 ALA B N 1
ATOM 2972 C CA . ALA B 1 147 ? -12.18 13.18 -4.594 1 95.88 147 ALA B CA 1
ATOM 2973 C C . ALA B 1 147 ? -11.852 12.367 -5.848 1 95.88 147 ALA B C 1
ATOM 2975 O O . ALA B 1 147 ? -12.734 11.75 -6.441 1 95.88 147 ALA B O 1
ATOM 2976 N N . ASN B 1 148 ? -10.609 12.406 -6.246 1 95.62 148 ASN B N 1
ATOM 2977 C CA . ASN B 1 148 ? -10.172 11.617 -7.395 1 95.62 148 ASN B CA 1
ATOM 2978 C C . ASN B 1 148 ? -10.422 10.133 -7.184 1 95.62 148 ASN B C 1
ATOM 2980 O O . ASN B 1 148 ? -10.906 9.445 -8.086 1 95.62 148 ASN B O 1
ATOM 2984 N N . HIS B 1 149 ? -10.141 9.641 -6.059 1 97.62 149 HIS B N 1
ATOM 2985 C CA . HIS B 1 149 ? -10.328 8.227 -5.754 1 97.62 149 HIS B CA 1
ATOM 2986 C C . HIS B 1 149 ? -11.812 7.883 -5.648 1 97.62 149 HIS B C 1
ATOM 2988 O O . HIS B 1 149 ? -12.234 6.809 -6.09 1 97.62 149 HIS B O 1
ATOM 2994 N N . VAL B 1 150 ? -12.562 8.781 -5.051 1 97.5 150 VAL B N 1
ATOM 2995 C CA . VAL B 1 150 ? -14.008 8.586 -4.977 1 97.5 150 VAL B CA 1
ATOM 2996 C C . VAL B 1 150 ? -14.578 8.461 -6.383 1 97.5 150 VAL B C 1
ATOM 2998 O O . VAL B 1 150 ? -15.414 7.59 -6.641 1 97.5 150 VAL B O 1
ATOM 3001 N N . GLY B 1 151 ? -14.125 9.328 -7.266 1 97.44 151 GLY B N 1
ATOM 3002 C CA . GLY B 1 151 ? -14.531 9.211 -8.656 1 97.44 151 GLY B CA 1
ATOM 3003 C C . GLY B 1 151 ? -14.172 7.867 -9.266 1 97.44 151 GLY B C 1
ATOM 3004 O O . GLY B 1 151 ? -14.992 7.254 -9.953 1 97.44 151 GLY B O 1
ATOM 3005 N N . TYR B 1 152 ? -13.023 7.406 -9.016 1 98 152 TYR B N 1
ATOM 3006 C CA . TYR B 1 152 ? -12.523 6.137 -9.539 1 98 152 TYR B CA 1
ATOM 3007 C C . TYR B 1 152 ? -13.352 4.969 -9.016 1 98 152 TYR B C 1
ATOM 3009 O O . TYR B 1 152 ? -13.727 4.074 -9.781 1 98 152 TYR B O 1
ATOM 3017 N N . TRP B 1 153 ? -13.656 4.973 -7.703 1 98.38 153 TRP B N 1
ATOM 3018 C CA . TRP B 1 153 ? -14.477 3.934 -7.098 1 98.38 153 TRP B CA 1
ATOM 3019 C C . TRP B 1 153 ? -15.891 3.947 -7.684 1 98.38 153 TRP B C 1
ATOM 3021 O O . TRP B 1 153 ? -16.453 2.893 -7.996 1 98.38 153 TRP B O 1
ATOM 3031 N N . SER B 1 154 ? -16.391 5.168 -7.805 1 98.19 154 SER B N 1
ATOM 3032 C CA . SER B 1 154 ? -17.734 5.312 -8.344 1 98.19 154 SER B CA 1
ATOM 3033 C C . SER B 1 154 ? -17.828 4.758 -9.758 1 98.19 154 SER B C 1
ATOM 3035 O O . SER B 1 154 ? -18.797 4.059 -10.094 1 98.19 154 SER B O 1
ATOM 3037 N N . GLN B 1 155 ? -16.859 5.055 -10.523 1 97.75 155 GLN B N 1
ATOM 3038 C CA . GLN B 1 155 ? -16.844 4.551 -11.898 1 97.75 155 GLN B CA 1
ATOM 3039 C C . GLN B 1 155 ? -16.797 3.023 -11.922 1 97.75 155 GLN B C 1
ATOM 3041 O O . GLN B 1 155 ? -17.531 2.389 -12.68 1 97.75 155 GLN B O 1
ATOM 3046 N N . ALA B 1 156 ? -15.961 2.449 -11.117 1 98.06 156 ALA B N 1
ATOM 3047 C CA . ALA B 1 156 ? -15.82 0.997 -11.062 1 98.06 156 ALA B CA 1
ATOM 3048 C C . ALA B 1 156 ? -17.125 0.333 -10.641 1 98.06 156 ALA B C 1
ATOM 3050 O O . ALA B 1 156 ? -17.562 -0.651 -11.25 1 98.06 156 ALA B O 1
ATOM 3051 N N . LEU B 1 157 ? -17.781 0.913 -9.672 1 98.38 157 LEU B N 1
ATOM 3052 C CA . LEU B 1 157 ? -18.969 0.301 -9.078 1 98.38 157 LEU B CA 1
ATOM 3053 C C . LEU B 1 157 ? -20.219 0.598 -9.914 1 98.38 157 LEU B C 1
ATOM 3055 O O . LEU B 1 157 ? -21.25 -0.051 -9.75 1 98.38 157 LEU B O 1
ATOM 3059 N N . THR B 1 158 ? -20.094 1.646 -10.734 1 97.94 158 THR B N 1
ATOM 3060 C CA . THR B 1 158 ? -21.172 1.897 -11.68 1 97.94 158 THR B CA 1
ATOM 3061 C C . THR B 1 158 ? -21.109 0.915 -12.852 1 97.94 158 THR B C 1
ATOM 3063 O O . THR B 1 158 ? -22.141 0.432 -13.32 1 97.94 158 THR B O 1
ATOM 3066 N N . LYS B 1 159 ? -19.938 0.603 -13.234 1 96.69 159 LYS B N 1
ATOM 3067 C CA . LYS B 1 159 ? -19.719 -0.275 -14.375 1 96.69 159 LYS B CA 1
ATOM 3068 C C . LYS B 1 159 ? -19.938 -1.737 -14 1 96.69 159 LYS B C 1
ATOM 3070 O O . LYS B 1 159 ? -20.359 -2.539 -14.828 1 96.69 159 LYS B O 1
ATOM 3075 N N . ASN B 1 160 ? -19.625 -2.105 -12.773 1 97.19 160 ASN B N 1
ATOM 3076 C CA . ASN B 1 160 ? -19.641 -3.486 -12.305 1 97.19 160 ASN B CA 1
ATOM 3077 C C . ASN B 1 160 ? -20.484 -3.641 -11.039 1 97.19 160 ASN B C 1
ATOM 3079 O O . ASN B 1 160 ? -20.594 -2.701 -10.25 1 97.19 160 ASN B O 1
ATOM 3083 N N . GLN B 1 161 ? -21 -4.789 -10.812 1 97.19 161 GLN B N 1
ATOM 3084 C CA . GLN B 1 161 ? -21.688 -5.078 -9.562 1 97.19 161 GLN B CA 1
ATOM 3085 C C . GLN B 1 161 ? -20.734 -5.059 -8.375 1 97.19 161 GLN B C 1
ATOM 3087 O O . GLN B 1 161 ? -21.109 -4.645 -7.277 1 97.19 161 GLN B O 1
ATOM 3092 N N . TRP B 1 162 ? -19.562 -5.57 -8.625 1 98.75 162 TRP B N 1
ATOM 3093 C CA . TRP B 1 162 ? -18.484 -5.605 -7.652 1 98.75 162 TRP B CA 1
ATOM 3094 C C . TRP B 1 162 ? -17.203 -5.02 -8.242 1 98.75 162 TRP B C 1
ATOM 3096 O O . TRP B 1 162 ? -17.156 -4.691 -9.43 1 98.75 162 TRP B O 1
ATOM 3106 N N . PHE B 1 163 ? -16.234 -4.836 -7.496 1 98.75 163 PHE B N 1
ATOM 3107 C CA . PHE B 1 163 ? -15.031 -4.133 -7.949 1 98.75 163 PHE B CA 1
ATOM 3108 C C . PHE B 1 163 ? -14.359 -4.883 -9.094 1 98.75 163 PHE B C 1
ATOM 3110 O O . PHE B 1 163 ? -13.898 -4.27 -10.055 1 98.75 163 PHE B O 1
ATOM 3117 N N . ALA B 1 164 ? -14.344 -6.215 -8.961 1 98.19 164 ALA B N 1
ATOM 3118 C CA . ALA B 1 164 ? -13.602 -6.977 -9.961 1 98.19 164 ALA B CA 1
ATOM 3119 C C . ALA B 1 164 ? -14.523 -7.461 -11.078 1 98.19 164 ALA B C 1
ATOM 3121 O O . ALA B 1 164 ? -14.102 -8.219 -11.953 1 98.19 164 ALA B O 1
ATOM 3122 N N . GLY B 1 165 ? -15.812 -7.129 -11.023 1 97.62 165 GLY B N 1
ATOM 3123 C CA . GLY B 1 165 ? -16.734 -7.559 -12.062 1 97.62 165 GLY B CA 1
ATOM 3124 C C . GLY B 1 165 ? -18.125 -7.883 -11.531 1 97.62 165 GLY B C 1
ATOM 3125 O O . GLY B 1 165 ? -18.625 -7.188 -10.656 1 97.62 165 GLY B O 1
ATOM 3126 N N . SER B 1 166 ? -18.688 -8.914 -12.117 1 97.31 166 SER B N 1
ATOM 3127 C CA . SER B 1 166 ? -20.078 -9.242 -11.82 1 97.31 166 SER B CA 1
ATOM 3128 C C . SER B 1 166 ? -20.188 -10.086 -10.562 1 97.31 166 SER B C 1
ATOM 3130 O O . SER B 1 166 ? -21.266 -10.211 -9.977 1 97.31 166 SER B O 1
ATOM 3132 N N . GLU B 1 167 ? -19.078 -10.633 -10.172 1 97.81 167 GLU B N 1
ATOM 3133 C CA . GLU B 1 167 ? -19.109 -11.523 -9.023 1 97.81 167 GLU B CA 1
ATOM 3134 C C . GLU B 1 167 ? -18.281 -10.969 -7.867 1 97.81 167 GLU B C 1
ATOM 3136 O O . GLU B 1 167 ? -17.312 -10.234 -8.086 1 97.81 167 GLU B O 1
ATOM 3141 N N . PHE B 1 168 ? -18.703 -11.375 -6.66 1 98.62 168 PHE B N 1
ATOM 3142 C CA . PHE B 1 168 ? -18 -11.016 -5.434 1 98.62 168 PHE B CA 1
ATOM 3143 C C . PHE B 1 168 ? -16.672 -11.742 -5.34 1 98.62 168 PHE B C 1
ATOM 3145 O O . PHE B 1 168 ? -16.609 -12.961 -5.52 1 98.62 168 PHE B O 1
ATOM 3152 N N . THR B 1 169 ? -15.578 -10.984 -5.125 1 98.81 169 THR B N 1
ATOM 3153 C CA . THR B 1 169 ? -14.242 -11.555 -4.984 1 98.81 169 THR B CA 1
ATOM 3154 C C . THR B 1 169 ? -13.523 -10.945 -3.785 1 98.81 169 THR B C 1
ATOM 3156 O O . THR B 1 169 ? -14.062 -10.078 -3.1 1 98.81 169 THR B O 1
ATOM 3159 N N . ALA B 1 170 ? -12.281 -11.32 -3.561 1 98.81 170 ALA B N 1
ATOM 3160 C CA . ALA B 1 170 ? -11.453 -10.781 -2.484 1 98.81 170 ALA B CA 1
ATOM 3161 C C . ALA B 1 170 ? -11.188 -9.289 -2.684 1 98.81 170 ALA B C 1
ATOM 3163 O O . ALA B 1 170 ? -10.852 -8.586 -1.733 1 98.81 170 ALA B O 1
ATOM 3164 N N . ALA B 1 171 ? -11.359 -8.805 -3.902 1 98.88 171 ALA B N 1
ATOM 3165 C CA . ALA B 1 171 ? -11.227 -7.375 -4.16 1 98.88 171 ALA B CA 1
ATOM 3166 C C . ALA B 1 171 ? -12.211 -6.57 -3.316 1 98.88 171 ALA B C 1
ATOM 3168 O O . ALA B 1 171 ? -11.859 -5.508 -2.795 1 98.88 171 ALA B O 1
ATOM 3169 N N . ASP B 1 172 ? -13.383 -7.066 -3.174 1 98.94 172 ASP B N 1
ATOM 3170 C CA . ASP B 1 172 ? -14.438 -6.355 -2.453 1 98.94 172 ASP B CA 1
ATOM 3171 C C . ASP B 1 172 ? -14.164 -6.348 -0.951 1 98.94 172 ASP B C 1
ATOM 3173 O O . ASP B 1 172 ? -14.461 -5.367 -0.266 1 98.94 172 ASP B O 1
ATOM 3177 N N . ILE B 1 173 ? -13.617 -7.371 -0.489 1 98.94 173 ILE B N 1
ATOM 3178 C CA . ILE B 1 173 ? -13.234 -7.441 0.918 1 98.94 173 ILE B CA 1
ATOM 3179 C C . ILE B 1 173 ? -12.086 -6.473 1.193 1 98.94 173 ILE B C 1
ATOM 3181 O O . ILE B 1 173 ? -12.117 -5.73 2.176 1 98.94 173 ILE B O 1
ATOM 3185 N N . MET B 1 174 ? -11.148 -6.484 0.285 1 98.88 174 MET B N 1
ATOM 3186 C CA . MET B 1 174 ? -9.992 -5.609 0.441 1 98.88 174 MET B CA 1
ATOM 3187 C C . MET B 1 174 ? -10.406 -4.145 0.415 1 98.88 174 MET B C 1
ATOM 3189 O O . MET B 1 174 ? -9.914 -3.34 1.207 1 98.88 174 MET B O 1
ATOM 3193 N N . MET B 1 175 ? -11.328 -3.793 -0.396 1 98.81 175 MET B N 1
ATOM 3194 C CA . MET B 1 175 ? -11.75 -2.41 -0.596 1 98.81 175 MET B CA 1
ATOM 3195 C C . MET B 1 175 ? -12.734 -1.979 0.49 1 98.81 175 MET B C 1
ATOM 3197 O O . MET B 1 175 ? -13.07 -0.798 0.592 1 98.81 175 MET B O 1
ATOM 3201 N N . SER B 1 176 ? -13.141 -2.918 1.311 1 98.62 176 SER B N 1
ATOM 3202 C CA . SER B 1 176 ? -14.133 -2.592 2.336 1 98.62 176 SER B CA 1
ATOM 3203 C C . SER B 1 176 ? -13.609 -1.508 3.277 1 98.62 176 SER B C 1
ATOM 3205 O O . SER B 1 176 ? -14.266 -0.485 3.475 1 98.62 176 SER B O 1
ATOM 3207 N N . PHE B 1 177 ? -12.43 -1.637 3.701 1 98.12 177 PHE B N 1
ATOM 3208 C CA . PHE B 1 177 ? -11.93 -0.76 4.75 1 98.12 177 PHE B CA 1
ATOM 3209 C C . PHE B 1 177 ? -11.805 0.673 4.25 1 98.12 177 PHE B C 1
ATOM 3211 O O . PHE B 1 177 ? -12.312 1.603 4.879 1 98.12 177 PHE B O 1
ATOM 3218 N N . PRO B 1 178 ? -11.164 0.931 3.074 1 97.62 178 PRO B N 1
ATOM 3219 C CA . PRO B 1 178 ? -11.086 2.312 2.596 1 97.62 178 PRO B CA 1
ATOM 3220 C C . PRO B 1 178 ? -12.469 2.953 2.432 1 97.62 178 PRO B C 1
ATOM 3222 O O . PRO B 1 178 ? -12.656 4.117 2.787 1 97.62 178 PRO B O 1
ATOM 3225 N N . LEU B 1 179 ? -13.398 2.221 1.934 1 97.69 179 LEU B N 1
ATOM 3226 C CA . LEU B 1 179 ? -14.719 2.789 1.679 1 97.69 179 LEU B CA 1
ATOM 3227 C C . LEU B 1 179 ? -15.484 2.998 2.982 1 97.69 179 LEU B C 1
ATOM 3229 O O . LEU B 1 179 ? -16.172 4.008 3.146 1 97.69 179 LEU B O 1
ATOM 3233 N N . GLU B 1 180 ? -15.328 2.082 3.914 1 97.06 180 GLU B N 1
ATOM 3234 C CA . GLU B 1 180 ? -15.961 2.248 5.219 1 97.06 180 GLU B CA 1
ATOM 3235 C C . GLU B 1 180 ? -15.367 3.436 5.973 1 97.06 180 GLU B C 1
ATOM 3237 O O . GLU B 1 180 ? -16.094 4.215 6.586 1 97.06 180 GLU B O 1
ATOM 3242 N N . ALA B 1 181 ? -14.062 3.533 5.938 1 94.38 181 ALA B N 1
ATOM 3243 C CA . ALA B 1 181 ? -13.375 4.633 6.609 1 94.38 181 ALA B CA 1
ATOM 3244 C C . ALA B 1 181 ? -13.836 5.98 6.066 1 94.38 181 ALA B C 1
ATOM 3246 O O . ALA B 1 181 ? -14.117 6.906 6.836 1 94.38 181 ALA B O 1
ATOM 3247 N N . LEU B 1 182 ? -13.914 6.066 4.77 1 93.69 182 LEU B N 1
ATOM 3248 C CA . LEU B 1 182 ? -14.352 7.312 4.152 1 93.69 182 LEU B CA 1
ATOM 3249 C C . LEU B 1 182 ? -15.812 7.598 4.48 1 93.69 182 LEU B C 1
ATOM 3251 O O . LEU B 1 182 ? -16.172 8.719 4.855 1 93.69 182 LEU B O 1
ATOM 3255 N N . THR B 1 183 ? -16.656 6.602 4.363 1 92.81 183 THR B N 1
ATOM 3256 C CA . THR B 1 183 ? -18.094 6.754 4.555 1 92.81 183 THR B CA 1
ATOM 3257 C C . THR B 1 183 ? -18.422 7.109 6.004 1 92.81 183 THR B C 1
ATOM 3259 O O . THR B 1 183 ? -19.328 7.895 6.266 1 92.81 183 THR B O 1
ATOM 3262 N N . SER B 1 184 ? -17.672 6.605 6.91 1 89.81 184 SER B N 1
ATOM 3263 C CA . SER B 1 184 ? -17.891 6.879 8.328 1 89.81 184 SER B CA 1
ATOM 3264 C C . SER B 1 184 ? -17.516 8.312 8.68 1 89.81 184 SER B C 1
ATOM 3266 O O . SER B 1 184 ? -18.125 8.922 9.562 1 89.81 184 SER B O 1
ATOM 3268 N N . ARG B 1 185 ? -16.641 8.906 8.016 1 84.06 185 ARG B N 1
ATOM 3269 C CA . ARG B 1 185 ? -16.141 10.242 8.336 1 84.06 185 ARG B CA 1
ATOM 3270 C C . ARG B 1 185 ? -16.984 11.32 7.668 1 84.06 185 ARG B C 1
ATOM 3272 O O . ARG B 1 185 ? -17.125 12.422 8.203 1 84.06 185 ARG B O 1
ATOM 3279 N N . SER B 1 186 ? -17.469 10.984 6.461 1 81.5 186 SER B N 1
ATOM 3280 C CA . SER B 1 186 ? -18.234 11.992 5.742 1 81.5 186 SER B CA 1
ATOM 3281 C C . SER B 1 186 ? -19.391 11.359 4.961 1 81.5 186 SER B C 1
ATOM 3283 O O . SER B 1 186 ? -19.438 11.461 3.734 1 81.5 186 SER B O 1
ATOM 3285 N N . PRO B 1 187 ? -20.375 10.945 5.57 1 74.81 187 PRO B N 1
ATOM 3286 C CA . PRO B 1 187 ? -21.422 10.203 4.871 1 74.81 187 PRO B CA 1
ATOM 3287 C C . PRO B 1 187 ? -22.188 11.078 3.873 1 74.81 187 PRO B C 1
ATOM 3289 O O . PRO B 1 187 ? -22.578 10.602 2.799 1 74.81 187 PRO B O 1
ATOM 3292 N N . GLN B 1 188 ? -22.312 12.266 4.156 1 79.19 188 GLN B N 1
ATOM 3293 C CA . GLN B 1 188 ? -23.141 13.125 3.328 1 79.19 188 GLN B CA 1
ATOM 3294 C C . GLN B 1 188 ? -22.438 13.492 2.027 1 79.19 188 GLN B C 1
ATOM 3296 O O . GLN B 1 188 ? -23.078 13.891 1.055 1 79.19 188 GLN B O 1
ATOM 3301 N N . ALA B 1 189 ? -21.172 13.266 1.953 1 84.25 189 ALA B N 1
ATOM 3302 C CA . ALA B 1 189 ? -20.406 13.719 0.798 1 84.25 189 ALA B CA 1
ATOM 3303 C C . ALA B 1 189 ? -20.047 12.547 -0.112 1 84.25 189 ALA B C 1
ATOM 3305 O O . ALA B 1 189 ? -19.406 12.734 -1.153 1 84.25 189 ALA B O 1
ATOM 3306 N N . ILE B 1 190 ? -20.641 11.43 0.194 1 91.75 190 ILE B N 1
ATOM 3307 C CA . ILE B 1 190 ? -20.25 10.211 -0.518 1 91.75 190 ILE B CA 1
ATOM 3308 C C . ILE B 1 190 ? -21.328 9.844 -1.531 1 91.75 190 ILE B C 1
ATOM 3310 O O . ILE B 1 190 ? -22.516 9.797 -1.196 1 91.75 190 ILE B O 1
ATOM 3314 N N . PRO B 1 191 ? -20.906 9.594 -2.777 1 96.44 191 PRO B N 1
ATOM 3315 C CA . PRO B 1 191 ? -21.875 9.188 -3.791 1 96.44 191 PRO B CA 1
ATOM 3316 C C . PRO B 1 191 ? -22.688 7.961 -3.371 1 96.44 191 PRO B C 1
ATOM 3318 O O . PRO B 1 191 ? -22.172 7.078 -2.682 1 96.44 191 PRO B O 1
ATOM 3321 N N . GLN B 1 192 ? -23.875 7.852 -3.838 1 96.44 192 GLN B N 1
ATOM 3322 C CA . GLN B 1 192 ? -24.812 6.793 -3.467 1 96.44 192 GLN B CA 1
ATOM 3323 C C . GLN B 1 192 ? -24.266 5.422 -3.846 1 96.44 192 GLN B C 1
ATOM 3325 O O . GLN B 1 192 ? -24.438 4.449 -3.107 1 96.44 192 GLN B O 1
ATOM 3330 N N . VAL B 1 193 ? -23.578 5.352 -4.93 1 97.81 193 VAL B N 1
ATOM 3331 C CA . VAL B 1 193 ? -23.094 4.07 -5.43 1 97.81 193 VAL B CA 1
ATOM 3332 C C . VAL B 1 193 ? -22.109 3.471 -4.434 1 97.81 193 VAL B C 1
ATOM 3334 O O . VAL B 1 193 ? -22.031 2.25 -4.27 1 97.81 193 VAL B O 1
ATOM 3337 N N . ILE B 1 194 ? -21.375 4.32 -3.791 1 97.69 194 ILE B N 1
ATOM 3338 C CA . ILE B 1 194 ? -20.422 3.863 -2.791 1 97.69 194 ILE B CA 1
ATOM 3339 C C . ILE B 1 194 ? -21.156 3.477 -1.51 1 97.69 194 ILE B C 1
ATOM 3341 O O . ILE B 1 194 ? -20.844 2.457 -0.892 1 97.69 194 ILE B O 1
ATOM 3345 N N . GLN B 1 195 ? -22.109 4.305 -1.108 1 96.06 195 GLN B N 1
ATOM 3346 C CA . GLN B 1 195 ? -22.922 3.973 0.054 1 96.06 195 GLN B CA 1
ATOM 3347 C C . GLN B 1 195 ? -23.641 2.641 -0.14 1 96.06 195 GLN B C 1
ATOM 3349 O O . GLN B 1 195 ? -23.719 1.831 0.786 1 96.06 195 GLN B O 1
ATOM 3354 N N . ASP B 1 196 ? -24.125 2.424 -1.305 1 96.94 196 ASP B N 1
ATOM 3355 C CA . ASP B 1 196 ? -24.797 1.174 -1.63 1 96.94 196 ASP B CA 1
ATOM 3356 C C . ASP B 1 196 ? -23.844 -0.016 -1.514 1 96.94 196 ASP B C 1
ATOM 3358 O O . ASP B 1 196 ? -24.234 -1.079 -1.024 1 96.94 196 ASP B O 1
ATOM 3362 N N . PHE B 1 197 ? -22.703 0.149 -1.996 1 98.25 197 PHE B N 1
ATOM 3363 C CA . PHE B 1 197 ? -21.703 -0.906 -1.896 1 98.25 197 PHE B CA 1
ATOM 3364 C C . PHE B 1 197 ? -21.438 -1.264 -0.438 1 98.25 197 PHE B C 1
ATOM 3366 O O . PHE B 1 197 ? -21.391 -2.441 -0.08 1 98.25 197 PHE B O 1
ATOM 3373 N N . VAL B 1 198 ? -21.234 -0.203 0.406 1 97.44 198 VAL B N 1
ATOM 3374 C CA . VAL B 1 198 ? -20.938 -0.421 1.82 1 97.44 198 VAL B CA 1
ATOM 3375 C C . VAL B 1 198 ? -22.109 -1.145 2.48 1 97.44 198 VAL B C 1
ATOM 3377 O O . VAL B 1 198 ? -21.922 -2.111 3.221 1 97.44 198 VAL B O 1
ATOM 3380 N N . ALA B 1 199 ? -23.312 -0.751 2.18 1 96.5 199 ALA B N 1
ATOM 3381 C CA . ALA B 1 199 ? -24.516 -1.413 2.711 1 96.5 199 ALA B CA 1
ATOM 3382 C C . ALA B 1 199 ? -24.578 -2.865 2.248 1 96.5 199 ALA B C 1
ATOM 3384 O O . ALA B 1 199 ? -24.938 -3.754 3.023 1 96.5 199 ALA B O 1
ATOM 3385 N N . LYS B 1 200 ? -24.25 -3.059 1.023 1 97.88 200 LYS B N 1
ATOM 3386 C CA . LYS B 1 200 ? -24.281 -4.383 0.414 1 97.88 200 LYS B CA 1
ATOM 3387 C C . LYS B 1 200 ? -23.312 -5.34 1.106 1 97.88 200 LYS B C 1
ATOM 3389 O O . LYS B 1 200 ? -23.656 -6.492 1.373 1 97.88 200 LYS B O 1
ATOM 3394 N N . ILE B 1 201 ? -22.109 -4.863 1.38 1 98.12 201 ILE B N 1
ATOM 3395 C CA . ILE B 1 201 ? -21.156 -5.758 2.014 1 98.12 201 ILE B CA 1
ATOM 3396 C C . ILE B 1 201 ? -21.531 -5.961 3.48 1 98.12 201 ILE B C 1
ATOM 3398 O O . ILE B 1 201 ? -21.328 -7.043 4.035 1 98.12 201 ILE B O 1
ATOM 3402 N N . HIS B 1 202 ? -22.094 -4.965 4.137 1 97.69 202 HIS B N 1
ATOM 3403 C CA . HIS B 1 202 ? -22.5 -5.086 5.531 1 97.69 202 HIS B CA 1
ATOM 3404 C C . HIS B 1 202 ? -23.625 -6.105 5.684 1 97.69 202 HIS B C 1
ATOM 3406 O O . HIS B 1 202 ? -23.812 -6.68 6.758 1 97.69 202 HIS B O 1
ATOM 3412 N N . ALA B 1 203 ? -24.375 -6.34 4.648 1 97.81 203 ALA B N 1
ATOM 3413 C CA . ALA B 1 203 ? -25.531 -7.234 4.691 1 97.81 203 ALA B CA 1
ATOM 3414 C C . ALA B 1 203 ? -25.109 -8.688 4.5 1 97.81 203 ALA B C 1
ATOM 3416 O O . ALA B 1 203 ? -25.906 -9.602 4.715 1 97.81 203 ALA B O 1
ATOM 3417 N N . ARG B 1 204 ? -23.906 -8.945 4.094 1 98.31 204 ARG B N 1
ATOM 3418 C CA . ARG B 1 204 ? -23.469 -10.312 3.863 1 98.31 204 ARG B CA 1
ATOM 3419 C C . ARG B 1 204 ? -23.328 -11.078 5.176 1 98.31 204 ARG B C 1
ATOM 3421 O O . ARG B 1 204 ? -22.781 -10.562 6.152 1 98.31 204 ARG B O 1
ATOM 3428 N N . PRO B 1 205 ? -23.734 -12.312 5.211 1 98.5 205 PRO B N 1
ATOM 3429 C CA . PRO B 1 205 ? -23.688 -13.094 6.445 1 98.5 205 PRO B CA 1
ATOM 3430 C C . PRO B 1 205 ? -22.266 -13.266 6.988 1 98.5 205 PRO B C 1
ATOM 3432 O O . PRO B 1 205 ? -22.062 -13.172 8.203 1 98.5 205 PRO B O 1
ATOM 3435 N N . ALA B 1 206 ? -21.344 -13.469 6.129 1 98.69 206 ALA B N 1
ATOM 3436 C CA . ALA B 1 206 ? -19.953 -13.641 6.562 1 98.69 206 ALA B CA 1
ATOM 3437 C C . ALA B 1 206 ? -19.406 -12.359 7.184 1 98.69 206 ALA B C 1
ATOM 3439 O O . ALA B 1 206 ? -18.625 -12.406 8.141 1 98.69 206 ALA B O 1
ATOM 3440 N N . TYR B 1 207 ? -19.828 -11.242 6.641 1 98.62 207 TYR B N 1
ATOM 3441 C CA . TYR B 1 207 ? -19.438 -9.961 7.215 1 98.62 207 TYR B CA 1
ATOM 3442 C C . TYR B 1 207 ? -19.969 -9.805 8.633 1 98.62 207 TYR B C 1
ATOM 3444 O O . TYR B 1 207 ? -19.234 -9.43 9.547 1 98.62 207 TYR B O 1
ATOM 3452 N N . GLN B 1 208 ? -21.172 -10.117 8.797 1 98 208 GLN B N 1
ATOM 3453 C CA . GLN B 1 208 ? -21.828 -10 10.094 1 98 208 GLN B CA 1
ATOM 3454 C C . GLN B 1 208 ? -21.188 -10.945 11.117 1 98 208 GLN B C 1
ATOM 3456 O O . GLN B 1 208 ? -21.016 -10.578 12.281 1 98 208 GLN B O 1
ATOM 3461 N N . ALA B 1 209 ? -20.891 -12.117 10.648 1 98.25 209 ALA B N 1
ATOM 3462 C CA . ALA B 1 209 ? -20.219 -13.062 11.531 1 98.25 209 ALA B CA 1
ATOM 3463 C C . ALA B 1 209 ? -18.875 -12.516 11.992 1 98.25 209 ALA B C 1
ATOM 3465 O O . ALA B 1 209 ? -18.516 -12.641 13.164 1 98.25 209 ALA B O 1
ATOM 3466 N N . ALA B 1 210 ? -18.141 -11.906 11.078 1 98.44 210 ALA B N 1
ATOM 3467 C CA . ALA B 1 210 ? -16.828 -11.328 11.398 1 98.44 210 ALA B CA 1
ATOM 3468 C C . ALA B 1 210 ? -16.969 -10.18 12.391 1 98.44 210 ALA B C 1
ATOM 3470 O O . ALA B 1 210 ? -16.141 -10.016 13.289 1 98.44 210 ALA B O 1
ATOM 3471 N N . LEU B 1 211 ? -17.984 -9.375 12.18 1 97.25 211 LEU B N 1
ATOM 3472 C CA . LEU B 1 211 ? -18.234 -8.258 13.086 1 97.25 211 LEU B CA 1
ATOM 3473 C C . LEU B 1 211 ? -18.531 -8.758 14.5 1 97.25 211 LEU B C 1
ATOM 3475 O O . LEU B 1 211 ? -18 -8.219 15.469 1 97.25 211 LEU B O 1
ATOM 3479 N N . LYS B 1 212 ? -19.344 -9.75 14.547 1 96.94 212 LYS B N 1
ATOM 3480 C CA . LYS B 1 212 ? -19.688 -10.312 15.844 1 96.94 212 LYS B CA 1
ATOM 3481 C C . LYS B 1 212 ? -18.469 -10.875 16.547 1 96.94 212 LYS B C 1
ATOM 3483 O O . LYS B 1 212 ? -18.266 -10.656 17.75 1 96.94 212 LYS B O 1
ATOM 3488 N N . LYS B 1 213 ? -17.625 -11.531 15.844 1 97.62 213 LYS B N 1
ATOM 3489 C CA . LYS B 1 213 ? -16.453 -12.156 16.422 1 97.62 213 LYS B CA 1
ATOM 3490 C C . LYS B 1 213 ? -15.383 -11.117 16.766 1 97.62 213 LYS B C 1
ATOM 3492 O O . LYS B 1 213 ? -14.641 -11.273 17.734 1 97.62 213 LYS B O 1
ATOM 3497 N N . GLY B 1 214 ? -15.273 -10.055 15.945 1 96.75 214 GLY B N 1
ATOM 3498 C CA . GLY B 1 214 ? -14.18 -9.094 16.047 1 96.75 214 GLY B CA 1
ATOM 3499 C C . GLY B 1 214 ? -14.414 -8.039 17.109 1 96.75 214 GLY B C 1
ATOM 3500 O O . GLY B 1 214 ? -13.477 -7.355 17.531 1 96.75 214 GLY B O 1
ATOM 3501 N N . GLY B 1 215 ? -15.664 -7.879 17.531 1 93.56 215 GLY B N 1
ATOM 3502 C CA . GLY B 1 215 ? -15.984 -6.871 18.531 1 93.56 215 GLY B CA 1
ATOM 3503 C C . GLY B 1 215 ? -16.344 -5.527 17.938 1 93.56 215 GLY B C 1
ATOM 3504 O O . GLY B 1 215 ? -16.672 -5.438 16.75 1 93.56 215 GLY B O 1
ATOM 3505 N N . GLU B 1 216 ? -16.312 -4.496 18.766 1 90.94 216 GLU B N 1
ATOM 3506 C CA . GLU B 1 216 ? -16.734 -3.16 18.359 1 90.94 216 GLU B CA 1
ATOM 3507 C C . GLU B 1 216 ? -15.906 -2.658 17.172 1 90.94 216 GLU B C 1
ATOM 3509 O O . GLU B 1 216 ? -14.68 -2.783 17.172 1 90.94 216 GLU B O 1
ATOM 3514 N N . TYR B 1 217 ? -16.578 -2.139 16.219 1 94.5 217 TYR B N 1
ATOM 3515 C CA . TYR B 1 217 ? -15.992 -1.621 14.992 1 94.5 217 TYR B CA 1
ATOM 3516 C C . TYR B 1 217 ? -16.625 -0.295 14.594 1 94.5 217 TYR B C 1
ATOM 3518 O O . TYR B 1 217 ? -17.812 -0.247 14.25 1 94.5 217 TYR B O 1
ATOM 3526 N N . ALA B 1 218 ? -15.914 0.717 14.625 1 91.25 218 ALA B N 1
ATOM 3527 C CA . ALA B 1 218 ? -16.406 2.088 14.516 1 91.25 218 ALA B CA 1
ATOM 3528 C C . ALA B 1 218 ? -16.969 2.361 13.125 1 91.25 218 ALA B C 1
ATOM 3530 O O . ALA B 1 218 ? -17.766 3.291 12.938 1 91.25 218 ALA B O 1
ATOM 3531 N N . TYR B 1 219 ? -16.609 1.512 12.172 1 92 219 TYR B N 1
ATOM 3532 C CA . TYR B 1 219 ? -16.922 1.843 10.781 1 92 219 TYR B CA 1
ATOM 3533 C C . TYR B 1 219 ? -18.141 1.069 10.305 1 92 219 TYR B C 1
ATOM 3535 O O . TYR B 1 219 ? -18.531 1.166 9.133 1 92 219 TYR B O 1
ATOM 3543 N N . ALA B 1 220 ? -18.562 0.186 11.141 1 84.94 220 ALA B N 1
ATOM 3544 C CA . ALA B 1 220 ? -19.781 -0.559 10.844 1 84.94 220 ALA B CA 1
ATOM 3545 C C . ALA B 1 220 ? -20.625 -0.75 12.102 1 84.94 220 ALA B C 1
ATOM 3547 O O . ALA B 1 220 ? -20.094 -1.005 13.18 1 84.94 220 ALA B O 1
ATOM 3548 N N . LYS B 1 221 ? -21.594 -0.003 12.344 1 67.06 221 LYS B N 1
ATOM 3549 C CA . LYS B 1 221 ? -22.422 -0.234 13.523 1 67.06 221 LYS B CA 1
ATOM 3550 C C . LYS B 1 221 ? -23.188 -1.545 13.406 1 67.06 221 LYS B C 1
ATOM 3552 O O . LYS B 1 221 ? -23.75 -1.85 12.352 1 67.06 221 LYS B O 1
ATOM 3557 N N . ALA B 1 222 ? -22.734 -2.479 14.172 1 54.91 222 ALA B N 1
ATOM 3558 C CA . ALA B 1 222 ? -23.484 -3.729 14.242 1 54.91 222 ALA B CA 1
ATOM 3559 C C . ALA B 1 222 ? -24.984 -3.463 14.438 1 54.91 222 ALA B C 1
ATOM 3561 O O . ALA B 1 222 ? -25.375 -2.646 15.273 1 54.91 222 ALA B O 1
ATOM 3562 N N . GLN B 1 223 ? -25.828 -3.699 13.344 1 42.91 223 GLN B N 1
ATOM 3563 C CA . GLN B 1 223 ? -27.25 -3.65 13.625 1 42.91 223 GLN B CA 1
ATOM 3564 C C . GLN B 1 223 ? -27.656 -4.742 14.617 1 42.91 223 GLN B C 1
ATOM 3566 O O . GLN B 1 223 ? -27.047 -5.809 14.656 1 42.91 223 GLN B O 1
#

Nearest PDB structures (foldseek):
  4hz4-assembly1_A-2  TM=8.324E-01  e=1.017E-13  Actinobacillus pleuropneumoniae
  3wyw-assembly1_A  TM=7.806E-01  e=1.523E-07  Nilaparvata lugens
  8z3b-assembly1_A  TM=7.798E-01  e=2.165E-07  Plutella xylostella
  4e8e-assembly1_C  TM=7.381E-01  e=2.394E-07  Bombyx mori
  2c3n-assembly2_D  TM=6.861E-01  e=3.796E-06  Homo sapiens

Radius of gyration: 21.16 Å; Cα contacts (8 Å, |Δi|>4): 672; chains: 2; bounding box: 55×59×51 Å

Secondary structure (DSSP, 8-state):
-EEEEEETTSTHHHHHHHHHHHT--EEEEEE---TTT-PPPGGGGGT-TT--S-EEEETTEEEESHHHHHHHHHHHH-SBTTB--TTSHHHHHHHHHHHHIIIIIHHHHHHHHHHHHGGGGS-TTTHHHHHHHHHHHIIIIIHHHHHHHHHHHHHHHHH-SBTTBSS--HHHHHHHHHHHHHHHH-GGGS-HHHHHHHHHHHTSHHHHHHHHHH---TTS---/-EEEEEETTSTHHHHHHHHHHHT--EEEEEE---TTT-PPPGGGGGT-TT--S-EEEETTEEEESHHHHHHHHHHHH-SBTTB--TTSHHHHHHHHHHHHIIIIIHHHHHHHHHHHHGGGGS-TTTHHHHHHHHHHHIIIIIHHHHHHHHHHHHHHHHH-SBTTBSS--HHHHHHHHHHHHHHHH-GGGS-HHHHHHHHHHHTSHHHHHHHHHH---TTS---

Organism: Hirschia baltica (strain ATCC 49814 / DSM 5838 / IFAM 1418) (NCBI:txid582402)

pLDDT: mean 94.89, std 6.26, range [42.78, 98.94]

Solvent-accessible surface area (backbone atoms only — not comparable to full-atom values): 23672 Å² total; per-residue (Å²): 112,39,34,36,38,33,36,55,74,44,70,22,53,46,53,42,23,50,36,40,68,67,67,53,76,68,44,77,46,82,45,60,49,36,87,82,78,62,39,64,44,74,70,40,37,76,78,37,88,81,26,65,57,34,31,40,33,47,88,92,39,78,37,46,43,69,55,28,42,51,50,52,53,43,59,74,68,41,78,44,73,54,37,51,52,69,90,38,72,42,15,45,39,23,44,30,36,42,36,31,35,43,58,54,56,35,51,44,55,51,49,44,53,51,42,68,43,50,32,72,76,47,56,76,87,51,20,67,59,43,38,52,54,29,49,48,48,36,63,75,49,31,48,57,51,46,50,52,50,51,50,52,52,42,51,40,49,70,76,18,81,24,72,33,29,82,53,71,34,52,20,49,48,50,40,41,54,59,52,31,54,49,43,63,76,41,55,88,78,51,58,65,68,53,54,49,49,54,53,54,53,60,66,34,67,36,39,45,52,24,43,65,74,68,46,77,38,86,60,50,77,83,128,114,38,34,35,38,34,37,55,76,44,71,23,54,44,52,44,22,48,36,40,68,68,67,54,74,69,46,75,44,82,44,60,49,37,88,84,78,62,39,66,43,73,70,39,37,78,77,38,87,81,26,64,58,33,31,41,34,46,87,91,38,79,36,45,43,68,55,28,42,50,52,51,52,44,59,74,67,42,79,45,72,52,37,51,52,70,89,38,71,43,16,44,40,22,44,30,36,42,36,32,34,44,59,54,57,35,54,45,54,50,49,43,52,50,42,66,42,51,30,73,74,47,56,77,87,50,20,66,60,44,40,52,53,29,50,49,48,35,61,74,49,32,48,56,51,47,50,51,50,50,50,52,51,41,50,39,50,70,76,19,80,24,72,32,28,83,52,71,35,53,22,48,47,50,40,40,55,58,52,32,55,50,43,64,75,40,57,89,79,52,58,64,67,54,55,50,50,54,52,55,51,60,67,35,67,34,38,45,51,23,43,68,74,68,45,77,38,87,61,49,76,83,126

InterPro domains:
  IPR004045 Glutathione S-transferase, N-terminal [PF02798] (5-74)
  IPR004045 Glutathione S-transferase, N-terminal [PS50404] (1-81)
  IPR004046 Glutathione S-transferase, C-terminal [PF14497] (137-211)
  IPR036249 Thioredoxin-like superfamily [SSF52833] (1-78)
  IPR036282 Glutathione S-transferase, C-terminal domain superfamily [SSF47616] (81-214)
  IPR040079 Glutathione transferase family [SFLDS00019] (1-219)

Sequence (446 aa):
MFTIHHLNNSRSQRVLWLMEELQFTYQIKFYQRDEITMLAPADLKSVHPLGKSPILEHEGRKIAETGAIFDYLLHIYGKGPLNPSMDTSEGRSMNHWIHYAEGSAMPPLLMKLVFDRLPLNVNPLMRPLVRMVSNKAIKSYVTPQIANHVGYWSQALTKNQWFAGSEFTAADIMMSFPLEALTSRSPQAIPQVIQDFVAKIHARPAYQAALKKGGEYAYAKAQMFTIHHLNNSRSQRVLWLMEELQFTYQIKFYQRDEITMLAPADLKSVHPLGKSPILEHEGRKIAETGAIFDYLLHIYGKGPLNPSMDTSEGRSMNHWIHYAEGSAMPPLLMKLVFDRLPLNVNPLMRPLVRMVSNKAIKSYVTPQIANHVGYWSQALTKNQWFAGSEFTAADIMMSFPLEALTSRSPQAIPQVIQDFVAKIHARPAYQAALKKGGEYAYAKAQ

Foldseek 3Di:
DKEWEAEAQDLSLLVLLVCLVLVHDYHYDYWYADPQPRDTDPVLCVVPVVSDDTWMDDPNDIDDDPLRSVVVVCVVSDDDLQAHDPVDLLNVQLVCLSCCLPVQLVVLLVLLVCLVCQLVPDDPVCSVVSVVVSVVCCVPPSVVSNVVVLVVVLVQVVVAVANSHPTHYVSLSSNQSSLLSVCLVCVPPHDVSSVVSNVVVCPDPSSLVSDVNNDDHSSHPND/DKEWEAEAQDLSLLVLLVCLVLVHDYHYDYWYADPQPRDTDPVLCVVPVVSDDTWMDDPNDIDDDPLRSVVVVCVVSDDDLQAHDPVDQLNVQLVCLSCCLPVQLVVLLVLLVCLVCQLVPDDPVCSVVSVVVSVVCCVVPSVVSNVVVLVVVLVCVVVAVANSHPGHYVSLSSNQSSLLSVCLVCVPPHDVSSVVSNVVVCPDPSSLVSDVNNDDHSSHPND